Protein AF-0000000072985546 (afdb_homodimer)

Radius of gyration: 25.09 Å; Cα contacts (8 Å, |Δi|>4): 1124; chains: 2; bounding box: 55×70×62 Å

Solvent-accessible surface area (backbone atoms only — not comparable to full-atom values): 30084 Å² total; per-residue (Å²): 137,65,47,44,33,38,35,43,41,30,22,33,79,55,97,90,48,46,37,50,54,30,56,55,70,38,46,47,34,33,28,34,29,40,34,53,52,85,84,13,39,67,66,61,50,52,33,43,75,69,63,74,44,82,65,74,38,58,47,48,29,47,72,78,35,69,69,50,97,78,57,68,69,57,53,56,37,44,17,63,34,49,68,59,73,94,63,68,46,79,41,23,52,56,58,47,50,58,54,42,51,73,73,31,92,56,43,33,67,68,55,30,50,50,41,33,57,76,68,69,52,70,47,82,47,39,46,67,77,46,52,72,62,53,45,44,53,50,42,49,31,59,29,54,21,32,63,39,34,35,37,39,30,50,32,54,62,62,82,47,31,64,64,59,42,51,55,52,52,51,52,54,57,57,55,32,67,44,55,73,14,27,36,43,35,32,45,62,56,48,69,60,39,71,72,65,33,49,28,36,32,36,31,50,77,16,25,59,76,47,71,42,52,36,62,50,50,45,67,27,22,22,32,35,50,34,42,73,73,54,51,71,67,51,58,70,88,55,47,61,29,33,34,78,54,91,83,36,34,42,33,33,30,70,45,36,68,61,48,53,68,71,45,69,91,58,49,71,40,78,30,50,69,58,55,50,52,44,37,67,69,74,27,45,68,126,136,66,47,43,33,38,35,42,40,30,21,35,79,53,97,90,49,47,36,50,54,31,58,54,68,36,45,47,34,34,29,32,28,41,34,53,52,86,86,14,39,66,66,61,51,52,32,41,75,69,62,74,43,82,66,74,40,59,47,47,27,47,72,78,34,70,70,50,98,78,57,69,71,55,54,57,36,43,16,64,34,50,68,60,74,95,60,68,46,79,41,25,54,57,58,48,50,59,54,42,52,72,73,31,94,57,43,34,69,66,56,30,51,50,41,33,57,75,68,68,52,70,47,82,46,39,46,67,75,46,52,73,62,51,44,44,52,49,42,49,31,60,30,54,21,33,63,38,34,35,37,40,29,49,34,52,61,63,82,46,32,63,65,60,42,51,56,51,52,50,51,53,56,57,54,31,67,45,54,74,14,26,35,43,36,32,44,62,57,49,70,61,39,70,71,63,33,48,27,38,33,35,30,48,79,16,25,60,77,48,73,43,52,36,61,50,50,44,67,28,23,22,33,36,49,34,41,74,73,56,52,70,68,51,59,70,88,56,48,60,30,31,36,77,55,92,83,34,33,40,32,34,30,68,46,36,69,61,48,54,68,72,45,68,91,58,49,71,40,79,30,50,70,59,54,51,51,45,38,67,70,73,27,44,68,127

Organism: Clostridium tetani (strain Massachusetts / E88) (NCBI:txid212717)

InterPro domains:
  IPR003439 ABC transporter-like, ATP-binding domain [PF00005] (19-158)
  IPR003439 ABC transporter-like, ATP-binding domain [PS50893] (5-230)
  IPR003593 AAA+ ATPase domain [SM00382] (28-207)
  IPR017871 ABC transporter-like, conserved site [PS00211] (130-144)
  IPR027417 P-loop containing nucleoside triphosphate hydrolase [G3DSA:3.40.50.300] (1-266)
  IPR027417 P-loop containing nucleoside triphosphate hydrolase [SSF52540] (2-223)
  IPR051782 ABC Transporter Superfamily, Various Functions [PTHR42939] (1-243)

pLDDT: mean 95.32, std 5.5, range [59.44, 98.88]

Foldseek 3Di:
DAFQKWWFQWWADDPVAIQGGATDTHAFLFEEEEEEDVVLCPVVVVCVQVVVDDTPDTWMDGRNHTDDPPCPVLVLQEFEAELDAPDDQFDFQQRVLVVLVVVHVQAAVVQLVVLCVVVVHDRHDGNVPDDSLNRLSNSVSSRPRSPHQEYEYEQSCPPPDPVSLVVVLVVQQVQSVPSSHYYYYYHPPQVSCLVGGQWYWYGGRNYTPDIGGSCQLQPFKKKWKDFPVLVVVDDLVQFAWWDDDDGIIITIGGGQPVCCVVRPPIDIGTDGPVRVNCRVVHTGHD/DAFQKWWFQWWADDPVAIQGGATDTHAFLFEEEEEEDVVLCPVVVVCVQVVVDDTPDTWMDGRNHTDDPPCPVLVLQEFEAELDAPDDQQDFQQRVLVVLVVVHVQAAVVQLVVLCVVVVHDRHDGNVPDDSLNRLSNSVSSRPRSPHQEYEYEQSCPPPDPVSLVVVLVVQQVQSVPSSHYYYYYHPPQVSCLVGGQWYWYGGRNYTPDIGGSCQLQPFKKKWKDFPVLVVVDDLVQFAWWDDDDGIIITIGGGQPVCCVVRPPIDIGTDGPVRVNCRVVHTGHD

Sequence (572 aa):
MDYILEIKNLKKIYSDFTLNNVSFSVPYGSIMGLIGENGAGKSTTINAILNLISKDGGEIKLFGKVMSDNNKDIKEDIGIVYDYMNFYETLTLKQISKIMEKAYKRWNNELYLNYLKKFKLPIDKEIKAFSKGMKMKASIAIALSHHPKLLILDEATSGLDPIVRDEILDIFLDFVQDEKHSILISSHITSDLEKIADYITFIRNGEVIFSKDKDDLIYNYAIIKCNTEQFKEINKSDIIVYRKQDYQWQVLVNNKEKMMKKYRGFVIDNSSIEDIMLLYVKGERIMDYILEIKNLKKIYSDFTLNNVSFSVPYGSIMGLIGENGAGKSTTINAILNLISKDGGEIKLFGKVMSDNNKDIKEDIGIVYDYMNFYETLTLKQISKIMEKAYKRWNNELYLNYLKKFKLPIDKEIKAFSKGMKMKASIAIALSHHPKLLILDEATSGLDPIVRDEILDIFLDFVQDEKHSILISSHITSDLEKIADYITFIRNGEVIFSKDKDDLIYNYAIIKCNTEQFKEINKSDIIVYRKQDYQWQVLVNNKEKMMKKYRGFVIDNSSIEDIMLLYVKGERI

Secondary structure (DSSP, 8-state):
--EEEEEEEEEEE-SS-EEEEEEEEEETT-EEEEE--TTSSHHHHHHHHTTSS--SEEEEEETTEE--TT--GGGGGEEEE-SS--S-TT-BHHHHHHHHHHH-TT--HHHHHHHHHHTT--SSSBGGG--HHHHHHHHHHHHHTT--SEEEEESTTTT--HHHHHHHHHHHHHHTTSTT-EEEEE-S-HHHHHHH-SEEEEEETTEEEEEEEHHIIIII-EEEEE-HHHHHHS-GGGEEEEEEETTEEEEEES-HHHHHHHSTT-EEEE--HHHHHHHHHHSB--/--EEEEEEEEEEE-SS-EEEEEEEEEETT-EEEEE--TTSSHHHHHHHHTTSS--SEEEEEETTEE--TT--GGGGGEEEE-SS--S-TT-BHHHHHHHHHHH-TT--HHHHHHHHHHTT--SSSBGGG--HHHHHHHHHHHHHTT--SEEEEESTTTT--HHHHHHHHHHHHHHTTSTT-EEEEE-S-HHHHHHH-SEEEEEETTEEEEEEEHHIIIII-EEEEE-HHHHHHS-GGGEEEEEEETTEEEEEES-HHHHHHHSTT-EEEE--HHHHHHHHHHSB--

Structure (mmCIF, N/CA/C/O backbone):
data_AF-0000000072985546-model_v1
#
loop_
_entity.id
_entity.type
_entity.pdbx_description
1 polymer Transporter
#
loop_
_atom_site.group_PDB
_atom_site.id
_atom_site.type_symbol
_atom_site.label_atom_id
_atom_site.label_alt_id
_atom_site.label_comp_id
_atom_site.label_asym_id
_atom_site.label_entity_id
_atom_site.label_seq_id
_atom_site.pdbx_PDB_ins_code
_atom_site.Cartn_x
_atom_site.Cartn_y
_atom_site.Cartn_z
_atom_site.occupancy
_atom_site.B_iso_or_equiv
_atom_site.auth_seq_id
_atom_site.auth_comp_id
_atom_site.auth_asym_id
_atom_site.auth_atom_id
_atom_site.pdbx_PDB_model_num
ATOM 1 N N . MET A 1 1 ? -4.316 -23.953 -23.562 1 72.94 1 MET A N 1
ATOM 2 C CA . MET A 1 1 ? -3.451 -23.281 -22.594 1 72.94 1 MET A CA 1
ATOM 3 C C . MET A 1 1 ? -3.178 -24.203 -21.406 1 72.94 1 MET A C 1
ATOM 5 O O . MET A 1 1 ? -4.07 -24.922 -20.938 1 72.94 1 MET A O 1
ATOM 9 N N . ASP A 1 2 ? -1.861 -24.438 -21.047 1 91.88 2 ASP A N 1
ATOM 10 C CA . ASP A 1 2 ? -1.483 -25.266 -19.906 1 91.88 2 ASP A CA 1
ATOM 11 C C . ASP A 1 2 ? -1.441 -24.438 -18.625 1 91.88 2 ASP A C 1
ATOM 13 O O . ASP A 1 2 ? -1.001 -23.281 -18.641 1 91.88 2 ASP A O 1
ATOM 17 N N . TYR A 1 3 ? -2.082 -25.016 -17.641 1 97.69 3 TYR A N 1
ATOM 18 C CA . TYR A 1 3 ? -2.191 -24.297 -16.375 1 97.69 3 TYR A CA 1
ATOM 19 C C . TYR A 1 3 ? -1.352 -24.969 -15.297 1 97.69 3 TYR A C 1
ATOM 21 O O . TYR A 1 3 ? -1.326 -26.188 -15.195 1 97.69 3 TYR A O 1
ATOM 29 N N . ILE A 1 4 ? -0.651 -24.188 -14.547 1 98.06 4 ILE A N 1
ATOM 30 C CA . ILE A 1 4 ? 0.148 -24.703 -13.445 1 98.06 4 ILE A CA 1
ATOM 31 C C . ILE A 1 4 ? -0.745 -24.953 -12.227 1 98.06 4 ILE A C 1
ATOM 33 O O . ILE A 1 4 ? -0.443 -25.812 -11.391 1 98.06 4 ILE A O 1
ATOM 37 N N . LEU A 1 5 ? -1.839 -24.203 -12.125 1 98.06 5 LEU A N 1
ATOM 38 C CA . LEU A 1 5 ? -2.832 -24.281 -11.055 1 98.06 5 LEU A CA 1
ATOM 39 C C . LEU A 1 5 ? -4.242 -24.156 -11.617 1 98.06 5 LEU A C 1
ATOM 41 O O . LEU A 1 5 ? -4.516 -23.25 -12.406 1 98.06 5 LEU A O 1
ATOM 45 N N . GLU A 1 6 ? -5.09 -25.062 -11.266 1 98.12 6 GLU A N 1
ATOM 46 C CA . GLU A 1 6 ? -6.5 -25 -11.625 1 98.12 6 GLU A CA 1
ATOM 47 C C . GLU A 1 6 ? -7.395 -25.234 -10.414 1 98.12 6 GLU A C 1
ATOM 49 O O . GLU A 1 6 ? -7.258 -26.25 -9.719 1 98.12 6 GLU A O 1
ATOM 54 N N . ILE A 1 7 ? -8.211 -24.328 -10.172 1 98.12 7 ILE A N 1
ATOM 55 C CA . ILE A 1 7 ? -9.195 -24.438 -9.102 1 98.12 7 ILE A CA 1
ATOM 56 C C . ILE A 1 7 ? -10.602 -24.453 -9.688 1 98.12 7 ILE A C 1
ATOM 58 O O . ILE A 1 7 ? -10.984 -23.547 -10.43 1 98.12 7 ILE A O 1
ATOM 62 N N . LYS A 1 8 ? -11.352 -25.469 -9.383 1 97.75 8 LYS A N 1
ATOM 63 C CA . LYS A 1 8 ? -12.719 -25.609 -9.891 1 97.75 8 LYS A CA 1
ATOM 64 C C . LYS A 1 8 ? -13.719 -25.766 -8.758 1 97.75 8 LYS A C 1
ATOM 66 O O . LYS A 1 8 ? -13.688 -26.75 -8.016 1 97.75 8 LYS A O 1
ATOM 71 N N . ASN A 1 9 ? -14.562 -24.812 -8.602 1 98 9 ASN A N 1
ATOM 72 C CA . ASN A 1 9 ? -15.688 -24.828 -7.672 1 98 9 ASN A CA 1
ATOM 73 C C . ASN A 1 9 ? -15.242 -25.125 -6.242 1 98 9 ASN A C 1
ATOM 75 O O . ASN A 1 9 ? -15.836 -25.953 -5.555 1 98 9 ASN A O 1
ATOM 79 N N . LEU A 1 10 ? -14.188 -24.547 -5.855 1 98 10 LEU A N 1
ATOM 80 C CA . LEU A 1 10 ? -13.656 -24.734 -4.504 1 98 10 LEU A CA 1
ATOM 81 C C . LEU A 1 10 ? -14.656 -24.234 -3.463 1 98 10 LEU A C 1
ATOM 83 O O . LEU A 1 10 ? -15.188 -23.125 -3.584 1 98 10 LEU A O 1
ATOM 87 N N . LYS A 1 11 ? -14.922 -25.078 -2.557 1 97.94 11 LYS A N 1
ATOM 88 C CA . LYS A 1 11 ? -15.852 -24.766 -1.473 1 97.94 11 LYS A CA 1
ATOM 89 C C . LYS A 1 11 ? -15.219 -25.047 -0.111 1 97.94 11 LYS A C 1
ATOM 91 O O . LYS A 1 11 ? -14.555 -26.078 0.073 1 97.94 11 LYS A O 1
ATOM 96 N N . LYS A 1 12 ? -15.273 -24.188 0.792 1 97.69 12 LYS A N 1
ATOM 97 C CA . LYS A 1 12 ? -14.875 -24.328 2.191 1 97.69 12 LYS A CA 1
ATOM 98 C C . LYS A 1 12 ? -15.883 -23.641 3.115 1 97.69 12 LYS A C 1
ATOM 100 O O . LYS A 1 12 ? -16.188 -22.453 2.934 1 97.69 12 LYS A O 1
ATOM 105 N N . ILE A 1 13 ? -16.375 -24.344 4.082 1 97.31 13 ILE A N 1
ATOM 106 C CA . ILE A 1 13 ? -17.406 -23.828 4.98 1 97.31 13 ILE A CA 1
ATOM 107 C C . ILE A 1 13 ? -16.828 -23.688 6.391 1 97.31 13 ILE A C 1
ATOM 109 O O . ILE A 1 13 ? -16.375 -24.656 6.98 1 97.31 13 ILE A O 1
ATOM 113 N N . TYR A 1 14 ? -16.781 -22.562 6.898 1 95.88 14 TYR A N 1
ATOM 114 C CA . TYR A 1 14 ? -16.547 -22.266 8.305 1 95.88 14 TYR A CA 1
ATOM 115 C C . TYR A 1 14 ? -17.812 -21.781 8.984 1 95.88 14 TYR A C 1
ATOM 117 O O . TYR A 1 14 ? -18.844 -21.578 8.32 1 95.88 14 TYR A O 1
ATOM 125 N N . SER A 1 15 ? -17.859 -21.609 10.258 1 94.31 15 SER A N 1
ATOM 126 C CA . SER A 1 15 ? -19.031 -21.172 11 1 94.31 15 SER A CA 1
ATOM 127 C C . SER A 1 15 ? -19.484 -19.797 10.539 1 94.31 15 SER A C 1
ATOM 129 O O . SER A 1 15 ? -20.672 -19.547 10.352 1 94.31 15 SER A O 1
ATOM 131 N N . ASP A 1 16 ? -18.547 -18.859 10.172 1 93.12 16 ASP A N 1
ATOM 132 C CA . ASP A 1 16 ? -18.906 -17.469 9.891 1 93.12 16 ASP A CA 1
ATOM 133 C C . ASP A 1 16 ? -18.453 -17.062 8.492 1 93.12 16 ASP A C 1
ATOM 135 O O . ASP A 1 16 ? -18.531 -15.883 8.133 1 93.12 16 ASP A O 1
ATOM 139 N N . PHE A 1 17 ? -17.969 -18.031 7.75 1 95.06 17 PHE A N 1
ATOM 140 C CA . PHE A 1 17 ? -17.438 -17.688 6.434 1 95.06 17 PHE A CA 1
ATOM 141 C C . PHE A 1 17 ? -17.484 -18.906 5.508 1 95.06 17 PHE A C 1
ATOM 143 O O . PHE A 1 17 ? -17.25 -20.031 5.945 1 95.06 17 PHE A O 1
ATOM 150 N N . THR A 1 18 ? -17.75 -18.672 4.172 1 97.25 18 THR A N 1
ATOM 151 C CA . THR A 1 18 ? -17.797 -19.75 3.195 1 97.25 18 THR A CA 1
ATOM 152 C C . THR A 1 18 ? -17.125 -19.328 1.889 1 97.25 18 THR A C 1
ATOM 154 O O . THR A 1 18 ? -17.406 -18.25 1.368 1 97.25 18 THR A O 1
ATOM 157 N N . LEU A 1 19 ? -16.156 -20.062 1.506 1 97.62 19 LEU A N 1
ATOM 158 C CA . LEU A 1 19 ? -15.773 -20.016 0.098 1 97.62 19 LEU A CA 1
ATOM 159 C C . LEU A 1 19 ? -16.812 -20.734 -0.767 1 97.62 19 LEU A C 1
ATOM 161 O O . LEU A 1 19 ? -17.109 -21.906 -0.549 1 97.62 19 LEU A O 1
ATOM 165 N N . ASN A 1 20 ? -17.281 -20 -1.724 1 97.06 20 ASN A N 1
ATOM 166 C CA . ASN A 1 20 ? -18.375 -20.547 -2.506 1 97.06 20 ASN A CA 1
ATOM 167 C C . ASN A 1 20 ? -18.047 -20.578 -3.996 1 97.06 20 ASN A C 1
ATOM 169 O O . ASN A 1 20 ? -18.125 -19.547 -4.676 1 97.06 20 ASN A O 1
ATOM 173 N N . ASN A 1 21 ? -17.766 -21.781 -4.496 1 96.56 21 ASN A N 1
ATOM 174 C CA . ASN A 1 21 ? -17.562 -22.062 -5.914 1 96.56 21 ASN A CA 1
ATOM 175 C C . ASN A 1 21 ? -16.438 -21.188 -6.496 1 96.56 21 ASN A C 1
ATOM 177 O O . ASN A 1 21 ? -16.641 -20.531 -7.512 1 96.56 21 ASN A O 1
ATOM 181 N N . VAL A 1 22 ? -15.375 -21.109 -5.805 1 98.44 22 VAL A N 1
ATOM 182 C CA . VAL A 1 22 ? -14.219 -20.359 -6.277 1 98.44 22 VAL A CA 1
ATOM 183 C C . VAL A 1 22 ? -13.547 -21.109 -7.422 1 98.44 22 VAL A C 1
ATOM 185 O O . VAL A 1 22 ? -13.164 -22.266 -7.27 1 98.44 22 VAL A O 1
ATOM 188 N N . SER A 1 23 ? -13.492 -20.484 -8.562 1 98.69 23 SER A N 1
ATOM 189 C CA . SER A 1 23 ? -12.875 -21.094 -9.734 1 98.69 23 SER A CA 1
ATOM 190 C C . SER A 1 23 ? -11.961 -20.109 -10.453 1 98.69 23 SER A C 1
ATOM 192 O O . SER A 1 23 ? -12.367 -18.984 -10.742 1 98.69 23 SER A O 1
ATOM 194 N N . PHE A 1 24 ? -10.734 -20.438 -10.641 1 98.56 24 PHE A N 1
ATOM 195 C CA . PHE A 1 24 ? -9.805 -19.734 -11.508 1 98.56 24 PHE A CA 1
ATOM 196 C C . PHE A 1 24 ? -8.578 -20.594 -11.797 1 98.56 24 PHE A C 1
ATOM 198 O O . PHE A 1 24 ? -8.375 -21.625 -11.172 1 98.56 24 PHE A O 1
ATOM 205 N N . SER A 1 25 ? -7.801 -20.188 -12.781 1 98.62 25 SER A N 1
ATOM 206 C CA . SER A 1 25 ? -6.605 -20.938 -13.172 1 98.62 25 SER A CA 1
ATOM 207 C C . SER A 1 25 ? -5.426 -19.984 -13.391 1 98.62 25 SER A C 1
ATOM 209 O O . SER A 1 25 ? -5.613 -18.828 -13.758 1 98.62 25 SER A O 1
ATOM 211 N N . VAL A 1 26 ? -4.258 -20.484 -13.148 1 98.69 26 VAL A N 1
ATOM 212 C CA . VAL A 1 26 ? -3.018 -19.766 -13.383 1 98.69 26 VAL A CA 1
ATOM 213 C C . VAL A 1 26 ? -2.242 -20.422 -14.523 1 98.69 26 VAL A C 1
ATOM 215 O O . VAL A 1 26 ? -1.767 -21.547 -14.391 1 98.69 26 VAL A O 1
ATOM 218 N N . PRO A 1 27 ? -2.086 -19.734 -15.664 1 98.38 27 PRO A N 1
ATOM 219 C CA . PRO A 1 27 ? -1.299 -20.297 -16.766 1 98.38 27 PRO A CA 1
ATOM 220 C C . PRO A 1 27 ? 0.188 -20.406 -16.422 1 98.38 27 PRO A C 1
ATOM 222 O O . PRO A 1 27 ? 0.706 -19.609 -15.641 1 98.38 27 PRO A O 1
ATOM 225 N N . TYR A 1 28 ? 0.846 -21.422 -17.047 1 98.19 28 TYR A N 1
ATOM 226 C CA . TYR A 1 28 ? 2.301 -21.469 -16.953 1 98.19 28 TYR A CA 1
ATOM 227 C C . TYR A 1 28 ? 2.932 -20.203 -17.484 1 98.19 28 TYR A C 1
ATOM 229 O O . TYR A 1 28 ? 2.453 -19.625 -18.484 1 98.19 28 TYR A O 1
ATOM 237 N N . GLY A 1 29 ? 3.916 -19.75 -16.797 1 97.94 29 GLY A N 1
ATOM 238 C CA . GLY A 1 29 ? 4.672 -18.609 -17.266 1 97.94 29 GLY A CA 1
ATOM 239 C C . GLY A 1 29 ? 4.004 -17.281 -16.953 1 97.94 29 GLY A C 1
ATOM 240 O O . GLY A 1 29 ? 4.305 -16.266 -17.594 1 97.94 29 GLY A O 1
ATOM 241 N N . SER A 1 30 ? 3.041 -17.297 -15.969 1 98.56 30 SER A N 1
ATOM 242 C CA . SER A 1 30 ? 2.293 -16.062 -15.742 1 98.56 30 SER A CA 1
ATOM 243 C C . SER A 1 30 ? 2.258 -15.703 -14.258 1 98.56 30 SER A C 1
ATOM 245 O O . SER A 1 30 ? 2.613 -16.516 -13.406 1 98.56 30 SER A O 1
ATOM 247 N N . ILE A 1 31 ? 1.945 -14.516 -14 1 98.81 31 ILE A N 1
ATOM 248 C CA . ILE A 1 31 ? 1.707 -14.016 -12.656 1 98.81 31 ILE A CA 1
ATOM 249 C C . ILE A 1 31 ? 0.227 -13.68 -12.484 1 98.81 31 ILE A C 1
ATOM 251 O O . ILE A 1 31 ? -0.328 -12.883 -13.242 1 98.81 31 ILE A O 1
ATOM 255 N N . MET A 1 32 ? -0.404 -14.32 -11.531 1 98.81 32 MET A N 1
ATOM 256 C CA . MET A 1 32 ? -1.794 -14.039 -11.18 1 98.81 32 MET A CA 1
ATOM 257 C C . MET A 1 32 ? -1.88 -13.266 -9.867 1 98.81 32 MET A C 1
ATOM 259 O O . MET A 1 32 ? -1.326 -13.695 -8.852 1 98.81 32 MET A O 1
ATOM 263 N N . GLY A 1 33 ? -2.52 -12.086 -9.945 1 98.75 33 GLY A N 1
ATOM 264 C CA . GLY A 1 33 ? -2.848 -11.359 -8.734 1 98.75 33 GLY A CA 1
ATOM 265 C C . GLY A 1 33 ? -4.199 -11.734 -8.156 1 98.75 33 GLY A C 1
ATOM 266 O O . GLY A 1 33 ? -5.191 -11.805 -8.883 1 98.75 33 GLY A O 1
ATOM 267 N N . LEU A 1 34 ? -4.223 -12.086 -6.918 1 98.81 34 LEU A N 1
ATOM 268 C CA . LEU A 1 34 ? -5.445 -12.344 -6.164 1 98.81 34 LEU A CA 1
ATOM 269 C C . LEU A 1 34 ? -5.785 -11.172 -5.25 1 98.81 34 LEU A C 1
ATOM 271 O O . LEU A 1 34 ? -5.078 -10.93 -4.27 1 98.81 34 LEU A O 1
ATOM 275 N N . ILE A 1 35 ? -6.848 -10.469 -5.582 1 98.38 35 ILE A N 1
ATOM 276 C CA . ILE A 1 35 ? -7.191 -9.273 -4.812 1 98.38 35 ILE A CA 1
ATOM 277 C C . ILE A 1 35 ? -8.555 -9.469 -4.145 1 98.38 35 ILE A C 1
ATOM 279 O O . ILE A 1 35 ? -9.328 -10.344 -4.543 1 98.38 35 ILE A O 1
ATOM 283 N N . GLY A 1 36 ? -8.812 -8.695 -3.135 1 97.12 36 GLY A N 1
ATOM 284 C CA . GLY A 1 36 ? -10.031 -8.734 -2.338 1 97.12 36 GLY A CA 1
ATOM 285 C C . GLY A 1 36 ? -9.883 -8.047 -0.992 1 97.12 36 GLY A C 1
ATOM 286 O O . GLY A 1 36 ? -8.766 -7.809 -0.53 1 97.12 36 GLY A O 1
ATOM 287 N N . GLU A 1 37 ? -10.977 -7.812 -0.401 1 95.38 37 GLU A N 1
ATOM 288 C CA . GLU A 1 37 ? -10.961 -7.219 0.933 1 95.38 37 GLU A CA 1
ATOM 289 C C . GLU A 1 37 ? -10.375 -8.18 1.961 1 95.38 37 GLU A C 1
ATOM 291 O O . GLU A 1 37 ? -10.227 -9.375 1.688 1 95.38 37 GLU A O 1
ATOM 296 N N . ASN A 1 38 ? -10.047 -7.555 3.094 1 92.56 38 ASN A N 1
ATOM 297 C CA . ASN A 1 38 ? -9.664 -8.43 4.191 1 92.56 38 ASN A CA 1
ATOM 298 C C . ASN A 1 38 ? -10.805 -9.359 4.598 1 92.56 38 ASN A C 1
ATOM 300 O O . ASN A 1 38 ? -11.945 -8.922 4.758 1 92.56 38 ASN A O 1
ATOM 304 N N . GLY A 1 39 ? -10.57 -10.609 4.625 1 93.31 39 GLY A N 1
ATOM 305 C CA . GLY A 1 39 ? -11.586 -11.586 4.984 1 93.31 39 GLY A CA 1
ATOM 306 C C . GLY A 1 39 ? -12.367 -12.094 3.791 1 93.31 39 GLY A C 1
ATOM 307 O O . GLY A 1 39 ? -13.328 -12.852 3.951 1 93.31 39 GLY A O 1
ATOM 308 N N . ALA A 1 40 ? -11.891 -11.758 2.602 1 96.44 40 ALA A N 1
ATOM 309 C CA . ALA A 1 40 ? -12.648 -12.102 1.404 1 96.44 40 ALA A CA 1
ATOM 310 C C . ALA A 1 40 ? -12.453 -13.57 1.032 1 96.44 40 ALA A C 1
ATOM 312 O O . ALA A 1 40 ? -13.203 -14.117 0.219 1 96.44 40 ALA A O 1
ATOM 313 N N . GLY A 1 41 ? -11.406 -14.188 1.577 1 97.38 41 GLY A N 1
ATOM 314 C CA . GLY A 1 41 ? -11.164 -15.594 1.283 1 97.38 41 GLY A CA 1
ATOM 315 C C . GLY A 1 41 ? -9.82 -15.836 0.621 1 97.38 41 GLY A C 1
ATOM 316 O O . GLY A 1 41 ? -9.531 -16.953 0.188 1 97.38 41 GLY A O 1
ATOM 317 N N . LYS A 1 42 ? -8.984 -14.812 0.472 1 97.88 42 LYS A N 1
ATOM 318 C CA . LYS A 1 42 ? -7.691 -14.945 -0.194 1 97.88 42 LYS A CA 1
ATOM 319 C C . LYS A 1 42 ? -6.824 -15.992 0.495 1 97.88 42 LYS A C 1
ATOM 321 O O . LYS A 1 42 ? -6.391 -16.953 -0.136 1 97.88 42 LYS A O 1
ATOM 326 N N . SER A 1 43 ? -6.652 -15.859 1.824 1 96.75 43 SER A N 1
ATOM 327 C CA . SER A 1 43 ? -5.801 -16.781 2.58 1 96.75 43 SER A CA 1
ATOM 328 C C . SER A 1 43 ? -6.414 -18.172 2.641 1 96.75 43 SER A C 1
ATOM 330 O O . SER A 1 43 ? -5.695 -19.172 2.572 1 96.75 43 SER A O 1
ATOM 332 N N . THR A 1 44 ? -7.75 -18.25 2.809 1 97.38 44 THR A N 1
ATOM 333 C CA . THR A 1 44 ? -8.422 -19.547 2.807 1 97.38 44 THR A CA 1
ATOM 334 C C . THR A 1 44 ? -8.18 -20.281 1.488 1 97.38 44 THR A C 1
ATOM 336 O O . THR A 1 44 ? -7.895 -21.469 1.48 1 97.38 44 THR A O 1
ATOM 339 N N . THR A 1 45 ? -8.242 -19.547 0.392 1 98.19 45 THR A N 1
ATOM 340 C CA . THR A 1 45 ? -7.992 -20.109 -0.925 1 98.19 45 THR A CA 1
ATOM 341 C C . THR A 1 45 ? -6.551 -20.609 -1.031 1 98.19 45 THR A C 1
ATOM 343 O O . THR A 1 45 ? -6.312 -21.75 -1.452 1 98.19 45 THR A O 1
ATOM 346 N N . ILE A 1 46 ? -5.621 -19.797 -0.601 1 97.69 46 ILE A N 1
ATOM 347 C CA . ILE A 1 46 ? -4.203 -20.141 -0.67 1 97.69 46 ILE A CA 1
ATOM 348 C C . ILE A 1 46 ? -3.92 -21.344 0.207 1 97.69 46 ILE A C 1
ATOM 350 O O . ILE A 1 46 ? -3.225 -22.281 -0.213 1 97.69 46 ILE A O 1
ATOM 354 N N . ASN A 1 47 ? -4.508 -21.391 1.382 1 96.19 47 ASN A N 1
ATOM 355 C CA . ASN A 1 47 ? -4.312 -22.516 2.285 1 96.19 47 ASN A CA 1
ATOM 356 C C . ASN A 1 47 ? -4.891 -23.797 1.708 1 96.19 47 ASN A C 1
ATOM 358 O O . ASN A 1 47 ? -4.336 -24.875 1.908 1 96.19 47 ASN A O 1
ATOM 362 N N . ALA A 1 48 ? -5.996 -23.672 1.039 1 95.62 48 ALA A N 1
ATOM 363 C CA . ALA A 1 48 ? -6.578 -24.828 0.377 1 95.62 48 ALA A CA 1
ATOM 364 C C . ALA A 1 48 ? -5.66 -25.359 -0.726 1 95.62 48 ALA A C 1
ATOM 366 O O . ALA A 1 48 ? -5.461 -26.562 -0.854 1 95.62 48 ALA A O 1
ATOM 367 N N . ILE A 1 49 ? -5.082 -24.422 -1.478 1 95.31 49 ILE A N 1
ATOM 368 C CA . ILE A 1 49 ? -4.156 -24.781 -2.545 1 95.31 49 ILE A CA 1
ATOM 369 C C . ILE A 1 49 ? -2.965 -25.547 -1.959 1 95.31 49 ILE A C 1
ATOM 371 O O . ILE A 1 49 ? -2.5 -26.531 -2.539 1 95.31 49 ILE A O 1
ATOM 375 N N . LEU A 1 50 ? -2.531 -25.141 -0.793 1 93.5 50 LEU A N 1
ATOM 376 C CA . LEU A 1 50 ? -1.344 -25.688 -0.154 1 93.5 50 LEU A CA 1
ATOM 377 C C . LEU A 1 50 ? -1.697 -26.938 0.659 1 93.5 50 LEU A C 1
ATOM 379 O O . LEU A 1 50 ? -0.827 -27.531 1.295 1 93.5 50 LEU A O 1
ATOM 383 N N . ASN A 1 51 ? -2.965 -27.266 0.705 1 91.94 51 ASN A N 1
ATOM 384 C CA . ASN A 1 51 ? -3.48 -28.422 1.433 1 91.94 51 ASN A CA 1
ATOM 385 C C . ASN A 1 51 ? -3.252 -28.297 2.936 1 91.94 51 ASN A C 1
ATOM 387 O O . ASN A 1 51 ? -2.973 -29.281 3.619 1 91.94 51 ASN A O 1
ATOM 391 N N . LEU A 1 52 ? -3.262 -27.078 3.359 1 91.56 52 LEU A N 1
ATOM 392 C CA . LEU A 1 52 ? -3.135 -26.812 4.789 1 91.56 52 LEU A CA 1
ATOM 393 C C . LEU A 1 52 ? -4.496 -26.859 5.473 1 91.56 52 LEU A C 1
ATOM 395 O O . LEU A 1 52 ? -4.578 -26.922 6.703 1 91.56 52 LEU A O 1
ATOM 399 N N . ILE A 1 53 ? -5.539 -26.781 4.68 1 92.94 53 ILE A N 1
ATOM 400 C CA . ILE A 1 53 ? -6.906 -26.953 5.16 1 92.94 53 ILE A CA 1
ATOM 401 C C . ILE A 1 53 ? -7.652 -27.922 4.242 1 92.94 53 ILE A C 1
ATOM 403 O O . ILE A 1 53 ? -7.34 -28.016 3.053 1 92.94 53 ILE A O 1
ATOM 407 N N . SER A 1 54 ? -8.633 -28.547 4.758 1 92.69 54 SER A N 1
ATOM 408 C CA . SER A 1 54 ? -9.461 -29.453 3.955 1 92.69 54 SER A CA 1
ATOM 409 C C . SER A 1 54 ? -10.594 -28.688 3.27 1 92.69 54 SER A C 1
ATOM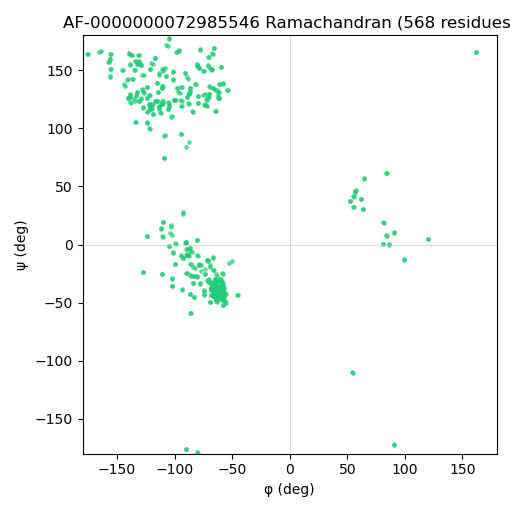 411 O O . SER A 1 54 ? -11.289 -27.891 3.904 1 92.69 54 SER A O 1
ATOM 413 N N . LYS A 1 55 ? -10.711 -28.891 2.029 1 94 55 LYS A N 1
ATOM 414 C CA . LYS A 1 55 ? -11.828 -28.281 1.305 1 94 55 LYS A CA 1
ATOM 415 C C . LYS A 1 55 ? -13.109 -29.094 1.486 1 94 55 LYS A C 1
ATOM 417 O O . LYS A 1 55 ? -13.062 -30.281 1.787 1 94 55 LYS A O 1
ATOM 422 N N . ASP A 1 56 ? -14.227 -28.516 1.364 1 96.81 56 ASP A N 1
ATOM 423 C CA . ASP A 1 56 ? -15.516 -29.172 1.51 1 96.81 56 ASP A CA 1
ATOM 424 C C . ASP A 1 56 ? -16.141 -29.484 0.146 1 96.81 56 ASP A C 1
ATOM 426 O O . ASP A 1 56 ? -17.172 -30.125 0.063 1 96.81 56 ASP A O 1
ATOM 430 N N . GLY A 1 57 ? -15.5 -29 -0.889 1 96 57 GLY A N 1
ATOM 431 C CA . GLY A 1 57 ? -15.945 -29.266 -2.246 1 96 57 GLY A CA 1
ATOM 432 C C . GLY A 1 57 ? -15.023 -28.703 -3.305 1 96 57 GLY A C 1
ATOM 433 O O . GLY A 1 57 ? -14.102 -27.953 -2.992 1 96 57 GLY A O 1
ATOM 434 N N . GLY A 1 58 ? -15.172 -29.156 -4.504 1 96.31 58 GLY A N 1
ATOM 435 C CA . GLY A 1 58 ? -14.398 -28.672 -5.637 1 96.31 58 GLY A CA 1
ATOM 436 C C . GLY A 1 58 ? -13.117 -29.469 -5.863 1 96.31 58 GLY A C 1
ATOM 437 O O . GLY A 1 58 ? -12.945 -30.547 -5.305 1 96.31 58 GLY A O 1
ATOM 438 N N . GLU A 1 59 ? -12.328 -28.938 -6.793 1 95.81 59 GLU A N 1
ATOM 439 C CA . GLU A 1 59 ? -11.094 -29.625 -7.18 1 95.81 59 GLU A CA 1
ATOM 440 C C . GLU A 1 59 ? -9.961 -28.625 -7.398 1 95.81 59 GLU A C 1
ATOM 442 O O . GLU A 1 59 ? -10.172 -27.531 -7.914 1 95.81 59 GLU A O 1
ATOM 447 N N . ILE A 1 60 ? -8.812 -29.062 -6.977 1 95.75 60 ILE A N 1
ATOM 448 C CA . ILE A 1 60 ? -7.598 -28.297 -7.211 1 95.75 60 ILE A CA 1
ATOM 449 C C . ILE A 1 60 ? -6.574 -29.156 -7.945 1 95.75 60 ILE A C 1
ATOM 451 O O . ILE A 1 60 ? -6.285 -30.281 -7.523 1 95.75 60 ILE A O 1
ATOM 455 N N . LYS A 1 61 ? -6.102 -28.672 -9.023 1 95.62 61 LYS A N 1
ATOM 456 C CA . LYS A 1 61 ? -5.043 -29.344 -9.781 1 95.62 61 LYS A CA 1
ATOM 457 C C . LYS A 1 61 ? -3.764 -28.516 -9.781 1 95.62 61 LYS A C 1
ATOM 459 O O . LYS A 1 61 ? -3.799 -27.312 -10.039 1 95.62 61 LYS A O 1
ATOM 464 N N . LEU A 1 62 ? -2.674 -29.156 -9.477 1 95.69 62 LEU A N 1
ATOM 465 C CA . LEU A 1 62 ? -1.342 -28.578 -9.539 1 95.69 62 LEU A CA 1
ATOM 466 C C . LEU A 1 62 ? -0.442 -29.359 -10.484 1 95.69 62 LEU A C 1
ATOM 468 O O . LEU A 1 62 ? -0.384 -30.578 -10.422 1 95.69 62 LEU A O 1
ATOM 472 N N . PHE A 1 63 ? 0.124 -28.625 -11.328 1 94.25 63 PHE A N 1
ATOM 473 C CA . PHE A 1 63 ? 1.023 -29.25 -12.281 1 94.25 63 PHE A CA 1
ATOM 474 C C . PHE A 1 63 ? 0.311 -30.375 -13.039 1 94.25 63 PHE A C 1
ATOM 476 O O . PHE A 1 63 ? 0.884 -31.438 -13.266 1 94.25 63 PHE A O 1
ATOM 483 N N . GLY A 1 64 ? -0.957 -30.203 -13.25 1 91.12 64 GLY A N 1
ATOM 484 C CA . GLY A 1 64 ? -1.75 -31.125 -14.039 1 91.12 64 GLY A CA 1
ATOM 485 C C . GLY A 1 64 ? -2.295 -32.281 -13.234 1 91.12 64 GLY A C 1
ATOM 486 O O . GLY A 1 64 ? -3.025 -33.125 -13.758 1 91.12 64 GLY A O 1
ATOM 487 N N . LYS A 1 65 ? -1.979 -32.281 -12.008 1 90.56 65 LYS A N 1
ATOM 488 C CA . LYS A 1 65 ? -2.406 -33.406 -11.164 1 90.56 65 LYS A CA 1
ATOM 489 C C . LYS A 1 65 ? -3.383 -32.938 -10.094 1 90.56 65 LYS A C 1
ATOM 491 O O . LYS A 1 65 ? -3.188 -31.891 -9.477 1 90.56 65 LYS A O 1
AT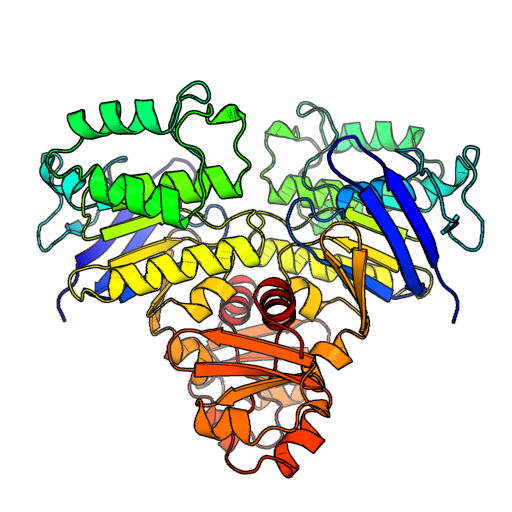OM 496 N N . VAL A 1 66 ? -4.34 -33.75 -9.922 1 90.75 66 VAL A N 1
ATOM 497 C CA . VAL A 1 66 ? -5.305 -33.438 -8.875 1 90.75 66 VAL A CA 1
ATOM 498 C C . VAL A 1 66 ? -4.652 -33.625 -7.504 1 90.75 66 VAL A C 1
ATOM 500 O O . VAL A 1 66 ? -3.971 -34.594 -7.246 1 90.75 66 VAL A O 1
ATOM 503 N N . MET A 1 67 ? -4.773 -32.625 -6.801 1 83.31 67 MET A N 1
ATOM 504 C CA . MET A 1 67 ? -4.18 -32.656 -5.469 1 83.31 67 MET A CA 1
ATOM 505 C C . MET A 1 67 ? -4.859 -33.688 -4.582 1 83.31 67 MET A C 1
ATOM 507 O O . MET A 1 67 ? -6.086 -33.781 -4.555 1 83.31 67 MET A O 1
ATOM 511 N N . SER A 1 68 ? -4.059 -34.625 -4.273 1 73.38 68 SER A N 1
ATOM 512 C CA . SER A 1 68 ? -4.52 -35.594 -3.273 1 73.38 68 SER A CA 1
ATOM 513 C C . SER A 1 68 ? -3.771 -35.406 -1.956 1 73.38 68 SER A C 1
ATOM 515 O O . SER A 1 68 ? -2.73 -34.75 -1.909 1 73.38 68 SER A O 1
ATOM 517 N N . ASP A 1 69 ? -4.332 -35.719 -0.911 1 62.91 69 ASP A N 1
ATOM 518 C CA . ASP A 1 69 ? -3.764 -35.531 0.423 1 62.91 69 ASP A CA 1
ATOM 519 C C . ASP A 1 69 ? -2.373 -36.156 0.513 1 62.91 69 ASP A C 1
ATOM 521 O O . ASP A 1 69 ? -1.568 -35.781 1.365 1 62.91 69 ASP A O 1
ATOM 525 N N . ASN A 1 70 ? -2.061 -37 -0.441 1 59.75 70 ASN A N 1
ATOM 526 C CA . ASN A 1 70 ? -0.838 -37.781 -0.286 1 59.75 70 ASN A CA 1
ATOM 527 C C . ASN A 1 70 ? 0.297 -37.219 -1.137 1 59.75 70 ASN A C 1
ATOM 529 O O . ASN A 1 70 ? 1.381 -37.781 -1.197 1 59.75 70 ASN A O 1
ATOM 533 N N . ASN A 1 71 ? 0.007 -36.125 -1.671 1 64.12 71 ASN A N 1
ATOM 534 C CA . ASN A 1 71 ? 1.029 -35.656 -2.604 1 64.12 71 ASN A CA 1
ATOM 535 C C . ASN A 1 71 ? 2.107 -34.844 -1.896 1 64.12 71 ASN A C 1
ATOM 537 O O . ASN A 1 71 ? 1.932 -33.625 -1.661 1 64.12 71 ASN A O 1
ATOM 541 N N . LYS A 1 72 ? 3.164 -35.438 -1.365 1 61.25 72 LYS A N 1
ATOM 542 C CA . LYS A 1 72 ? 4.262 -34.812 -0.642 1 61.25 72 LYS A CA 1
ATOM 543 C C . LYS A 1 72 ? 5.242 -34.125 -1.604 1 61.25 72 LYS A C 1
ATOM 545 O O . LYS A 1 72 ? 5.871 -33.125 -1.263 1 61.25 72 LYS A O 1
ATOM 550 N N . ASP A 1 73 ? 5.18 -34.625 -2.832 1 73.81 73 ASP A N 1
ATOM 551 C CA . ASP A 1 73 ? 6.223 -34.188 -3.752 1 73.81 73 ASP A CA 1
ATOM 552 C C . ASP A 1 73 ? 5.91 -32.812 -4.312 1 73.81 73 ASP A C 1
ATOM 554 O O . ASP A 1 73 ? 6.809 -32.094 -4.789 1 73.81 73 ASP A O 1
ATOM 558 N N . ILE A 1 74 ? 4.688 -32.375 -4.031 1 82.94 74 ILE A N 1
ATOM 559 C CA . ILE A 1 74 ? 4.277 -31.109 -4.656 1 82.94 74 ILE A CA 1
ATOM 560 C C . ILE A 1 74 ? 4.914 -29.938 -3.918 1 82.94 74 ILE A C 1
ATOM 562 O O . ILE A 1 74 ? 5.141 -28.875 -4.504 1 82.94 74 ILE A O 1
ATOM 566 N N . LYS A 1 75 ? 5.332 -30.25 -2.77 1 83.31 75 LYS A N 1
ATOM 567 C CA . LYS A 1 75 ? 5.906 -29.188 -1.944 1 83.31 75 LYS A CA 1
ATOM 568 C C . LYS A 1 75 ? 7.258 -28.734 -2.494 1 83.31 75 LYS A C 1
ATOM 570 O O . LYS A 1 75 ? 7.621 -27.562 -2.371 1 83.31 75 LYS A O 1
ATOM 575 N N . GLU A 1 76 ? 7.957 -29.656 -3.115 1 92.31 76 GLU A N 1
ATOM 576 C CA . GLU A 1 76 ? 9.258 -29.328 -3.691 1 92.31 76 GLU A CA 1
ATOM 577 C C . GLU A 1 76 ? 9.125 -28.312 -4.816 1 92.31 76 GLU A C 1
ATOM 579 O O . GLU A 1 76 ? 10.039 -27.531 -5.062 1 92.31 76 GLU A O 1
ATOM 584 N N . ASP A 1 77 ? 7.953 -28.312 -5.398 1 95.56 77 ASP A N 1
ATOM 585 C CA . ASP A 1 77 ? 7.77 -27.5 -6.594 1 95.56 77 ASP A CA 1
ATOM 586 C C . ASP A 1 77 ? 7.074 -26.188 -6.254 1 95.56 77 ASP A C 1
ATOM 588 O O . ASP A 1 77 ? 6.828 -25.359 -7.137 1 95.56 77 ASP A O 1
ATOM 592 N N . ILE A 1 78 ? 6.77 -25.984 -4.953 1 97.31 78 ILE A N 1
ATOM 593 C CA . ILE A 1 78 ? 6.035 -24.781 -4.551 1 97.31 78 ILE A CA 1
ATOM 594 C C . ILE A 1 78 ? 6.844 -24 -3.521 1 97.31 78 ILE A C 1
ATOM 596 O O . ILE A 1 78 ? 7.301 -24.578 -2.523 1 97.31 78 ILE A O 1
ATOM 600 N N . GLY A 1 79 ? 7.172 -22.75 -3.854 1 97.56 79 GLY A N 1
ATOM 601 C CA . GLY A 1 79 ? 7.684 -21.828 -2.861 1 97.56 79 GLY A CA 1
ATOM 602 C C . GLY A 1 79 ? 6.605 -20.953 -2.242 1 97.56 79 GLY A C 1
ATOM 603 O O . GLY A 1 79 ? 5.715 -20.469 -2.943 1 97.56 79 GLY A O 1
ATOM 604 N N . ILE A 1 80 ? 6.648 -20.812 -0.949 1 97 80 ILE A N 1
ATOM 605 C CA . ILE A 1 80 ? 5.609 -20.062 -0.258 1 97 80 ILE A CA 1
ATOM 606 C C . ILE A 1 80 ? 6.25 -18.938 0.55 1 97 80 ILE A C 1
ATOM 608 O O . ILE A 1 80 ? 7.289 -19.125 1.188 1 97 80 ILE A O 1
ATOM 612 N N . VAL A 1 81 ? 5.648 -17.766 0.453 1 97.62 81 VAL A N 1
ATOM 613 C CA . VAL A 1 81 ? 6.094 -16.609 1.236 1 97.62 81 VAL A CA 1
ATOM 614 C C . VAL A 1 81 ? 4.887 -15.922 1.867 1 97.62 81 VAL A C 1
ATOM 616 O O . VAL A 1 81 ? 3.918 -15.594 1.176 1 97.62 81 VAL A O 1
ATOM 619 N N . TYR A 1 82 ? 4.949 -15.703 3.174 1 96.19 82 TYR A N 1
ATOM 620 C CA . TYR A 1 82 ? 3.924 -14.977 3.914 1 96.19 82 TYR A CA 1
ATOM 621 C C . TYR A 1 82 ? 4.398 -13.57 4.27 1 96.19 82 TYR A C 1
ATOM 623 O O . TYR A 1 82 ? 5.516 -13.188 3.922 1 96.19 82 TYR A O 1
ATOM 631 N N . ASP A 1 83 ? 3.502 -12.836 4.887 1 93.19 83 ASP A N 1
ATOM 632 C CA . ASP A 1 83 ? 3.891 -11.492 5.281 1 93.19 83 ASP A CA 1
ATOM 633 C C . ASP A 1 83 ? 4.699 -11.508 6.578 1 93.19 83 ASP A C 1
ATOM 635 O O . ASP A 1 83 ? 5.055 -10.453 7.109 1 93.19 83 ASP A O 1
ATOM 639 N N . TYR A 1 84 ? 4.98 -12.688 7.07 1 90.81 84 TYR A N 1
ATOM 640 C CA . TYR A 1 84 ? 5.824 -12.859 8.25 1 90.81 84 TYR A CA 1
ATOM 641 C C . TYR A 1 84 ? 6.855 -13.961 8.023 1 90.81 84 TYR A C 1
ATOM 643 O O . TYR A 1 84 ? 6.719 -14.766 7.098 1 90.81 84 TYR A O 1
ATOM 651 N N . MET A 1 85 ? 7.855 -13.875 8.766 1 90.75 85 MET A N 1
ATOM 652 C CA . MET A 1 85 ? 8.875 -14.914 8.688 1 90.75 85 MET A CA 1
ATOM 653 C C . MET A 1 85 ? 8.531 -16.078 9.617 1 90.75 85 MET A C 1
ATOM 655 O O . MET A 1 85 ? 8.227 -15.875 10.789 1 90.75 85 MET A O 1
ATOM 659 N N . ASN A 1 86 ? 8.586 -17.266 9.039 1 89.69 86 ASN A N 1
ATOM 660 C CA . ASN A 1 86 ? 8.172 -18.453 9.789 1 89.69 86 ASN A CA 1
ATOM 661 C C . ASN A 1 86 ? 9.359 -19.109 10.484 1 89.69 86 ASN A C 1
ATOM 663 O O . ASN A 1 86 ? 9.352 -20.312 10.719 1 89.69 86 ASN A O 1
ATOM 667 N N . PHE A 1 87 ? 10.383 -18.469 10.844 1 94.62 87 PHE A N 1
ATOM 668 C CA . PHE A 1 87 ? 11.547 -19.016 11.523 1 94.62 87 PHE A CA 1
ATOM 669 C C . PHE A 1 87 ? 11.773 -18.344 12.867 1 94.62 87 PHE A C 1
ATOM 671 O O . PHE A 1 87 ? 11.367 -17.188 13.055 1 94.62 87 PHE A O 1
ATOM 678 N N . TYR A 1 88 ? 12.445 -19.078 13.727 1 94.75 88 TYR A N 1
ATOM 679 C CA . TYR A 1 88 ? 12.797 -18.516 15.023 1 94.75 88 TYR A CA 1
ATOM 680 C C . TYR A 1 88 ? 13.703 -17.297 14.852 1 94.75 88 TYR A C 1
ATOM 682 O O . TYR A 1 88 ? 14.656 -17.328 14.07 1 94.75 88 TYR A O 1
ATOM 690 N N . GLU A 1 89 ? 13.461 -16.328 15.578 1 96 89 GLU A N 1
ATOM 691 C CA . GLU A 1 89 ? 14.133 -15.039 15.414 1 96 89 GLU A CA 1
ATOM 692 C C . GLU A 1 89 ? 15.594 -15.125 15.852 1 96 89 GLU A C 1
ATOM 694 O O . GLU A 1 89 ? 16.391 -14.242 15.523 1 96 89 GLU A O 1
ATOM 699 N N . THR A 1 90 ? 16 -16.141 16.531 1 97.44 90 THR A N 1
ATOM 700 C CA . THR A 1 90 ? 17.375 -16.281 17.016 1 97.44 90 THR A CA 1
ATOM 701 C C . THR A 1 90 ? 18.25 -16.984 15.984 1 97.44 90 THR A C 1
ATOM 703 O O . THR A 1 90 ? 19.469 -17.062 16.141 1 97.44 90 THR A O 1
ATOM 706 N N . LEU A 1 91 ? 17.688 -17.469 14.992 1 98.12 91 LEU A N 1
ATOM 707 C CA . LEU A 1 91 ? 18.453 -18.156 13.953 1 98.12 91 LEU A CA 1
ATOM 708 C C . LEU A 1 91 ? 19.125 -17.141 13.031 1 98.12 91 LEU A C 1
ATOM 710 O O . LEU A 1 91 ? 18.656 -16.016 12.883 1 98.12 91 LEU A O 1
ATOM 714 N N . THR A 1 92 ? 20.203 -17.562 12.484 1 98.38 92 THR A N 1
ATOM 715 C CA . THR A 1 92 ? 20.859 -16.828 11.414 1 98.38 92 THR A CA 1
ATOM 716 C C . THR A 1 92 ? 20.5 -17.391 10.047 1 98.38 92 THR A C 1
ATOM 718 O O . THR A 1 92 ? 19.969 -18.5 9.961 1 98.38 92 THR A O 1
ATOM 721 N N . LEU A 1 93 ? 20.781 -16.656 9.008 1 98.44 93 LEU A N 1
ATOM 722 C CA . LEU A 1 93 ? 20.5 -17.141 7.66 1 98.44 93 LEU A CA 1
ATOM 723 C C . LEU A 1 93 ? 21.359 -18.359 7.332 1 98.44 93 LEU A C 1
ATOM 725 O O . LEU A 1 93 ? 20.922 -19.266 6.602 1 98.44 93 LEU A O 1
ATOM 729 N N . LYS A 1 94 ? 22.547 -18.406 7.891 1 98.12 94 LYS A N 1
ATOM 730 C CA . LYS A 1 94 ? 23.422 -19.562 7.73 1 98.12 94 LYS A CA 1
ATOM 731 C C . LYS A 1 94 ? 22.781 -20.828 8.328 1 98.12 94 LYS A C 1
ATOM 733 O O . LYS A 1 94 ? 22.797 -21.891 7.707 1 98.12 94 LYS A O 1
ATOM 738 N N . GLN A 1 95 ? 22.25 -20.688 9.508 1 98.31 95 GLN A N 1
ATOM 739 C CA . GLN A 1 95 ? 21.609 -21.812 10.18 1 98.31 95 GLN A CA 1
ATOM 740 C C . GLN A 1 95 ? 20.359 -22.25 9.43 1 98.31 95 GLN A C 1
ATOM 742 O O . GLN A 1 95 ? 20.062 -23.453 9.359 1 98.31 95 GLN A O 1
ATOM 747 N N . ILE A 1 96 ? 19.656 -21.312 8.859 1 98 96 ILE A N 1
ATOM 748 C CA . ILE A 1 96 ? 18.453 -21.625 8.109 1 98 96 ILE A CA 1
ATOM 749 C C . ILE A 1 96 ? 18.797 -22.453 6.883 1 98 96 ILE A C 1
ATOM 751 O O . ILE A 1 96 ? 18.062 -23.391 6.535 1 98 96 ILE A O 1
ATOM 755 N N . SER A 1 97 ? 19.891 -22.141 6.262 1 97.75 97 SER A N 1
ATOM 756 C CA . SER A 1 97 ? 20.344 -22.922 5.109 1 97.75 97 SER A CA 1
ATOM 757 C C . SER A 1 97 ? 20.484 -24.391 5.465 1 97.75 97 SER A C 1
ATOM 759 O O . SER A 1 97 ? 20.062 -25.266 4.703 1 97.75 97 SER A O 1
ATOM 761 N N . LYS A 1 98 ? 21.016 -24.672 6.586 1 97.69 98 LYS A N 1
ATOM 762 C CA . LYS A 1 98 ? 21.219 -26.047 7.031 1 97.69 98 LYS A CA 1
ATOM 763 C C . LYS A 1 98 ? 19.891 -26.766 7.246 1 97.69 98 LYS A C 1
ATOM 765 O O . LYS A 1 98 ? 19.75 -27.938 6.922 1 97.69 98 LYS A O 1
ATOM 770 N N . ILE A 1 99 ? 19.031 -26.016 7.84 1 97.75 99 ILE A N 1
ATOM 771 C CA . ILE A 1 99 ? 17.688 -26.562 8.078 1 97.75 99 ILE A CA 1
ATOM 772 C C . ILE A 1 99 ? 17.016 -26.875 6.742 1 97.75 99 ILE A C 1
ATOM 774 O O . ILE A 1 99 ? 16.438 -27.938 6.566 1 97.75 99 ILE A O 1
ATOM 778 N N . MET A 1 100 ? 17.141 -25.984 5.793 1 97.38 100 MET A N 1
ATOM 779 C CA . MET A 1 100 ? 16.469 -26.109 4.508 1 97.38 100 MET A CA 1
ATOM 780 C C . MET A 1 100 ? 17.078 -27.219 3.668 1 97.38 100 MET A C 1
ATOM 782 O O . MET A 1 100 ? 16.391 -27.891 2.908 1 97.38 100 MET A O 1
ATOM 786 N N . GLU A 1 101 ? 18.359 -27.438 3.816 1 97.19 101 GLU A N 1
ATOM 787 C CA . GLU A 1 101 ? 19.047 -28.531 3.131 1 97.19 101 GLU A CA 1
ATOM 788 C C . GLU A 1 101 ? 18.422 -29.891 3.475 1 97.19 101 GLU A C 1
ATOM 790 O O . GLU A 1 101 ? 18.406 -30.797 2.643 1 97.19 101 GLU A O 1
ATOM 795 N N . LYS A 1 102 ? 17.953 -29.922 4.656 1 96.5 102 LYS A N 1
ATOM 796 C CA . LYS A 1 102 ? 17.328 -31.172 5.105 1 96.5 102 LYS A CA 1
ATOM 797 C C . LYS A 1 102 ? 15.859 -31.234 4.711 1 96.5 102 LYS A C 1
ATOM 799 O O . LYS A 1 102 ? 15.305 -32.312 4.535 1 96.5 102 LYS A O 1
ATOM 804 N N . ALA A 1 103 ? 15.305 -30.094 4.578 1 94.25 103 ALA A N 1
ATOM 805 C CA . ALA A 1 103 ? 13.867 -30.016 4.34 1 94.25 103 ALA A CA 1
ATOM 806 C C . ALA A 1 103 ? 13.539 -30.203 2.861 1 94.25 103 ALA A C 1
ATOM 808 O O . ALA A 1 103 ? 12.461 -30.672 2.51 1 94.25 103 ALA A O 1
ATOM 809 N N . TYR A 1 104 ? 14.484 -29.859 1.985 1 96.12 104 TYR A N 1
ATOM 810 C CA . TYR A 1 104 ? 14.234 -29.906 0.549 1 96.12 104 TYR A CA 1
ATOM 811 C C . TYR A 1 104 ? 15.32 -30.703 -0.165 1 96.12 104 TYR A C 1
ATOM 813 O O . TYR A 1 104 ? 16.516 -30.484 0.051 1 96.12 104 TYR A O 1
ATOM 821 N N . LYS A 1 105 ? 14.914 -31.562 -1.021 1 95.56 105 LYS A N 1
ATOM 822 C CA . LYS A 1 105 ? 15.844 -32.375 -1.811 1 95.56 105 LYS A CA 1
ATOM 823 C C . LYS A 1 105 ? 16.594 -31.516 -2.822 1 95.56 105 LYS A C 1
ATOM 825 O O . LYS A 1 105 ? 17.766 -31.75 -3.104 1 95.56 105 LYS A O 1
ATOM 830 N N . ARG A 1 106 ? 15.945 -30.484 -3.334 1 96.44 106 ARG A N 1
ATOM 831 C CA . ARG A 1 106 ? 16.531 -29.688 -4.406 1 96.44 106 ARG A CA 1
ATOM 832 C C . ARG A 1 106 ? 17.078 -28.359 -3.871 1 96.44 106 ARG A C 1
ATOM 834 O O . ARG A 1 106 ? 17.281 -27.422 -4.633 1 96.44 106 ARG A O 1
ATOM 841 N N . TRP A 1 107 ? 17.234 -28.344 -2.582 1 97.69 107 TRP A N 1
ATOM 842 C CA . TRP A 1 107 ? 17.844 -27.141 -2.01 1 97.69 107 TRP A CA 1
ATOM 843 C C . TRP A 1 107 ? 19.172 -26.844 -2.678 1 97.69 107 TRP A C 1
ATOM 845 O O . TRP A 1 107 ? 20 -27.734 -2.855 1 97.69 107 TRP A O 1
ATOM 855 N N . ASN A 1 108 ? 19.391 -25.609 -3.068 1 98.56 108 ASN A N 1
ATOM 856 C CA . ASN A 1 108 ? 20.609 -25.125 -3.727 1 98.56 108 ASN A CA 1
ATOM 857 C C . ASN A 1 108 ? 21.266 -24.016 -2.936 1 98.56 108 ASN A C 1
ATOM 859 O O . ASN A 1 108 ? 20.906 -22.844 -3.078 1 98.56 108 ASN A O 1
ATOM 863 N N . ASN A 1 109 ? 22.297 -24.391 -2.176 1 97.94 109 ASN A N 1
ATOM 864 C CA . ASN A 1 109 ? 22.969 -23.438 -1.301 1 97.94 109 ASN A CA 1
ATOM 865 C C . ASN A 1 109 ? 23.641 -22.312 -2.096 1 97.94 109 ASN A C 1
ATOM 867 O O . ASN A 1 109 ? 23.672 -21.172 -1.643 1 97.94 109 ASN A O 1
ATOM 871 N N . GLU A 1 110 ? 24.172 -22.625 -3.195 1 98.31 110 GLU A N 1
ATOM 872 C CA . GLU A 1 110 ? 24.797 -21.609 -4.035 1 98.31 110 GLU A CA 1
ATOM 873 C C . GLU A 1 110 ? 23.781 -20.562 -4.484 1 98.31 110 GLU A C 1
ATOM 875 O O . GLU A 1 110 ? 24.047 -19.359 -4.434 1 98.31 110 GLU A O 1
ATOM 880 N N . LEU A 1 111 ? 22.672 -21.078 -4.918 1 98.44 111 LEU A N 1
ATOM 881 C CA . LEU A 1 111 ? 21.609 -20.172 -5.324 1 98.44 111 LEU A CA 1
ATOM 882 C C . LEU A 1 111 ? 21.156 -19.297 -4.152 1 98.44 111 LEU A C 1
ATOM 884 O O . LEU A 1 111 ? 20.984 -18.094 -4.305 1 98.44 111 LEU A O 1
ATOM 888 N N . TYR A 1 112 ? 21 -19.953 -3.061 1 98.56 112 TYR A N 1
ATOM 889 C CA . TYR A 1 112 ? 20.625 -19.266 -1.836 1 98.56 112 TYR A CA 1
ATOM 890 C C . TYR A 1 112 ? 21.609 -18.156 -1.512 1 98.56 112 TYR A C 1
ATOM 892 O O . TYR A 1 112 ? 21.203 -17 -1.299 1 98.56 112 TYR A O 1
ATOM 900 N N . LEU A 1 113 ? 22.828 -18.406 -1.511 1 98.25 113 LEU A N 1
ATOM 901 C CA . LEU A 1 113 ? 23.875 -17.422 -1.196 1 98.25 113 LEU A CA 1
ATOM 902 C C . LEU A 1 113 ? 23.891 -16.297 -2.223 1 98.25 113 LEU A C 1
ATOM 904 O O . LEU A 1 113 ? 24.156 -15.148 -1.878 1 98.25 113 LEU A O 1
ATOM 908 N N . ASN A 1 114 ? 23.641 -16.609 -3.422 1 98.31 114 ASN A N 1
ATOM 909 C CA . ASN A 1 114 ? 23.578 -15.594 -4.465 1 98.31 114 ASN A CA 1
ATOM 910 C C . ASN A 1 114 ? 22.453 -14.602 -4.207 1 98.31 114 ASN A C 1
ATOM 912 O O . ASN A 1 114 ? 22.625 -13.391 -4.395 1 98.31 114 ASN A O 1
ATOM 916 N N . TYR A 1 115 ? 21.281 -15.125 -3.785 1 98.31 115 TYR A N 1
ATOM 917 C CA . TYR A 1 115 ? 20.172 -14.234 -3.443 1 98.31 115 TYR A CA 1
ATOM 918 C C . TYR A 1 115 ? 20.531 -13.359 -2.244 1 98.31 115 TYR A C 1
ATOM 920 O O . TYR A 1 115 ? 20.219 -12.164 -2.229 1 98.31 115 TYR A O 1
ATOM 928 N N . LEU A 1 116 ? 21.156 -13.984 -1.246 1 98.5 116 LEU A N 1
ATOM 929 C CA . LEU A 1 116 ? 21.516 -13.219 -0.06 1 98.5 116 LEU A CA 1
ATOM 930 C C . LEU A 1 116 ? 22.484 -12.094 -0.418 1 98.5 116 LEU A C 1
ATOM 932 O O . LEU A 1 116 ? 22.375 -10.984 0.111 1 98.5 116 LEU A O 1
ATOM 936 N N . LYS A 1 117 ? 23.406 -12.406 -1.285 1 98 117 LYS A N 1
ATOM 937 C CA . LYS A 1 117 ? 24.344 -11.398 -1.763 1 98 117 LYS A CA 1
ATOM 938 C C . LYS A 1 117 ? 23.625 -10.297 -2.535 1 98 117 LYS A C 1
ATOM 940 O O . LYS A 1 117 ? 23.859 -9.109 -2.299 1 98 117 LYS A O 1
ATOM 945 N N . LYS A 1 118 ? 22.75 -10.688 -3.439 1 96.69 118 LYS A N 1
ATOM 946 C CA . LYS A 1 118 ? 21.984 -9.734 -4.238 1 96.69 118 LYS A CA 1
ATOM 947 C C . LYS A 1 118 ? 21.172 -8.797 -3.344 1 96.69 118 LYS A C 1
ATOM 949 O O . LYS A 1 118 ? 21.078 -7.602 -3.619 1 96.69 118 LYS A O 1
ATOM 954 N N . PHE A 1 119 ? 20.656 -9.367 -2.229 1 97.31 119 PHE A N 1
ATOM 955 C CA . PHE A 1 119 ? 19.797 -8.609 -1.328 1 97.31 119 PHE A CA 1
ATOM 956 C C . PHE A 1 119 ? 20.625 -7.914 -0.248 1 97.31 119 PHE A C 1
ATOM 958 O O . PHE A 1 119 ? 20.062 -7.203 0.596 1 97.31 119 PHE A O 1
ATOM 965 N N . LYS A 1 120 ? 21.953 -8.148 -0.232 1 97.06 120 LYS A N 1
ATOM 966 C CA . LYS A 1 120 ? 22.875 -7.566 0.748 1 97.06 120 LYS A CA 1
ATOM 967 C C . LYS A 1 120 ? 22.453 -7.918 2.17 1 97.06 120 LYS A C 1
ATOM 969 O O . LYS A 1 120 ? 22.375 -7.043 3.037 1 97.06 120 LYS A O 1
ATOM 974 N N . LEU A 1 121 ? 22.109 -9.172 2.359 1 98.31 121 LEU A N 1
ATOM 975 C CA . LEU A 1 121 ? 21.703 -9.648 3.676 1 98.31 121 LEU A CA 1
ATOM 976 C C . LEU A 1 121 ? 22.875 -10.281 4.422 1 98.31 121 LEU A C 1
ATOM 978 O O . LEU A 1 121 ? 23.609 -11.094 3.855 1 98.31 121 LEU A O 1
ATOM 982 N N . PRO A 1 122 ? 23.078 -9.891 5.633 1 98 122 PRO A N 1
ATOM 983 C CA . PRO A 1 122 ? 24.125 -10.547 6.414 1 98 122 PRO A CA 1
ATOM 984 C C . PRO A 1 122 ? 23.781 -11.984 6.781 1 98 122 PRO A C 1
ATOM 986 O O . PRO A 1 122 ? 22.703 -12.25 7.324 1 98 122 PRO A O 1
ATOM 989 N N . ILE A 1 123 ? 24.672 -12.867 6.645 1 97.31 123 ILE A N 1
ATOM 990 C CA . ILE A 1 123 ? 24.391 -14.297 6.742 1 97.31 123 ILE A CA 1
ATOM 991 C C . ILE A 1 123 ? 24.531 -14.75 8.195 1 97.31 123 ILE A C 1
ATOM 993 O O . ILE A 1 123 ? 23.922 -15.734 8.602 1 97.31 123 ILE A O 1
ATOM 997 N N . ASP A 1 124 ? 25.328 -14.008 8.992 1 97.5 124 ASP A N 1
ATOM 998 C CA . ASP A 1 124 ? 25.703 -14.484 10.328 1 97.5 124 ASP A CA 1
ATOM 999 C C . ASP A 1 124 ? 24.922 -13.734 11.406 1 97.5 124 ASP A C 1
ATOM 1001 O O . ASP A 1 124 ? 25.078 -14.016 12.594 1 97.5 124 ASP A O 1
ATOM 1005 N N . LYS A 1 125 ? 24.078 -12.797 11.031 1 97.5 125 LYS A N 1
ATOM 1006 C CA . LYS A 1 125 ? 23.281 -12.039 11.984 1 97.5 125 LYS A CA 1
ATOM 1007 C C . LYS A 1 125 ? 21.953 -12.734 12.266 1 97.5 125 LYS A C 1
ATOM 1009 O O . LYS A 1 125 ? 21.344 -13.312 11.367 1 97.5 125 LYS A O 1
ATOM 1014 N N . GLU A 1 126 ? 21.516 -12.641 13.469 1 98.25 126 GLU A N 1
ATOM 1015 C CA . GLU A 1 126 ? 20.234 -13.234 13.836 1 98.25 126 GLU A CA 1
ATOM 1016 C C . GLU A 1 126 ? 19.078 -12.484 13.188 1 98.25 126 GLU A C 1
ATOM 1018 O O . GLU A 1 126 ? 19.125 -11.266 13.039 1 98.25 126 GLU A O 1
ATOM 1023 N N . ILE A 1 127 ? 17.984 -13.141 12.93 1 97.38 127 ILE A N 1
ATOM 1024 C CA . ILE A 1 127 ? 16.812 -12.633 12.219 1 97.38 127 ILE A CA 1
ATOM 1025 C C . ILE A 1 127 ? 16.172 -11.516 13.031 1 97.38 127 ILE A C 1
ATOM 1027 O O . ILE A 1 127 ? 15.633 -10.555 12.461 1 97.38 127 ILE A O 1
ATOM 1031 N N . LYS A 1 128 ? 16.266 -11.594 14.289 1 97.12 128 LYS A N 1
ATOM 1032 C CA . LYS A 1 128 ? 15.648 -10.594 15.156 1 97.12 128 LYS A CA 1
ATOM 1033 C C . LYS A 1 128 ? 16.188 -9.203 14.852 1 97.12 128 LYS A C 1
ATOM 1035 O O . LYS A 1 128 ? 15.523 -8.203 15.109 1 97.12 128 LYS A O 1
ATOM 1040 N N . ALA A 1 129 ? 17.375 -9.125 14.305 1 96.44 129 ALA A N 1
ATOM 1041 C CA . ALA A 1 129 ? 18.016 -7.848 14.008 1 96.44 129 ALA A CA 1
ATOM 1042 C C . ALA A 1 129 ? 17.594 -7.324 12.641 1 96.44 129 ALA A C 1
ATOM 1044 O O . ALA A 1 129 ? 17.922 -6.199 12.266 1 96.44 129 ALA A O 1
ATOM 1045 N N . PHE A 1 130 ? 16.844 -8.086 11.891 1 97 130 PHE A N 1
ATOM 1046 C CA . PHE A 1 130 ? 16.453 -7.727 10.531 1 97 130 PHE A CA 1
ATOM 1047 C C . PHE A 1 130 ? 15.25 -6.785 10.547 1 97 130 PHE A C 1
ATOM 1049 O O . PHE A 1 130 ? 14.336 -6.949 11.352 1 97 130 PHE A O 1
ATOM 1056 N N . SER A 1 131 ? 15.312 -5.781 9.68 1 94.38 131 SER A N 1
ATOM 1057 C CA . SER A 1 131 ? 14.117 -4.996 9.398 1 94.38 131 SER A CA 1
ATOM 1058 C C . SER A 1 131 ? 13.055 -5.844 8.703 1 94.38 131 SER A C 1
ATOM 1060 O O . SER A 1 131 ? 13.328 -6.973 8.281 1 94.38 131 SER A O 1
ATOM 1062 N N . LYS A 1 132 ? 11.867 -5.34 8.594 1 93.62 132 LYS A N 1
ATOM 1063 C CA . LYS A 1 132 ? 10.789 -6.035 7.898 1 93.62 132 LYS A CA 1
ATOM 1064 C C . LYS A 1 132 ? 11.164 -6.336 6.453 1 93.62 132 LYS A C 1
ATOM 1066 O O . LYS A 1 132 ? 10.906 -7.434 5.953 1 93.62 132 LYS A O 1
ATOM 1071 N N . GLY A 1 133 ? 11.766 -5.344 5.781 1 95.81 133 GLY A N 1
ATOM 1072 C CA . GLY A 1 133 ? 12.203 -5.539 4.41 1 95.81 133 GLY A CA 1
ATOM 1073 C C . GLY A 1 133 ? 13.258 -6.625 4.27 1 95.81 133 GLY A C 1
ATOM 1074 O O . GLY A 1 133 ? 13.203 -7.43 3.336 1 95.81 133 GLY A O 1
ATOM 1075 N N . MET A 1 134 ? 14.164 -6.672 5.191 1 96.56 134 MET A N 1
ATOM 1076 C CA . MET A 1 134 ? 15.211 -7.691 5.184 1 96.56 134 MET A CA 1
ATOM 1077 C C . MET A 1 134 ? 14.617 -9.078 5.387 1 96.56 134 MET A C 1
ATOM 1079 O O . MET A 1 134 ? 15.008 -10.031 4.703 1 96.56 134 MET A O 1
ATOM 1083 N N . LYS A 1 135 ? 13.727 -9.156 6.332 1 97.25 135 LYS A N 1
ATOM 1084 C CA . LYS A 1 135 ? 13.078 -10.438 6.598 1 97.25 135 LYS A CA 1
ATOM 1085 C C . LYS A 1 135 ? 12.336 -10.945 5.363 1 97.25 135 LYS A C 1
ATOM 1087 O O . LYS A 1 135 ? 12.398 -12.133 5.043 1 97.25 135 LYS A O 1
ATOM 1092 N N . MET A 1 136 ? 11.648 -10.07 4.699 1 97.38 136 MET A N 1
ATOM 1093 C CA . MET A 1 136 ? 10.906 -10.461 3.502 1 97.38 136 MET A CA 1
ATOM 1094 C C . MET A 1 136 ? 11.859 -10.922 2.4 1 97.38 136 MET A C 1
ATOM 1096 O O . MET A 1 136 ? 11.633 -11.961 1.773 1 97.38 136 MET A O 1
ATOM 1100 N N . LYS A 1 137 ? 12.922 -10.156 2.197 1 97.62 137 LYS A N 1
ATOM 1101 C CA . LYS A 1 137 ? 13.93 -10.547 1.212 1 97.62 137 LYS A CA 1
ATOM 1102 C C . LYS A 1 137 ? 14.508 -11.93 1.528 1 97.62 137 LYS A C 1
ATOM 1104 O O . LYS A 1 137 ? 14.68 -12.75 0.63 1 97.62 137 LYS A O 1
ATOM 1109 N N . ALA A 1 138 ? 14.758 -12.148 2.799 1 98.06 138 ALA A N 1
ATOM 1110 C CA . ALA A 1 138 ? 15.258 -13.453 3.229 1 98.06 138 ALA A CA 1
ATOM 1111 C C . ALA A 1 138 ? 14.242 -14.555 2.928 1 98.06 138 ALA A C 1
ATOM 1113 O O . ALA A 1 138 ? 14.602 -15.617 2.424 1 98.06 138 ALA A O 1
ATOM 1114 N N . SER A 1 139 ? 12.984 -14.297 3.238 1 98.12 139 SER A N 1
ATOM 1115 C CA . SER A 1 139 ? 11.922 -15.266 2.984 1 98.12 139 SER A CA 1
ATOM 1116 C C . SER A 1 139 ? 11.844 -15.617 1.502 1 98.12 139 SER A C 1
ATOM 1118 O O . SER A 1 139 ? 11.656 -16.781 1.146 1 98.12 139 SER A O 1
ATOM 1120 N N . ILE A 1 140 ? 11.977 -14.641 0.693 1 98.25 140 ILE A N 1
ATOM 1121 C CA . ILE A 1 140 ? 11.922 -14.844 -0.75 1 98.25 140 ILE A CA 1
ATOM 1122 C C . ILE A 1 140 ? 13.125 -15.664 -1.205 1 98.25 140 ILE A C 1
ATOM 1124 O O . ILE A 1 140 ? 12.984 -16.594 -1.995 1 98.25 140 ILE A O 1
ATOM 1128 N N . ALA A 1 141 ? 14.305 -15.305 -0.659 1 98.38 141 ALA A N 1
ATOM 1129 C CA . ALA A 1 141 ? 15.508 -16.078 -0.978 1 98.38 141 ALA A CA 1
ATOM 1130 C C . ALA A 1 141 ? 15.328 -17.547 -0.626 1 98.38 141 ALA A C 1
ATOM 1132 O O . ALA A 1 141 ? 15.68 -18.422 -1.418 1 98.38 141 ALA A O 1
ATOM 1133 N N . ILE A 1 142 ? 14.789 -17.812 0.496 1 98.25 142 ILE A N 1
ATOM 1134 C CA . ILE A 1 142 ? 14.562 -19.172 0.96 1 98.25 142 ILE A CA 1
ATOM 1135 C C . ILE A 1 142 ? 13.594 -19.875 0.023 1 98.25 142 ILE A C 1
ATOM 1137 O O . ILE A 1 142 ? 13.852 -21 -0.419 1 98.25 142 ILE A O 1
ATOM 1141 N N . ALA A 1 143 ? 12.539 -19.188 -0.315 1 98.06 143 ALA A N 1
ATOM 1142 C CA . ALA A 1 143 ? 11.484 -19.781 -1.13 1 98.06 143 ALA A CA 1
ATOM 1143 C C . ALA A 1 143 ? 11.992 -20.125 -2.527 1 98.06 143 ALA A C 1
ATOM 1145 O O . ALA A 1 143 ? 11.539 -21.094 -3.141 1 98.06 143 ALA A O 1
ATOM 1146 N N . LEU A 1 144 ? 12.938 -19.391 -3.002 1 98.38 144 LEU A N 1
ATOM 1147 C CA . LEU A 1 144 ? 13.383 -19.531 -4.387 1 98.38 144 LEU A CA 1
ATOM 1148 C C . LEU A 1 144 ? 14.547 -20.5 -4.492 1 98.38 144 LEU A C 1
ATOM 1150 O O . LEU A 1 144 ? 14.867 -20.984 -5.586 1 98.38 144 LEU A O 1
ATOM 1154 N N . SER A 1 145 ? 15.109 -20.859 -3.398 1 98.5 145 SER A N 1
ATOM 1155 C CA . SER A 1 145 ? 16.406 -21.516 -3.439 1 98.5 145 SER A CA 1
ATOM 1156 C C . SER A 1 145 ? 16.266 -23.031 -3.529 1 98.5 145 SER A C 1
ATOM 1158 O O . SER A 1 145 ? 17.25 -23.766 -3.506 1 98.5 145 SER A O 1
ATOM 1160 N N . HIS A 1 146 ? 15.094 -23.562 -3.6 1 97.81 146 HIS A N 1
ATOM 1161 C CA . HIS A 1 146 ? 14.906 -24.984 -3.85 1 97.81 146 HIS A CA 1
ATOM 1162 C C . HIS A 1 146 ? 14.281 -25.219 -5.223 1 97.81 146 HIS A C 1
ATOM 1164 O O . HIS A 1 146 ? 13.727 -26.297 -5.477 1 97.81 146 HIS A O 1
ATOM 1170 N N . HIS A 1 147 ? 14.289 -24.172 -6.027 1 97.5 147 HIS A N 1
ATOM 1171 C CA . HIS A 1 147 ? 13.906 -24.234 -7.434 1 97.5 147 HIS A CA 1
ATOM 1172 C C . HIS A 1 147 ? 12.43 -24.609 -7.59 1 97.5 147 HIS A C 1
ATOM 1174 O O . HIS A 1 147 ? 12.094 -25.531 -8.32 1 97.5 147 HIS A O 1
ATOM 1180 N N . PRO A 1 148 ? 11.602 -23.828 -7 1 98.19 148 PRO A N 1
ATOM 1181 C CA . PRO A 1 148 ? 10.172 -24.078 -7.207 1 98.19 148 PRO A CA 1
ATOM 1182 C C . PRO A 1 148 ? 9.711 -23.719 -8.617 1 98.19 148 PRO A C 1
ATOM 1184 O O . PRO A 1 148 ? 10.398 -22.984 -9.328 1 98.19 148 PRO A O 1
ATOM 1187 N N . LYS A 1 149 ? 8.586 -24.25 -8.992 1 98.06 149 LYS A N 1
ATOM 1188 C CA . LYS A 1 149 ? 7.953 -23.891 -10.258 1 98.06 149 LYS A CA 1
ATOM 1189 C C . LYS A 1 149 ? 6.797 -22.922 -10.039 1 98.06 149 LYS A C 1
ATOM 1191 O O . LYS A 1 149 ? 6.484 -22.109 -10.914 1 98.06 149 LYS A O 1
ATOM 1196 N N . LEU A 1 150 ? 6.188 -23.031 -8.891 1 98.56 150 LEU A N 1
ATOM 1197 C CA . LEU A 1 150 ? 5.094 -22.156 -8.508 1 98.56 150 LEU A CA 1
ATOM 1198 C C . LEU A 1 150 ? 5.43 -21.406 -7.219 1 98.56 150 LEU A C 1
ATOM 1200 O O . LEU A 1 150 ? 5.77 -22.031 -6.207 1 98.56 150 LEU A O 1
ATOM 1204 N N . LEU A 1 151 ? 5.438 -20.141 -7.289 1 98.69 151 LEU A N 1
ATOM 1205 C CA . LEU A 1 151 ? 5.602 -19.297 -6.109 1 98.69 151 LEU A CA 1
ATOM 1206 C C . LEU A 1 151 ? 4.254 -18.75 -5.641 1 98.69 151 LEU A C 1
ATOM 1208 O O . LEU A 1 151 ? 3.494 -18.188 -6.438 1 98.69 151 LEU A O 1
ATOM 1212 N N . ILE A 1 152 ? 3.883 -18.969 -4.426 1 98.62 152 ILE A N 1
ATOM 1213 C CA . ILE A 1 152 ? 2.652 -18.453 -3.828 1 98.62 152 ILE A CA 1
ATOM 1214 C C . ILE A 1 152 ? 2.99 -17.453 -2.729 1 98.62 152 ILE A C 1
ATOM 1216 O O . ILE A 1 152 ? 3.68 -17.797 -1.763 1 98.62 152 ILE A O 1
ATOM 1220 N N . LEU A 1 153 ? 2.539 -16.25 -2.914 1 98.44 153 LEU A N 1
ATOM 1221 C CA . LEU A 1 153 ? 2.812 -15.172 -1.975 1 98.44 153 LEU A CA 1
ATOM 1222 C C . LEU A 1 153 ? 1.521 -14.664 -1.343 1 98.44 153 LEU A C 1
ATOM 1224 O O . LEU A 1 153 ? 0.588 -14.273 -2.051 1 98.44 153 LEU A O 1
ATOM 1228 N N . ASP A 1 154 ? 1.47 -14.695 -0.117 1 97.56 154 ASP A N 1
ATOM 1229 C CA . ASP A 1 154 ? 0.31 -14.188 0.609 1 97.56 154 ASP A CA 1
ATOM 1230 C C . ASP A 1 154 ? 0.641 -12.883 1.331 1 97.56 154 ASP A C 1
ATOM 1232 O O . ASP A 1 154 ? 1.159 -12.906 2.449 1 97.56 154 ASP A O 1
ATOM 1236 N N . GLU A 1 155 ? 0.356 -11.711 0.661 1 95.75 155 GLU A N 1
ATOM 1237 C CA . GLU A 1 155 ? 0.557 -10.359 1.174 1 95.75 155 GLU A CA 1
ATOM 1238 C C . GLU A 1 155 ? 2.029 -10.094 1.471 1 95.75 155 GLU A C 1
ATOM 1240 O O . GLU A 1 155 ? 2.361 -9.445 2.465 1 95.75 155 GLU A O 1
ATOM 1245 N N . ALA A 1 156 ? 2.902 -10.578 0.626 1 92.88 156 ALA A N 1
ATOM 1246 C CA . ALA A 1 156 ? 4.344 -10.586 0.855 1 92.88 156 ALA A CA 1
ATOM 1247 C C . ALA A 1 156 ? 4.926 -9.18 0.752 1 92.88 156 ALA A C 1
ATOM 1249 O O . ALA A 1 156 ? 6.043 -8.922 1.212 1 92.88 156 ALA A O 1
ATOM 1250 N N . THR A 1 157 ? 4.16 -8.234 0.217 1 90.12 157 THR A N 1
ATOM 1251 C CA . THR A 1 157 ? 4.742 -6.902 0.042 1 90.12 157 THR A CA 1
ATOM 1252 C C . THR A 1 157 ? 4.09 -5.902 0.99 1 90.12 157 THR A C 1
ATOM 1254 O O . THR A 1 157 ? 4.383 -4.703 0.931 1 90.12 157 THR A O 1
ATOM 1257 N N . SER A 1 158 ? 3.297 -6.41 1.825 1 89.12 158 SER A N 1
ATOM 1258 C CA . SER A 1 158 ? 2.576 -5.539 2.748 1 89.12 158 SER A CA 1
ATOM 1259 C C . SER A 1 158 ? 3.529 -4.867 3.732 1 89.12 158 SER A C 1
ATOM 1261 O O . SER A 1 158 ? 4.426 -5.512 4.273 1 89.12 158 SER A O 1
ATOM 1263 N N . GLY A 1 159 ? 3.354 -3.568 3.928 1 89.44 159 GLY A N 1
ATOM 1264 C CA . GLY A 1 159 ? 4.121 -2.842 4.926 1 89.44 159 GLY A CA 1
ATOM 1265 C C . GLY A 1 159 ? 5.508 -2.453 4.441 1 89.44 159 GLY A C 1
ATOM 1266 O O . GLY A 1 159 ? 6.281 -1.849 5.188 1 89.44 159 GLY A O 1
ATOM 1267 N N . LEU A 1 160 ? 5.879 -2.783 3.225 1 94.62 160 LEU A N 1
ATOM 1268 C CA . LEU A 1 160 ? 7.18 -2.453 2.656 1 94.62 160 LEU A CA 1
ATOM 1269 C C . LEU A 1 160 ? 7.133 -1.118 1.922 1 94.62 160 LEU A C 1
ATOM 1271 O O . LEU A 1 160 ? 6.094 -0.747 1.369 1 94.62 160 LEU A O 1
ATOM 1275 N N . ASP A 1 161 ? 8.25 -0.404 1.94 1 95.25 161 ASP A N 1
ATOM 1276 C CA . ASP A 1 161 ? 8.297 0.848 1.192 1 95.25 161 ASP A CA 1
ATOM 1277 C C . ASP A 1 161 ? 8.492 0.588 -0.3 1 95.25 161 ASP A C 1
ATOM 1279 O O . ASP A 1 161 ? 8.836 -0.527 -0.702 1 95.25 161 ASP A O 1
ATOM 1283 N N . PRO A 1 162 ? 8.328 1.57 -1.124 1 95.12 162 PRO A N 1
ATOM 1284 C CA . PRO A 1 162 ? 8.344 1.4 -2.578 1 95.12 162 PRO A CA 1
ATOM 1285 C C . PRO A 1 162 ? 9.68 0.891 -3.102 1 95.12 162 PRO A C 1
ATOM 1287 O O . PRO A 1 162 ? 9.727 0.171 -4.102 1 95.12 162 PRO A O 1
ATOM 1290 N N . ILE A 1 163 ? 10.75 1.248 -2.434 1 94.75 163 ILE A N 1
ATOM 1291 C CA . ILE A 1 163 ? 12.07 0.862 -2.906 1 94.75 163 ILE A CA 1
ATOM 1292 C C . ILE A 1 163 ? 12.258 -0.646 -2.748 1 94.75 163 ILE A C 1
ATOM 1294 O O . ILE A 1 163 ? 12.633 -1.333 -3.701 1 94.75 163 ILE A O 1
ATOM 1298 N N . VAL A 1 164 ? 11.953 -1.14 -1.586 1 95.69 164 VAL A N 1
ATOM 1299 C CA . VAL A 1 164 ? 12.07 -2.566 -1.306 1 95.69 164 VAL A CA 1
ATOM 1300 C C . VAL A 1 164 ? 11.094 -3.35 -2.174 1 95.69 164 VAL A C 1
ATOM 1302 O O . VAL A 1 164 ? 11.445 -4.387 -2.742 1 95.69 164 VAL A O 1
ATOM 1305 N N . ARG A 1 165 ? 9.914 -2.873 -2.316 1 95.94 165 ARG A N 1
ATOM 1306 C CA . ARG A 1 165 ? 8.906 -3.537 -3.141 1 95.94 165 ARG A CA 1
ATOM 1307 C C . ARG A 1 165 ? 9.375 -3.654 -4.586 1 95.94 165 ARG A C 1
ATOM 1309 O O . ARG A 1 165 ? 9.227 -4.707 -5.211 1 95.94 165 ARG A O 1
ATOM 1316 N N . ASP A 1 166 ? 9.883 -2.574 -5.059 1 94.88 166 ASP A N 1
ATOM 1317 C CA . ASP A 1 166 ? 10.359 -2.561 -6.438 1 94.88 166 ASP A CA 1
ATOM 1318 C C . ASP A 1 166 ? 11.422 -3.635 -6.656 1 94.88 166 ASP A C 1
ATOM 1320 O O . ASP A 1 166 ? 11.414 -4.324 -7.68 1 94.88 166 ASP A O 1
ATOM 1324 N N . GLU A 1 167 ? 12.289 -3.773 -5.738 1 94.75 167 GLU A N 1
ATOM 1325 C CA . GLU A 1 167 ? 13.328 -4.793 -5.805 1 94.75 167 GLU A CA 1
ATOM 1326 C C . GLU A 1 167 ? 12.734 -6.195 -5.836 1 94.75 167 GLU A C 1
ATOM 1328 O O . GLU A 1 167 ? 13.156 -7.043 -6.625 1 94.75 167 GLU A O 1
ATOM 1333 N N . ILE A 1 168 ? 11.805 -6.383 -5.031 1 96.62 168 ILE A N 1
ATOM 1334 C CA . ILE A 1 168 ? 11.172 -7.691 -4.91 1 96.62 168 ILE A CA 1
ATOM 1335 C C . ILE A 1 168 ? 10.383 -8.008 -6.18 1 96.62 168 ILE A C 1
ATOM 1337 O O . ILE A 1 168 ? 10.438 -9.125 -6.691 1 96.62 168 ILE A O 1
ATOM 1341 N N . LEU A 1 169 ? 9.648 -7.035 -6.707 1 97.06 169 LEU A N 1
ATOM 1342 C CA . LEU A 1 169 ? 8.867 -7.227 -7.926 1 97.06 169 LEU A CA 1
ATOM 1343 C C . LEU A 1 169 ? 9.773 -7.613 -9.094 1 97.06 169 LEU A C 1
ATOM 1345 O O . LEU A 1 169 ? 9.398 -8.438 -9.93 1 97.06 169 LEU A O 1
ATOM 1349 N N . ASP A 1 170 ? 10.961 -7.043 -9.102 1 95.19 170 ASP A N 1
ATOM 1350 C CA . ASP A 1 170 ? 11.93 -7.387 -10.141 1 95.19 170 ASP A CA 1
ATOM 1351 C C . ASP A 1 170 ? 12.305 -8.867 -10.078 1 95.19 170 ASP A C 1
ATOM 1353 O O . ASP A 1 170 ? 12.477 -9.516 -11.109 1 95.19 170 ASP A O 1
ATOM 1357 N N . ILE A 1 171 ? 12.422 -9.328 -8.883 1 96.94 171 ILE A N 1
ATOM 1358 C CA . ILE A 1 171 ? 12.766 -10.734 -8.688 1 96.94 171 ILE A CA 1
ATOM 1359 C C . ILE A 1 171 ? 11.648 -11.625 -9.219 1 96.94 171 ILE A C 1
ATOM 1361 O O . ILE A 1 171 ? 11.906 -12.664 -9.828 1 96.94 171 ILE A O 1
ATOM 1365 N N . PHE A 1 172 ? 10.43 -11.219 -9.016 1 98.19 172 PHE A N 1
ATOM 1366 C CA . PHE A 1 172 ? 9.289 -11.984 -9.5 1 98.19 172 PHE A CA 1
ATOM 1367 C C . PHE A 1 172 ? 9.258 -12.023 -11.023 1 98.19 172 PHE A C 1
ATOM 1369 O O . PHE A 1 172 ? 8.992 -13.07 -11.617 1 98.19 172 PHE A O 1
ATOM 1376 N N . LEU A 1 173 ? 9.531 -10.898 -11.625 1 97.31 173 LEU A N 1
ATOM 1377 C CA . LEU A 1 173 ? 9.57 -10.828 -13.078 1 97.31 173 LEU A CA 1
ATOM 1378 C C . LEU A 1 173 ? 10.664 -11.727 -13.641 1 97.31 173 LEU A C 1
ATOM 1380 O O . LEU A 1 173 ? 10.461 -12.422 -14.641 1 97.31 173 LEU A O 1
ATOM 1384 N N . ASP A 1 174 ? 11.781 -11.719 -12.953 1 96.62 174 ASP A N 1
ATOM 1385 C CA . ASP A 1 174 ? 12.875 -12.594 -13.359 1 96.62 174 ASP A CA 1
ATOM 1386 C C . ASP A 1 174 ? 12.484 -14.062 -13.242 1 96.62 174 ASP A C 1
ATOM 1388 O O . ASP A 1 174 ? 12.797 -14.875 -14.117 1 96.62 174 ASP A O 1
ATOM 1392 N N . PHE A 1 175 ? 11.836 -14.43 -12.234 1 98.19 175 PHE A N 1
ATOM 1393 C CA . PHE A 1 175 ? 11.43 -15.797 -11.953 1 98.19 175 PHE A CA 1
ATOM 1394 C C . PHE A 1 175 ? 10.562 -16.344 -13.086 1 98.19 175 PHE A C 1
ATOM 1396 O O . PHE A 1 175 ? 10.727 -17.484 -13.5 1 98.19 175 PHE A O 1
ATOM 1403 N N . VAL A 1 176 ? 9.672 -15.516 -13.656 1 98.25 176 VAL A N 1
ATOM 1404 C CA . VAL A 1 176 ? 8.688 -16 -14.617 1 98.25 176 VAL A CA 1
ATOM 1405 C C . VAL A 1 176 ? 9.258 -15.914 -16.031 1 98.25 176 VAL A C 1
ATOM 1407 O O . VAL A 1 176 ? 8.547 -16.188 -17 1 98.25 176 VAL A O 1
ATOM 1410 N N . GLN A 1 177 ? 10.477 -15.461 -16.109 1 96.62 177 GLN A N 1
ATOM 1411 C CA . GLN A 1 177 ? 11.109 -15.523 -17.406 1 96.62 177 GLN A CA 1
ATOM 1412 C C . GLN A 1 177 ? 11.148 -16.953 -17.938 1 96.62 177 GLN A C 1
ATOM 1414 O O . GLN A 1 177 ? 11.102 -17.188 -19.141 1 96.62 177 GLN A O 1
ATOM 1419 N N . ASP A 1 178 ? 11.328 -17.875 -16.969 1 97.44 178 ASP A N 1
ATOM 1420 C CA . ASP A 1 178 ? 11.125 -19.281 -17.328 1 97.44 178 ASP A CA 1
ATOM 1421 C C . ASP A 1 178 ? 9.641 -19.594 -17.484 1 97.44 178 ASP A C 1
ATOM 1423 O O . ASP A 1 178 ? 8.875 -19.5 -16.531 1 97.44 178 ASP A O 1
ATOM 1427 N N . GLU A 1 179 ? 9.25 -20.016 -18.609 1 96.75 179 GLU A N 1
ATOM 1428 C CA . GLU A 1 179 ? 7.844 -20.219 -18.953 1 96.75 179 GLU A CA 1
ATOM 1429 C C . GLU A 1 179 ? 7.234 -21.359 -18.125 1 96.75 179 GLU A C 1
ATOM 1431 O O . GLU A 1 179 ? 6.012 -21.516 -18.094 1 96.75 179 GLU A O 1
ATOM 1436 N N . LYS A 1 180 ? 8.086 -22.062 -17.469 1 97.38 180 LYS A N 1
ATOM 1437 C CA . LYS A 1 180 ? 7.594 -23.156 -16.625 1 97.38 180 LYS A CA 1
ATOM 1438 C C . LYS A 1 180 ? 7.258 -22.656 -15.227 1 97.38 180 LYS A C 1
ATOM 1440 O O . LYS A 1 180 ? 6.691 -23.391 -14.422 1 97.38 180 LYS A O 1
ATOM 1445 N N . HIS A 1 181 ? 7.613 -21.453 -14.938 1 98.38 181 HIS A N 1
ATOM 1446 C CA . HIS A 1 181 ? 7.406 -20.875 -13.609 1 98.38 181 HIS A CA 1
ATOM 1447 C C . HIS A 1 181 ? 6.195 -19.953 -13.594 1 98.38 181 HIS A C 1
ATOM 1449 O O . HIS A 1 181 ? 5.941 -19.234 -14.57 1 98.38 181 HIS A O 1
ATOM 1455 N N . SER A 1 182 ? 5.43 -19.969 -12.508 1 98.81 182 SER A N 1
ATOM 1456 C CA . SER A 1 182 ? 4.312 -19.047 -12.328 1 98.81 182 SER A CA 1
ATOM 1457 C C . SER A 1 182 ? 4.23 -18.547 -10.891 1 98.81 182 SER A C 1
ATOM 1459 O O . SER A 1 182 ? 4.895 -19.078 -10 1 98.81 182 SER A O 1
ATOM 1461 N N . ILE A 1 183 ? 3.484 -17.484 -10.703 1 98.88 183 ILE A N 1
ATOM 1462 C CA . ILE A 1 183 ? 3.332 -16.891 -9.383 1 98.88 183 ILE A CA 1
ATOM 1463 C C . ILE A 1 183 ? 1.854 -16.625 -9.102 1 98.88 183 ILE A C 1
ATOM 1465 O O . ILE A 1 183 ? 1.128 -16.141 -9.977 1 98.88 183 ILE A O 1
ATOM 1469 N N . LEU A 1 184 ? 1.361 -17.016 -7.992 1 98.88 184 LEU A N 1
ATOM 1470 C CA . LEU A 1 184 ? 0.117 -16.531 -7.414 1 98.88 184 LEU A CA 1
ATOM 1471 C C . LEU A 1 184 ? 0.396 -15.586 -6.242 1 98.88 184 LEU A C 1
ATOM 1473 O O . LEU A 1 184 ? 0.979 -16 -5.234 1 98.88 184 LEU A O 1
ATOM 1477 N N . ILE A 1 185 ? -0.006 -14.336 -6.391 1 98.69 185 ILE A N 1
ATOM 1478 C CA . ILE A 1 185 ? 0.335 -13.359 -5.363 1 98.69 185 ILE A CA 1
ATOM 1479 C C . ILE A 1 185 ? -0.927 -12.633 -4.898 1 98.69 185 ILE A C 1
ATOM 1481 O O . ILE A 1 185 ? -1.644 -12.039 -5.711 1 98.69 185 ILE A O 1
ATOM 1485 N N . SER A 1 186 ? -1.258 -12.773 -3.666 1 98.25 186 SER A N 1
ATOM 1486 C CA . SER A 1 186 ? -2.295 -11.938 -3.068 1 98.25 186 SER A CA 1
ATOM 1487 C C . SER A 1 186 ? -1.72 -10.625 -2.547 1 98.25 186 SER A C 1
ATOM 1489 O O . SER A 1 186 ? -0.63 -10.609 -1.97 1 98.25 186 SER A O 1
ATOM 1491 N N . SER A 1 187 ? -2.332 -9.516 -2.793 1 96.12 187 SER A N 1
ATOM 1492 C CA . SER A 1 187 ? -1.845 -8.227 -2.326 1 96.12 187 SER A CA 1
ATOM 1493 C C . SER A 1 187 ? -2.982 -7.215 -2.211 1 96.12 187 SER A C 1
ATOM 1495 O O . SER A 1 187 ? -3.961 -7.285 -2.955 1 96.12 187 SER A O 1
ATOM 1497 N N . HIS A 1 188 ? -2.762 -6.297 -1.278 1 93.56 188 HIS A N 1
ATOM 1498 C CA . HIS A 1 188 ? -3.658 -5.152 -1.176 1 93.56 188 HIS A CA 1
ATOM 1499 C C . HIS A 1 188 ? -3.121 -3.961 -1.96 1 93.56 188 HIS A C 1
ATOM 1501 O O . HIS A 1 188 ? -3.809 -2.947 -2.109 1 93.56 188 HIS A O 1
ATOM 1507 N N . ILE A 1 189 ? -1.978 -4.035 -2.391 1 93.75 189 ILE A N 1
ATOM 1508 C CA . ILE A 1 189 ? -1.359 -2.965 -3.17 1 93.75 189 ILE A CA 1
ATOM 1509 C C . ILE A 1 189 ? -1.541 -3.242 -4.66 1 93.75 189 ILE A C 1
ATOM 1511 O O . ILE A 1 189 ? -0.676 -3.852 -5.297 1 93.75 189 ILE A O 1
ATOM 1515 N N . THR A 1 190 ? -2.533 -2.691 -5.223 1 95.69 190 THR A N 1
ATOM 1516 C CA . THR A 1 190 ? -2.941 -3.031 -6.582 1 95.69 190 THR A CA 1
ATOM 1517 C C . THR A 1 190 ? -1.971 -2.441 -7.602 1 95.69 190 THR A C 1
ATOM 1519 O O . THR A 1 190 ? -1.812 -2.979 -8.695 1 95.69 190 THR A O 1
ATOM 1522 N N . SER A 1 191 ? -1.27 -1.349 -7.227 1 94.06 191 SER A N 1
ATOM 1523 C CA . SER A 1 191 ? -0.312 -0.748 -8.148 1 94.06 191 SER A CA 1
ATOM 1524 C C . SER A 1 191 ? 0.838 -1.703 -8.453 1 94.06 191 SER A C 1
ATOM 1526 O O . SER A 1 191 ? 1.379 -1.702 -9.562 1 94.06 191 SER A O 1
ATOM 1528 N N . ASP A 1 192 ? 1.196 -2.486 -7.484 1 96.25 192 ASP A N 1
ATOM 1529 C CA . ASP A 1 192 ? 2.23 -3.492 -7.703 1 96.25 192 ASP A CA 1
ATOM 1530 C C . ASP A 1 192 ? 1.771 -4.543 -8.711 1 96.25 192 ASP A C 1
ATOM 1532 O O . ASP A 1 192 ? 2.541 -4.957 -9.578 1 96.25 192 ASP A O 1
ATOM 1536 N N . LEU A 1 193 ? 0.531 -4.914 -8.562 1 97.62 193 LEU A N 1
ATOM 1537 C CA . LEU A 1 193 ? -0.031 -5.918 -9.461 1 97.62 193 LEU A CA 1
ATOM 1538 C C . LEU A 1 193 ? -0.162 -5.367 -10.875 1 97.62 193 LEU A C 1
ATOM 1540 O O . LEU A 1 193 ? 0.043 -6.094 -11.852 1 97.62 193 LEU A O 1
ATOM 1544 N N . GLU A 1 194 ? -0.506 -4.133 -10.977 1 96.5 194 GLU A N 1
ATOM 1545 C CA . GLU A 1 194 ? -0.586 -3.502 -12.289 1 96.5 194 GLU A CA 1
ATOM 1546 C C . GLU A 1 194 ? 0.763 -3.537 -13 1 96.5 194 GLU A C 1
ATOM 1548 O O . GLU A 1 194 ? 0.819 -3.604 -14.234 1 96.5 194 GLU A O 1
ATOM 1553 N N . LYS A 1 195 ? 1.789 -3.521 -12.219 1 94.31 195 LYS A N 1
ATOM 1554 C CA . LYS A 1 195 ? 3.137 -3.506 -12.781 1 94.31 195 LYS A CA 1
ATOM 1555 C C . LYS A 1 195 ? 3.543 -4.891 -13.266 1 94.31 195 LYS A C 1
ATOM 1557 O O . LYS A 1 195 ? 4.188 -5.023 -14.312 1 94.31 195 LYS A O 1
ATOM 1562 N N . ILE A 1 196 ? 3.057 -5.938 -12.562 1 97.5 196 ILE A N 1
ATOM 1563 C CA . ILE A 1 196 ? 3.773 -7.176 -12.844 1 97.5 196 ILE A CA 1
ATOM 1564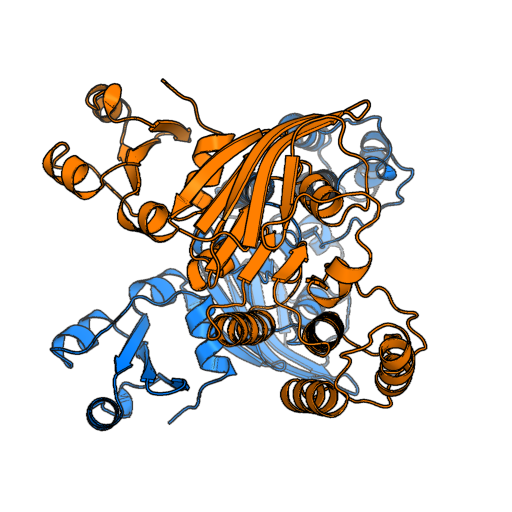 C C . ILE A 1 196 ? 2.779 -8.266 -13.227 1 97.5 196 ILE A C 1
ATOM 1566 O O . ILE A 1 196 ? 3.154 -9.273 -13.844 1 97.5 196 ILE A O 1
ATOM 1570 N N . ALA A 1 197 ? 1.521 -8.188 -12.836 1 98.56 197 ALA A N 1
ATOM 1571 C CA . ALA A 1 197 ? 0.584 -9.297 -13.023 1 98.56 197 ALA A CA 1
ATOM 1572 C C . ALA A 1 197 ? 0.147 -9.398 -14.484 1 98.56 197 ALA A C 1
ATOM 1574 O O . ALA A 1 197 ? 0.067 -8.391 -15.188 1 98.56 197 ALA A O 1
ATOM 1575 N N . ASP A 1 198 ? -0.131 -10.625 -14.891 1 98.5 198 ASP A N 1
ATOM 1576 C CA . ASP A 1 198 ? -0.747 -10.875 -16.188 1 98.5 198 ASP A CA 1
ATOM 1577 C C . ASP A 1 198 ? -2.268 -10.961 -16.078 1 98.5 198 ASP A C 1
ATOM 1579 O O . ASP A 1 198 ? -2.992 -10.508 -16.953 1 98.5 198 ASP A O 1
ATOM 1583 N N . TYR A 1 199 ? -2.652 -11.562 -15.016 1 98.75 199 TYR A N 1
ATOM 1584 C CA . TYR A 1 199 ? -4.07 -11.773 -14.734 1 98.75 199 TYR A CA 1
ATOM 1585 C C . TYR A 1 199 ? -4.426 -11.297 -13.336 1 98.75 199 TYR A C 1
ATOM 1587 O O . TYR A 1 199 ? -3.574 -11.266 -12.445 1 98.75 199 TYR A O 1
ATOM 1595 N N . ILE A 1 200 ? -5.684 -10.953 -13.18 1 98.7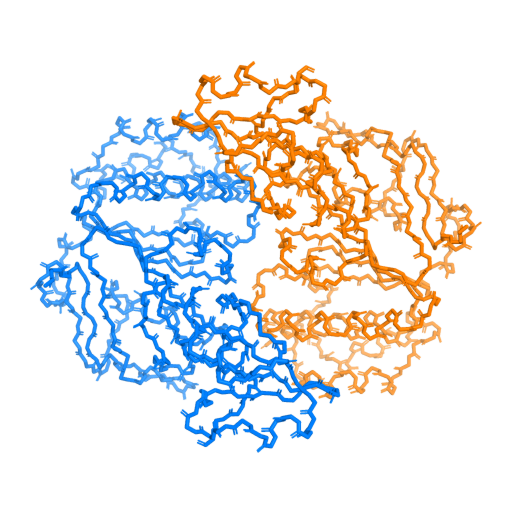5 200 ILE A N 1
ATOM 1596 C CA . ILE A 1 200 ? -6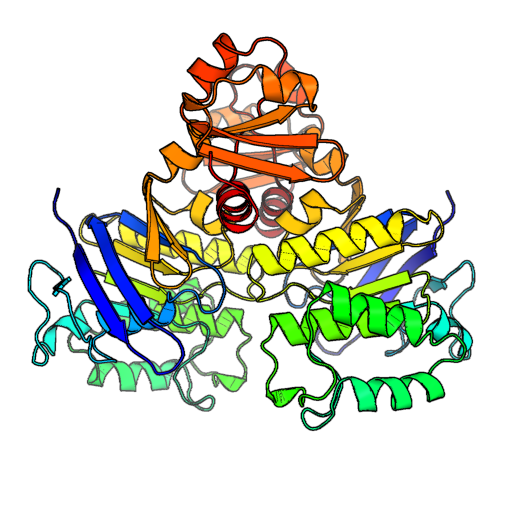.207 -10.516 -11.891 1 98.75 200 ILE A CA 1
ATOM 1597 C C . ILE A 1 200 ? -7.473 -11.297 -11.555 1 98.75 200 ILE A C 1
ATOM 1599 O O . ILE A 1 200 ? -8.398 -11.367 -12.367 1 98.75 200 ILE A O 1
ATOM 1603 N N . THR A 1 201 ? -7.48 -11.906 -10.445 1 98.81 201 THR A N 1
ATOM 1604 C CA . THR A 1 201 ? -8.68 -12.523 -9.883 1 98.81 201 THR A CA 1
ATOM 1605 C C . THR A 1 201 ? -9.172 -11.758 -8.664 1 98.81 201 THR A C 1
ATOM 1607 O O . THR A 1 201 ? -8.406 -11.523 -7.723 1 98.81 201 THR A O 1
ATOM 1610 N N . PHE A 1 202 ? -10.383 -11.359 -8.758 1 98.69 202 PHE A N 1
ATOM 1611 C CA . PHE A 1 202 ? -11 -10.602 -7.672 1 98.69 202 PHE A CA 1
ATOM 1612 C C . PHE A 1 202 ? -11.977 -11.477 -6.895 1 98.69 202 PHE A C 1
ATOM 1614 O O . PHE A 1 202 ? -12.977 -11.945 -7.449 1 98.69 202 PHE A O 1
ATOM 1621 N N . ILE A 1 203 ? -11.68 -11.648 -5.598 1 98.38 203 ILE A N 1
ATOM 1622 C CA . ILE A 1 203 ? -12.539 -12.445 -4.727 1 98.38 203 ILE A CA 1
ATOM 1623 C C . ILE A 1 203 ? -13.242 -11.539 -3.723 1 98.38 203 ILE A C 1
ATOM 1625 O O . ILE A 1 203 ? -12.625 -10.641 -3.143 1 98.38 203 ILE A O 1
ATOM 1629 N N . ARG A 1 204 ? -14.484 -11.727 -3.545 1 96.81 204 ARG A N 1
ATOM 1630 C CA . ARG A 1 204 ? -15.312 -10.984 -2.598 1 96.81 204 ARG A CA 1
ATOM 1631 C C . ARG A 1 204 ? -16.312 -11.898 -1.904 1 96.81 204 ARG A C 1
ATOM 1633 O O . ARG A 1 204 ? -17.078 -12.609 -2.566 1 96.81 204 ARG A O 1
ATOM 1640 N N . ASN A 1 205 ? -16.266 -11.844 -0.59 1 96.12 205 ASN A N 1
ATOM 1641 C CA . ASN A 1 205 ? -17.203 -12.609 0.224 1 96.12 205 ASN A CA 1
ATOM 1642 C C . ASN A 1 205 ? -17.219 -14.086 -0.17 1 96.12 205 ASN A C 1
ATOM 1644 O O . ASN A 1 205 ? -18.281 -14.688 -0.327 1 96.12 205 ASN A O 1
ATOM 1648 N N . GLY A 1 206 ? -16.047 -14.555 -0.484 1 97.81 206 GLY A N 1
ATOM 1649 C CA . GLY A 1 206 ? -15.875 -15.977 -0.731 1 97.81 206 GLY A CA 1
ATOM 1650 C C . GLY A 1 206 ? -16.219 -16.375 -2.152 1 97.81 206 GLY A C 1
ATOM 1651 O O . GLY A 1 206 ? -16.281 -17.562 -2.467 1 97.81 206 GLY A O 1
ATOM 1652 N N . GLU A 1 207 ? -16.469 -15.398 -3.012 1 98.12 207 GLU A N 1
ATOM 1653 C CA . GLU A 1 207 ? -16.797 -15.672 -4.402 1 98.12 207 GLU A CA 1
ATOM 1654 C C . GLU A 1 207 ? -15.898 -14.898 -5.359 1 98.12 207 GLU A C 1
ATOM 1656 O O . GLU A 1 207 ? -15.5 -13.766 -5.066 1 98.12 207 GLU A O 1
ATOM 1661 N N . VAL A 1 208 ? -15.617 -15.531 -6.484 1 98.44 208 VAL A N 1
ATOM 1662 C CA . VAL A 1 208 ? -14.836 -14.844 -7.508 1 98.44 208 VAL A CA 1
ATOM 1663 C C . VAL A 1 208 ? -15.742 -13.891 -8.289 1 98.44 208 VAL A C 1
ATOM 1665 O O . VAL A 1 208 ? -16.734 -14.32 -8.875 1 98.44 208 VAL A O 1
ATOM 1668 N N . ILE A 1 209 ? -15.398 -12.648 -8.289 1 97.56 209 ILE A N 1
ATOM 1669 C CA . ILE A 1 209 ? -16.156 -11.641 -9.023 1 97.56 209 ILE A CA 1
ATOM 1670 C C . ILE A 1 209 ? -15.719 -11.633 -10.484 1 97.56 209 ILE A C 1
ATOM 1672 O O . ILE A 1 209 ? -16.562 -11.562 -11.391 1 97.56 209 ILE A O 1
ATOM 1676 N N . PHE A 1 210 ? -14.477 -11.664 -10.742 1 97.19 210 PHE A N 1
ATOM 1677 C CA . PHE A 1 210 ? -13.945 -11.828 -12.086 1 97.19 210 PHE A CA 1
ATOM 1678 C C . PHE A 1 210 ? -12.523 -12.375 -12.047 1 97.19 210 PHE A C 1
ATOM 1680 O O . PHE A 1 210 ? -11.867 -12.32 -11.008 1 97.19 210 PHE A O 1
ATOM 1687 N N . SER A 1 211 ? -12.094 -12.953 -13.039 1 98.31 211 SER A N 1
ATOM 1688 C CA . SER A 1 211 ? -10.727 -13.344 -13.367 1 98.31 211 SER A CA 1
ATOM 1689 C C . SER A 1 211 ? -10.375 -12.977 -14.805 1 98.31 211 SER A C 1
ATOM 1691 O O . SER A 1 211 ? -10.836 -13.625 -15.742 1 98.31 211 SER A O 1
ATOM 1693 N N . LYS A 1 212 ? -9.57 -11.914 -14.922 1 97.94 212 LYS A N 1
ATOM 1694 C CA . LYS A 1 212 ? -9.398 -11.344 -16.266 1 97.94 212 LYS A CA 1
ATOM 1695 C C . LYS A 1 212 ? -7.938 -10.992 -16.516 1 97.94 212 LYS A C 1
ATOM 1697 O O . LYS A 1 212 ? -7.133 -10.93 -15.594 1 97.94 212 LYS A O 1
ATOM 1702 N N . ASP A 1 213 ? -7.668 -10.828 -17.781 1 98.12 213 ASP A N 1
ATOM 1703 C CA . ASP A 1 213 ? -6.383 -10.273 -18.188 1 98.12 213 ASP A CA 1
ATOM 1704 C C . ASP A 1 213 ? -6.199 -8.859 -17.641 1 98.12 213 ASP A C 1
ATOM 1706 O O . ASP A 1 213 ? -7.102 -8.023 -17.75 1 98.12 213 ASP A O 1
ATOM 1710 N N . LYS A 1 214 ? -5.043 -8.625 -17.031 1 98.19 214 LYS A N 1
ATOM 1711 C CA . LYS A 1 214 ? -4.77 -7.328 -16.422 1 98.19 214 LYS A CA 1
ATOM 1712 C C . LYS A 1 214 ? -4.852 -6.211 -17.469 1 98.19 214 LYS A C 1
ATOM 1714 O O . LYS A 1 214 ? -5.395 -5.137 -17.188 1 98.19 214 LYS A O 1
ATOM 1719 N N . ASP A 1 215 ? -4.391 -6.43 -18.641 1 96.56 215 ASP A N 1
ATOM 1720 C CA . ASP A 1 215 ? -4.379 -5.402 -19.672 1 96.56 215 ASP A CA 1
ATOM 1721 C C . ASP A 1 215 ? -5.797 -5.039 -20.109 1 96.56 215 ASP A C 1
ATOM 1723 O O . ASP A 1 215 ? -6.074 -3.887 -20.438 1 96.56 215 ASP A O 1
ATOM 1727 N N . ASP A 1 216 ? -6.629 -6.039 -20.109 1 96.88 216 ASP A N 1
ATOM 1728 C CA . ASP A 1 216 ? -8.031 -5.758 -20.406 1 96.88 216 ASP A CA 1
ATOM 1729 C C . ASP A 1 216 ? -8.617 -4.773 -19.391 1 96.88 216 ASP A C 1
ATOM 1731 O O . ASP A 1 216 ? -9.273 -3.807 -19.766 1 96.88 216 ASP A O 1
ATOM 1735 N N . LEU A 1 217 ? -8.328 -4.988 -18.141 1 97 217 LEU A N 1
ATOM 1736 C CA . LEU A 1 217 ? -8.836 -4.152 -17.062 1 97 217 LEU A CA 1
ATOM 1737 C C . LEU A 1 217 ? -8.273 -2.736 -17.156 1 97 217 LEU A C 1
ATOM 1739 O O . LEU A 1 217 ? -8.984 -1.763 -16.906 1 97 217 LEU A O 1
ATOM 1743 N N . ILE A 1 218 ? -7.016 -2.629 -17.531 1 94.81 218 ILE A N 1
ATOM 1744 C CA . ILE A 1 218 ? -6.316 -1.35 -17.484 1 94.81 218 ILE A CA 1
ATOM 1745 C C . ILE A 1 218 ? -6.621 -0.542 -18.75 1 94.81 218 ILE A C 1
ATOM 1747 O O . ILE A 1 218 ? -6.762 0.682 -18.688 1 94.81 218 ILE A O 1
ATOM 1751 N N . TYR A 1 219 ? -6.812 -1.205 -19.906 1 94.19 219 TYR A N 1
ATOM 1752 C CA . TYR A 1 219 ? -6.848 -0.457 -21.172 1 94.19 219 TYR A CA 1
ATOM 1753 C C . TYR A 1 219 ? -8.25 -0.458 -21.766 1 94.19 219 TYR A C 1
ATOM 1755 O O . TYR A 1 219 ? -8.602 0.431 -22.547 1 94.19 219 TYR A O 1
ATOM 1763 N N . ASN A 1 220 ? -9.031 -1.457 -21.438 1 96.31 220 ASN A N 1
ATOM 1764 C CA . ASN A 1 220 ? -10.344 -1.559 -22.062 1 96.31 220 ASN A CA 1
ATOM 1765 C C . ASN A 1 220 ? -11.453 -1.085 -21.141 1 96.31 220 ASN A C 1
ATOM 1767 O O . ASN A 1 220 ? -12.453 -0.532 -21.578 1 96.31 220 ASN A O 1
ATOM 1771 N N . TYR A 1 221 ? -11.289 -1.356 -19.875 1 97.06 221 TYR A N 1
ATOM 1772 C CA . TYR A 1 221 ? -12.242 -0.803 -18.922 1 97.06 221 TYR A CA 1
ATOM 1773 C C . TYR A 1 221 ? -12.055 0.702 -18.766 1 97.06 221 TYR A C 1
ATOM 1775 O O . TYR A 1 221 ? -10.961 1.223 -19 1 97.06 221 TYR A O 1
ATOM 1783 N N . ALA A 1 222 ? -13.109 1.384 -18.391 1 97.56 222 ALA A N 1
ATOM 1784 C CA . ALA A 1 222 ? -13.062 2.83 -18.188 1 97.56 222 ALA A CA 1
ATOM 1785 C C . ALA A 1 222 ? -14.156 3.283 -17.219 1 97.56 222 ALA A C 1
ATOM 1787 O O . ALA A 1 222 ? -15.078 2.525 -16.922 1 97.56 222 ALA A O 1
ATOM 1788 N N . ILE A 1 223 ? -13.977 4.438 -16.75 1 97.44 223 ILE A N 1
ATOM 1789 C CA . ILE A 1 223 ? -14.953 5.023 -15.836 1 97.44 223 ILE A CA 1
ATOM 1790 C C . ILE A 1 223 ? -15.523 6.305 -16.438 1 97.44 223 ILE A C 1
ATOM 1792 O O . ILE A 1 223 ? -14.773 7.242 -16.734 1 97.44 223 ILE A O 1
ATOM 1796 N N . ILE A 1 224 ? -16.781 6.363 -16.641 1 97.5 224 ILE A N 1
ATOM 1797 C CA . ILE A 1 224 ? -17.469 7.582 -17.047 1 97.5 224 ILE A CA 1
ATOM 1798 C C . ILE A 1 224 ? -17.875 8.391 -15.805 1 97.5 224 ILE A C 1
ATOM 1800 O O . ILE A 1 224 ? -18.531 7.875 -14.906 1 97.5 224 ILE A O 1
ATOM 1804 N N . LYS A 1 225 ? -17.406 9.516 -15.773 1 96.19 225 LYS A N 1
ATOM 1805 C CA . LYS A 1 225 ? -17.844 10.461 -14.75 1 96.19 225 LYS A CA 1
ATOM 1806 C C . LYS A 1 225 ? -18.891 11.438 -15.305 1 96.19 225 LYS A C 1
ATOM 1808 O O . LYS A 1 225 ? -18.625 12.133 -16.281 1 96.19 225 LYS A O 1
ATOM 1813 N N . CYS A 1 226 ? -20.047 11.5 -14.664 1 96.44 226 CYS A N 1
ATOM 1814 C CA . CYS A 1 226 ? -21.109 12.305 -15.273 1 96.44 226 CYS A CA 1
ATOM 1815 C C . CYS A 1 226 ? -22.109 12.766 -14.219 1 96.44 226 CYS A C 1
ATOM 1817 O O . CYS A 1 226 ? -22.094 12.273 -13.086 1 96.44 226 CYS A O 1
ATOM 1819 N N . ASN A 1 227 ? -22.812 13.773 -14.57 1 95.5 227 ASN A N 1
ATOM 1820 C CA . ASN A 1 227 ? -23.891 14.234 -13.711 1 95.5 227 ASN A CA 1
ATOM 1821 C C . ASN A 1 227 ? -25.141 13.383 -13.891 1 95.5 227 ASN A C 1
ATOM 1823 O O . ASN A 1 227 ? -25.141 12.406 -14.648 1 95.5 227 ASN A O 1
ATOM 1827 N N . THR A 1 228 ? -26.172 13.734 -13.18 1 95.5 228 THR A N 1
ATOM 1828 C CA . THR A 1 228 ? -27.391 12.938 -13.148 1 95.5 228 THR A CA 1
ATOM 1829 C C . THR A 1 228 ? -28.047 12.891 -14.523 1 95.5 228 THR A C 1
ATOM 1831 O O . THR A 1 228 ? -28.531 11.844 -14.953 1 95.5 228 THR A O 1
ATOM 1834 N N . GLU A 1 229 ? -28.094 13.977 -15.203 1 95.12 229 GLU A N 1
ATOM 1835 C CA . GLU A 1 229 ? -28.703 14.039 -16.531 1 95.12 229 GLU A CA 1
ATOM 1836 C C . GLU A 1 229 ? -27.938 13.164 -17.516 1 95.12 229 GLU A C 1
ATOM 1838 O O . GLU A 1 229 ? -28.547 12.414 -18.281 1 95.12 229 GLU A O 1
ATOM 1843 N N . GLN A 1 230 ? -26.641 13.25 -17.469 1 96.25 230 GLN A N 1
ATOM 1844 C CA . GLN A 1 230 ? -25.797 12.445 -18.328 1 96.25 230 GLN A CA 1
ATOM 1845 C C . GLN A 1 230 ? -25.938 10.961 -18.016 1 96.25 230 GLN A C 1
ATOM 1847 O O . GLN A 1 230 ? -25.906 10.117 -18.906 1 96.25 230 GLN A O 1
ATOM 1852 N N . PHE A 1 231 ? -26.047 10.688 -16.797 1 96.56 231 PHE A N 1
ATOM 1853 C CA . PHE A 1 231 ? -26.188 9.297 -16.359 1 96.56 231 PHE A CA 1
ATOM 1854 C C . PHE A 1 231 ? -27.406 8.656 -17 1 96.56 231 PHE A C 1
ATOM 1856 O O . PHE A 1 231 ? -27.359 7.496 -17.422 1 96.56 231 PHE A O 1
ATOM 1863 N N . LYS A 1 232 ? -28.469 9.398 -17.125 1 95.69 232 LYS A N 1
ATOM 1864 C CA . LYS A 1 232 ? -29.719 8.898 -17.703 1 95.69 232 LYS A CA 1
ATOM 1865 C C . LYS A 1 232 ? -29.547 8.586 -19.188 1 95.69 232 LYS A C 1
ATOM 1867 O O . LYS A 1 232 ? -30.297 7.789 -19.75 1 95.69 232 LYS A O 1
ATOM 1872 N N . GLU A 1 233 ? -28.562 9.203 -19.734 1 96.56 233 GLU A N 1
ATOM 1873 C CA . GLU A 1 233 ? -28.328 9.031 -21.156 1 96.56 233 GLU A CA 1
ATOM 1874 C C . GLU A 1 233 ? -27.516 7.762 -21.438 1 96.56 233 GLU A C 1
ATOM 1876 O O . GLU A 1 233 ? -27.453 7.305 -22.578 1 96.56 233 GLU A O 1
ATOM 1881 N N . ILE A 1 234 ? -26.844 7.254 -20.484 1 97.12 234 ILE A N 1
ATOM 1882 C CA . ILE A 1 234 ? -26.016 6.078 -20.672 1 97.12 234 ILE A CA 1
ATOM 1883 C C . ILE A 1 234 ? -26.891 4.832 -20.797 1 97.12 234 ILE A C 1
ATOM 1885 O O . ILE A 1 234 ? -27.75 4.59 -19.938 1 97.12 234 ILE A O 1
ATOM 1889 N N . ASN A 1 235 ? -26.672 4.047 -21.812 1 96.81 235 ASN A N 1
ATOM 1890 C CA . ASN A 1 235 ? -27.422 2.805 -22 1 96.81 235 ASN A CA 1
ATOM 1891 C C . ASN A 1 235 ? -27.125 1.806 -20.891 1 96.81 235 ASN A C 1
ATOM 1893 O O . ASN A 1 235 ? -25.969 1.521 -20.594 1 96.81 235 ASN A O 1
ATOM 1897 N N . LYS A 1 236 ? -28.109 1.233 -20.359 1 96.06 236 LYS A N 1
ATOM 1898 C CA . LYS A 1 236 ? -27.984 0.296 -19.25 1 96.06 236 LYS A CA 1
ATOM 1899 C C . LYS A 1 236 ? -27.109 -0.898 -19.625 1 96.06 236 LYS A C 1
ATOM 1901 O O . LYS A 1 236 ? -26.406 -1.452 -18.781 1 96.06 236 LYS A O 1
ATOM 1906 N N . SER A 1 237 ? -27.188 -1.233 -20.859 1 95.69 237 SER A N 1
ATOM 1907 C CA . SER A 1 237 ? -26.438 -2.396 -21.312 1 95.69 237 SER A CA 1
ATOM 1908 C C . SER A 1 237 ? -24.938 -2.127 -21.297 1 95.69 237 SER A C 1
ATOM 1910 O O . SER A 1 237 ? -24.141 -3.061 -21.328 1 95.69 237 SER A O 1
ATOM 1912 N N . ASP A 1 238 ? -24.516 -0.844 -21.25 1 96.88 238 ASP A N 1
ATOM 1913 C CA . ASP A 1 238 ? -23.109 -0.484 -21.281 1 96.88 238 ASP A CA 1
ATOM 1914 C C . ASP A 1 238 ? -22.531 -0.419 -19.875 1 96.88 238 ASP A C 1
ATOM 1916 O O . ASP A 1 238 ? -21.312 -0.357 -19.703 1 96.88 238 ASP A O 1
ATOM 1920 N N . ILE A 1 239 ? -23.422 -0.5 -18.906 1 97.44 239 ILE A N 1
ATOM 1921 C CA . ILE A 1 239 ? -23.031 -0.281 -17.516 1 97.44 239 ILE A CA 1
ATOM 1922 C C . ILE A 1 239 ? -22.688 -1.617 -16.859 1 97.44 239 ILE A C 1
ATOM 1924 O O . ILE A 1 239 ? -23.5 -2.535 -16.844 1 97.44 239 ILE A O 1
ATOM 1928 N N . ILE A 1 240 ? -21.516 -1.69 -16.359 1 96.81 240 ILE A N 1
ATOM 1929 C CA . ILE A 1 240 ? -21.156 -2.859 -15.562 1 96.81 240 ILE A CA 1
ATOM 1930 C C . ILE A 1 240 ? -21.578 -2.65 -14.117 1 96.81 240 ILE A C 1
ATOM 1932 O O . ILE A 1 240 ? -22.312 -3.469 -13.555 1 96.81 240 ILE A O 1
ATOM 1936 N N . VAL A 1 241 ? -21.047 -1.595 -13.531 1 97.19 241 VAL A N 1
ATOM 1937 C CA . VAL A 1 241 ? -21.375 -1.157 -12.18 1 97.19 241 VAL A CA 1
ATOM 1938 C C . VAL A 1 241 ? -21.344 0.368 -12.109 1 97.19 241 VAL A C 1
ATOM 1940 O O . VAL A 1 241 ? -20.641 1.017 -12.883 1 97.19 241 VAL A O 1
ATOM 1943 N N . TYR A 1 242 ? -22.125 0.972 -11.273 1 96.88 242 TYR A N 1
ATOM 1944 C CA . TYR A 1 242 ? -22.109 2.42 -11.102 1 96.88 242 TYR A CA 1
ATOM 1945 C C . TYR A 1 242 ? -22.219 2.795 -9.625 1 96.88 242 TYR A C 1
ATOM 1947 O O . TYR A 1 242 ? -22.641 1.978 -8.805 1 96.88 242 TYR A O 1
ATOM 1955 N N . ARG A 1 243 ? -21.719 3.938 -9.352 1 95.31 243 ARG A N 1
ATOM 1956 C CA . ARG A 1 243 ? -21.781 4.469 -7.992 1 95.31 243 ARG A CA 1
ATOM 1957 C C . ARG A 1 243 ? -22 5.977 -8 1 95.31 243 ARG A C 1
ATOM 1959 O O . ARG A 1 243 ? -21.453 6.688 -8.844 1 95.31 243 ARG A O 1
ATOM 1966 N N . LYS A 1 244 ? -22.859 6.395 -7.152 1 91.38 244 LYS A N 1
ATOM 1967 C CA . LYS A 1 244 ? -23.031 7.832 -6.957 1 91.38 244 LYS A CA 1
ATOM 1968 C C . LYS A 1 244 ? -22.172 8.336 -5.805 1 91.38 244 LYS A C 1
ATOM 1970 O O . LYS A 1 244 ? -22.219 7.793 -4.699 1 91.38 244 LYS A O 1
ATOM 1975 N N . GLN A 1 245 ? -21.297 9.203 -6.039 1 82.56 245 GLN A N 1
ATOM 1976 C CA . GLN A 1 245 ? -20.5 9.859 -5.012 1 82.56 245 GLN A CA 1
ATOM 1977 C C . GLN A 1 245 ? -20.75 11.367 -5.008 1 82.56 245 GLN A C 1
ATOM 1979 O O . GLN A 1 245 ? -20.328 12.078 -5.918 1 82.56 245 GLN A O 1
ATOM 1984 N N . ASP A 1 246 ? -21.344 11.844 -3.986 1 80.31 246 ASP A N 1
ATOM 1985 C CA . ASP A 1 246 ? -21.719 13.25 -3.885 1 80.31 246 ASP A CA 1
ATOM 1986 C C . ASP A 1 246 ? -22.562 13.68 -5.082 1 80.31 246 ASP A C 1
ATOM 1988 O O . ASP A 1 246 ? -23.656 13.148 -5.297 1 80.31 246 ASP A O 1
ATOM 1992 N N . TYR A 1 247 ? -21.938 14.531 -5.945 1 84.5 247 TYR A N 1
ATOM 1993 C CA . TYR A 1 247 ? -22.75 15.086 -7.031 1 84.5 247 TYR A CA 1
ATOM 1994 C C . TYR A 1 247 ? -22.328 14.508 -8.375 1 84.5 247 TYR A C 1
ATOM 1996 O O . TYR A 1 247 ? -22.703 15.016 -9.43 1 84.5 247 TYR A O 1
ATOM 2004 N N . GLN A 1 248 ? -21.672 13.406 -8.289 1 92.75 248 GLN A N 1
ATOM 2005 C CA . GLN A 1 248 ? -21.156 12.828 -9.523 1 92.75 248 GLN A CA 1
ATOM 2006 C C . GLN A 1 248 ? -21.406 11.32 -9.57 1 92.75 248 GLN A C 1
ATOM 2008 O O . GLN A 1 248 ? -21.391 10.656 -8.531 1 92.75 248 GLN A O 1
ATOM 2013 N N . TRP A 1 249 ? -21.734 10.883 -10.812 1 95.5 249 TRP A N 1
ATOM 2014 C CA . TRP A 1 249 ? -21.844 9.445 -11.047 1 95.5 249 TRP A CA 1
ATOM 2015 C C . TRP A 1 249 ? -20.562 8.891 -11.664 1 95.5 249 TRP A C 1
ATOM 2017 O O . TRP A 1 249 ? -19.969 9.508 -12.547 1 95.5 249 TRP A O 1
ATOM 2027 N N . GLN A 1 250 ? -20.156 7.805 -11.141 1 97.06 250 GLN A N 1
ATOM 2028 C CA . GLN A 1 250 ? -19.078 7.027 -11.75 1 97.06 250 GLN A CA 1
ATOM 2029 C C . GLN A 1 250 ? -19.594 5.719 -12.32 1 97.06 250 GLN A C 1
ATOM 2031 O O . GLN A 1 250 ? -20.188 4.91 -11.602 1 97.06 250 GLN A O 1
ATOM 2036 N N . VAL A 1 251 ? -19.406 5.543 -13.578 1 97.69 251 VAL A N 1
ATOM 2037 C CA . VAL A 1 251 ? -19.953 4.383 -14.273 1 97.69 251 VAL A CA 1
ATOM 2038 C C . VAL A 1 251 ? -18.828 3.564 -14.891 1 97.69 251 VAL A C 1
ATOM 2040 O O . VAL A 1 251 ? -18.094 4.055 -15.75 1 97.69 251 VAL A O 1
ATOM 2043 N N . LEU A 1 252 ? -18.719 2.377 -14.422 1 97.94 252 LEU A N 1
ATOM 2044 C CA . LEU A 1 252 ? -17.734 1.467 -15 1 97.94 252 LEU A CA 1
ATOM 2045 C C . LEU A 1 252 ? -18.266 0.859 -16.297 1 97.94 252 LEU A C 1
ATOM 2047 O O . LEU A 1 252 ? -19.375 0.326 -16.344 1 97.94 252 LEU A O 1
ATOM 2051 N N . VAL A 1 253 ? -17.5 0.963 -17.281 1 97.56 253 VAL A N 1
ATOM 2052 C CA . VAL A 1 253 ? -17.844 0.391 -18.578 1 97.56 253 VAL A CA 1
ATOM 2053 C C . VAL A 1 253 ? -16.672 -0.431 -19.109 1 97.56 253 VAL A C 1
ATOM 2055 O O . VAL A 1 253 ? -15.547 -0.322 -18.594 1 97.56 253 VAL A O 1
ATOM 2058 N N . ASN A 1 254 ? -17.109 -1.287 -19.953 1 94.06 254 ASN A N 1
ATOM 2059 C CA . ASN A 1 254 ? -16.047 -1.993 -20.672 1 94.06 254 ASN A CA 1
ATOM 2060 C C . ASN A 1 254 ? -16.047 -1.639 -22.156 1 94.06 254 ASN A C 1
ATOM 2062 O O . ASN A 1 254 ? -17.016 -1.066 -22.672 1 94.06 254 ASN A O 1
ATOM 2066 N N . ASN A 1 255 ? -14.867 -1.571 -22.859 1 93.81 255 ASN A N 1
ATOM 2067 C CA . ASN A 1 255 ? -14.625 -1.157 -24.234 1 93.81 255 ASN A CA 1
ATOM 2068 C C . ASN A 1 255 ? -14.477 0.357 -24.344 1 93.81 255 ASN A C 1
ATOM 2070 O O . ASN A 1 255 ? -15.281 1.02 -25 1 93.81 255 ASN A O 1
ATOM 2074 N N . LYS A 1 256 ? -13.562 0.871 -23.734 1 96.38 256 LYS A N 1
ATOM 2075 C CA . LYS A 1 256 ? -13.297 2.301 -23.625 1 96.38 256 LYS A CA 1
ATOM 2076 C C . LYS A 1 256 ? -13.422 2.998 -24.969 1 96.38 256 LYS A C 1
ATOM 2078 O O . LYS A 1 256 ? -14.078 4.035 -25.078 1 96.38 256 LYS A O 1
ATOM 2083 N N . GLU A 1 257 ? -12.922 2.459 -26.016 1 95.62 257 GLU A N 1
ATOM 2084 C CA . GLU A 1 257 ? -12.93 3.066 -27.344 1 95.62 257 GLU A CA 1
ATOM 2085 C C . GLU A 1 257 ? -14.359 3.24 -27.859 1 95.62 257 GLU A C 1
ATOM 2087 O O . GLU A 1 257 ? -14.719 4.309 -28.359 1 95.62 257 GLU A O 1
ATOM 2092 N N . LYS A 1 258 ? -15.086 2.211 -27.75 1 96.38 258 LYS A N 1
ATOM 2093 C CA . LYS A 1 258 ? -16.469 2.256 -28.188 1 96.38 258 LYS A CA 1
ATOM 2094 C C . LYS A 1 258 ? -17.266 3.289 -27.406 1 96.38 258 LYS A C 1
ATOM 2096 O O . LYS A 1 258 ? -18.094 4.016 -27.969 1 96.38 258 LYS A O 1
ATOM 2101 N N . MET A 1 259 ? -17.031 3.348 -26.109 1 96.69 259 MET A N 1
ATOM 2102 C CA . MET A 1 259 ? -17.781 4.27 -25.25 1 96.69 259 MET A CA 1
ATOM 2103 C C . MET A 1 259 ? -17.422 5.719 -25.562 1 96.69 259 MET A C 1
ATOM 2105 O O . MET A 1 259 ? -18.281 6.602 -25.516 1 96.69 259 MET A O 1
ATOM 2109 N N . MET A 1 260 ? -16.125 5.945 -25.859 1 96.19 260 MET A N 1
ATOM 2110 C CA . MET A 1 260 ? -15.68 7.293 -26.203 1 96.19 260 MET A CA 1
ATOM 2111 C C . MET A 1 260 ? -16.391 7.801 -27.453 1 96.19 260 MET A C 1
ATOM 2113 O O . MET A 1 260 ? -16.688 8.992 -27.562 1 96.19 260 MET A O 1
ATOM 2117 N N . LYS A 1 261 ? -16.625 6.953 -28.391 1 96.12 261 LYS A N 1
ATOM 2118 C CA . LYS A 1 261 ? -17.312 7.305 -29.625 1 96.12 261 LYS A CA 1
ATOM 2119 C C . LYS A 1 261 ? -18.812 7.48 -29.391 1 96.12 261 LYS A C 1
ATOM 2121 O O . LYS A 1 261 ? -19.438 8.383 -29.953 1 96.12 261 LYS A O 1
ATOM 2126 N N . LYS A 1 262 ? -19.328 6.625 -28.562 1 96.25 262 LYS A N 1
ATOM 2127 C CA . LYS A 1 262 ? -20.766 6.59 -28.312 1 96.25 262 LYS A CA 1
ATOM 2128 C C . LYS A 1 262 ? -21.203 7.762 -27.438 1 96.25 262 LYS A C 1
ATOM 2130 O O . LYS A 1 262 ? -22.266 8.336 -27.656 1 96.25 262 LYS A O 1
ATOM 2135 N N . TYR A 1 263 ? -20.453 8.039 -26.438 1 96.56 263 TYR A N 1
ATOM 2136 C CA . TYR A 1 263 ? -20.781 9.094 -25.5 1 96.56 263 TYR A CA 1
ATOM 2137 C C . TYR A 1 263 ? -19.844 10.281 -25.656 1 96.56 263 TYR A C 1
ATOM 2139 O O . TYR A 1 263 ? -19.109 10.633 -24.719 1 96.56 263 TYR A O 1
ATOM 2147 N N . ARG A 1 264 ? -20.062 11.031 -26.719 1 92.12 264 ARG A N 1
ATOM 2148 C CA . ARG A 1 264 ? -19.234 12.195 -27.031 1 92.12 264 ARG A CA 1
ATOM 2149 C C . ARG A 1 264 ? -19.484 13.328 -26.031 1 92.12 264 ARG A C 1
ATOM 2151 O O . ARG A 1 264 ? -20.641 13.625 -25.703 1 92.12 264 ARG A O 1
ATOM 2158 N N . GLY A 1 265 ? -18.422 13.836 -25.5 1 92.69 265 GLY A N 1
ATOM 2159 C CA . GLY A 1 265 ? -18.562 14.945 -24.578 1 92.69 265 GLY A CA 1
ATOM 2160 C C . GLY A 1 265 ? -18.5 14.523 -23.125 1 92.69 265 GLY A C 1
ATOM 2161 O O . GLY A 1 265 ? -18.406 15.359 -22.219 1 92.69 265 GLY A O 1
ATOM 2162 N N . PHE A 1 266 ? -18.609 13.203 -22.906 1 95.94 266 PHE A N 1
ATOM 2163 C CA . PHE A 1 266 ? -18.5 12.703 -21.547 1 95.94 266 PHE A CA 1
ATOM 2164 C C . PHE A 1 266 ? -17.047 12.625 -21.125 1 95.94 266 PHE A C 1
ATOM 2166 O O . PHE A 1 266 ? -16.141 12.516 -21.953 1 95.94 266 PHE A O 1
ATOM 2173 N N . VAL A 1 267 ? -16.875 12.727 -19.859 1 95.19 267 VAL A N 1
ATOM 2174 C CA . VAL A 1 267 ? -15.547 12.492 -19.312 1 95.19 267 VAL A CA 1
ATOM 2175 C C . VAL A 1 267 ? -15.344 10.992 -19.078 1 95.19 267 VAL A C 1
ATOM 2177 O O . VAL A 1 267 ? -16.062 10.383 -18.281 1 95.19 267 VAL A O 1
ATOM 2180 N N . ILE A 1 268 ? -14.453 10.484 -19.797 1 95.62 268 ILE A N 1
ATOM 2181 C CA . ILE A 1 268 ? -14.148 9.062 -19.688 1 95.62 268 ILE A CA 1
ATOM 2182 C C . ILE A 1 268 ? -12.68 8.875 -19.312 1 95.62 268 ILE A C 1
ATOM 2184 O O . ILE A 1 268 ? -11.781 9.234 -20.078 1 95.62 268 ILE A O 1
ATOM 2188 N N . ASP A 1 269 ? -12.438 8.305 -18.172 1 93.25 269 ASP A N 1
ATOM 2189 C CA . ASP A 1 269 ? -11.086 8.133 -17.641 1 93.25 269 ASP A CA 1
ATOM 2190 C C . ASP A 1 269 ? -10.672 6.664 -17.656 1 93.25 269 ASP A C 1
ATOM 2192 O O . ASP A 1 269 ? -11.531 5.773 -17.594 1 93.25 269 ASP A O 1
ATOM 2196 N N . ASN A 1 270 ? -9.344 6.496 -17.781 1 92.06 270 ASN A N 1
ATOM 2197 C CA . ASN A 1 270 ? -8.836 5.152 -17.531 1 92.06 270 ASN A CA 1
ATOM 2198 C C . ASN A 1 270 ? -9.148 4.68 -16.125 1 92.06 270 ASN A C 1
ATOM 2200 O O . ASN A 1 270 ? -9.352 5.496 -15.219 1 92.06 270 ASN A O 1
ATOM 2204 N N . SER A 1 271 ? -9.234 3.398 -16.047 1 92.44 271 SER A N 1
ATOM 2205 C CA . SER A 1 271 ? -9.484 2.814 -14.742 1 92.44 271 SER A CA 1
ATOM 2206 C C . SER A 1 271 ? -8.242 2.123 -14.195 1 92.44 271 SER A C 1
ATOM 2208 O O . SER A 1 271 ? -7.438 1.579 -14.953 1 92.44 271 SER A O 1
ATOM 2210 N N . SER A 1 272 ? -8.047 2.188 -12.891 1 94.94 272 SER A N 1
ATOM 2211 C CA . SER A 1 272 ? -7.074 1.343 -12.211 1 94.94 272 SER A CA 1
ATOM 2212 C C . SER A 1 272 ? -7.738 0.104 -11.617 1 94.94 272 SER A C 1
ATOM 2214 O O . SER A 1 272 ? -8.969 0.03 -11.531 1 94.94 272 SER A O 1
ATOM 2216 N N . ILE A 1 273 ? -6.969 -0.833 -11.219 1 96.94 273 ILE A N 1
ATOM 2217 C CA . ILE A 1 273 ? -7.5 -2.029 -10.57 1 96.94 273 ILE A CA 1
ATOM 2218 C C . ILE A 1 273 ? -8.219 -1.642 -9.281 1 96.94 273 ILE A C 1
ATOM 2220 O O . ILE A 1 273 ? -9.289 -2.178 -8.977 1 96.94 273 ILE A O 1
ATOM 2224 N N . GLU A 1 274 ? -7.668 -0.71 -8.625 1 96.25 274 GLU A N 1
ATOM 2225 C CA . GLU A 1 274 ? -8.273 -0.239 -7.383 1 96.25 274 GLU A CA 1
ATOM 2226 C C . GLU A 1 274 ? -9.633 0.399 -7.641 1 96.25 274 GLU A C 1
ATOM 2228 O O . GLU A 1 274 ? -10.594 0.153 -6.902 1 96.25 274 GLU A O 1
ATOM 2233 N N . ASP A 1 275 ? -9.734 1.206 -8.672 1 95.19 275 ASP A N 1
ATOM 2234 C CA . ASP A 1 275 ? -11.008 1.827 -9.047 1 95.19 275 ASP A CA 1
ATOM 2235 C C . ASP A 1 275 ? -12.078 0.771 -9.312 1 95.19 275 ASP A C 1
ATOM 2237 O O . ASP A 1 275 ? -13.211 0.896 -8.844 1 95.19 275 ASP A O 1
ATOM 2241 N N . ILE A 1 276 ? -11.641 -0.166 -10.07 1 96.69 276 ILE A N 1
ATOM 2242 C CA . ILE A 1 276 ? -12.562 -1.23 -10.453 1 96.69 276 ILE A CA 1
ATOM 2243 C C . ILE A 1 276 ? -13.047 -1.968 -9.203 1 96.69 276 ILE A C 1
ATOM 2245 O O . ILE A 1 276 ? -14.25 -2.188 -9.031 1 96.69 276 ILE A O 1
ATOM 2249 N N . MET A 1 277 ? -12.133 -2.303 -8.328 1 96.81 277 MET A N 1
ATOM 2250 C CA . MET A 1 277 ? -12.477 -2.984 -7.086 1 96.81 277 MET A CA 1
ATOM 2251 C C . MET A 1 277 ?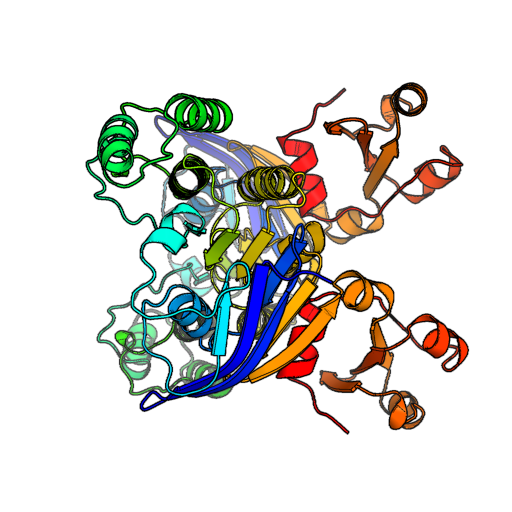 -13.453 -2.158 -6.262 1 96.81 277 MET A C 1
ATOM 2253 O O . MET A 1 277 ? -14.453 -2.682 -5.77 1 96.81 277 MET A O 1
ATOM 2257 N N . LEU A 1 278 ? -13.148 -0.899 -6.125 1 95.94 278 LEU A N 1
ATOM 2258 C CA . LEU A 1 278 ? -13.984 -0.006 -5.328 1 95.94 278 LEU A CA 1
ATOM 2259 C C . LEU A 1 278 ? -15.391 0.079 -5.902 1 95.94 278 LEU A C 1
ATOM 2261 O O . LEU A 1 278 ? -16.375 0.049 -5.156 1 95.94 278 LEU A O 1
ATOM 2265 N N . LEU A 1 279 ? -15.492 0.179 -7.207 1 96.31 279 LEU A N 1
ATOM 2266 C CA . LEU A 1 279 ? -16.797 0.284 -7.855 1 96.31 279 LEU A CA 1
ATOM 2267 C C . LEU A 1 279 ? -17.594 -1 -7.672 1 96.31 279 LEU A C 1
ATOM 2269 O O . LEU A 1 279 ? -18.797 -0.952 -7.398 1 96.31 279 LEU A O 1
ATOM 2273 N N . TYR A 1 280 ? -16.922 -2.127 -7.773 1 95.81 280 TYR A N 1
ATOM 2274 C CA . TYR A 1 280 ? -17.609 -3.398 -7.586 1 95.81 280 TYR A CA 1
ATOM 2275 C C . TYR A 1 280 ? -18.109 -3.541 -6.156 1 95.81 280 TYR A C 1
ATOM 2277 O O . TYR A 1 280 ? -19.156 -4.148 -5.922 1 95.81 280 TYR A O 1
ATOM 2285 N N . VAL A 1 281 ? -17.391 -3.002 -5.238 1 95.25 281 VAL A N 1
ATOM 2286 C CA . VAL A 1 281 ? -17.703 -3.217 -3.83 1 95.25 281 VAL A CA 1
ATOM 2287 C C . VAL A 1 281 ? -18.734 -2.184 -3.365 1 95.25 281 VAL A C 1
ATOM 2289 O O . VAL A 1 281 ? -19.688 -2.521 -2.662 1 95.25 281 VAL A O 1
ATOM 2292 N N . LYS A 1 282 ? -18.562 -0.944 -3.77 1 93.5 282 LYS A N 1
ATOM 2293 C CA . LYS A 1 282 ? -19.375 0.144 -3.23 1 93.5 282 LYS A CA 1
ATOM 2294 C C . LYS A 1 282 ? -20.516 0.508 -4.18 1 93.5 282 LYS A C 1
ATOM 2296 O O . LYS A 1 282 ? -21.422 1.248 -3.811 1 93.5 282 LYS A O 1
ATOM 2301 N N . GLY A 1 283 ? -20.328 0.034 -5.383 1 94.62 283 GLY A N 1
ATOM 2302 C CA . GLY A 1 283 ? -21.312 0.436 -6.383 1 94.62 283 GLY A CA 1
ATOM 2303 C C . GLY A 1 283 ? -22.484 -0.512 -6.484 1 94.62 283 GLY A C 1
ATOM 2304 O O . GLY A 1 283 ? -22.656 -1.396 -5.641 1 94.62 283 GLY A O 1
ATOM 2305 N N . GLU A 1 284 ? -23.328 -0.178 -7.461 1 93.5 284 GLU A N 1
ATOM 2306 C CA . GLU A 1 284 ? -24.531 -0.958 -7.742 1 93.5 284 GLU A CA 1
ATOM 2307 C C . GLU A 1 284 ? -24.531 -1.479 -9.172 1 93.5 284 GLU A C 1
ATOM 2309 O O . GLU A 1 284 ? -23.875 -0.906 -10.047 1 93.5 284 GLU A O 1
ATOM 2314 N N . ARG A 1 285 ? -25.203 -2.613 -9.305 1 88.06 285 ARG A N 1
ATOM 2315 C CA . ARG A 1 285 ? -25.391 -3.162 -10.648 1 88.06 285 ARG A CA 1
ATOM 2316 C C . ARG A 1 285 ? -26.797 -2.873 -11.164 1 88.06 285 ARG A C 1
ATOM 2318 O O . ARG A 1 285 ? -27.719 -2.674 -10.375 1 88.06 285 ARG A O 1
ATOM 2325 N N . ILE A 1 286 ? -26.812 -2.748 -12.5 1 77.88 286 ILE A N 1
ATOM 2326 C CA . ILE A 1 286 ? -28.141 -2.543 -13.062 1 77.88 286 ILE A CA 1
ATOM 2327 C C . ILE A 1 286 ? -28.922 -3.85 -13.016 1 77.88 286 ILE A C 1
ATOM 2329 O O . ILE A 1 286 ? -28.375 -4.922 -13.297 1 77.88 286 ILE A O 1
ATOM 2333 N N . MET B 1 1 ? 1.234 33.344 2.414 1 72.88 1 MET B N 1
ATOM 2334 C CA . MET B 1 1 ? 0.576 32.094 2.73 1 72.88 1 MET B CA 1
ATOM 2335 C C . MET B 1 1 ? 0.744 31.734 4.207 1 72.88 1 MET B C 1
ATOM 2337 O O . MET B 1 1 ? 1.81 31.953 4.781 1 72.88 1 MET B O 1
ATOM 2341 N N . ASP B 1 2 ? -0.391 31.453 4.945 1 91.88 2 ASP B N 1
ATOM 2342 C CA . ASP B 1 2 ? -0.348 31.078 6.355 1 91.88 2 ASP B CA 1
ATOM 2343 C C . ASP B 1 2 ? -0.154 29.578 6.52 1 91.88 2 ASP B C 1
ATOM 2345 O O . ASP B 1 2 ? -0.73 28.781 5.766 1 91.88 2 ASP B O 1
ATOM 2349 N N . TYR B 1 3 ? 0.799 29.281 7.363 1 97.69 3 TYR B N 1
ATOM 2350 C CA . TYR B 1 3 ? 1.145 27.875 7.559 1 97.69 3 TYR B CA 1
ATOM 2351 C C . TYR B 1 3 ? 0.713 27.406 8.938 1 97.69 3 TYR B C 1
ATOM 2353 O O . TYR B 1 3 ? 0.87 28.109 9.93 1 97.69 3 TYR B O 1
ATOM 2361 N N . ILE B 1 4 ? 0.147 26.25 8.992 1 98.06 4 ILE B N 1
ATOM 2362 C CA . ILE B 1 4 ? -0.259 25.656 10.266 1 98.06 4 ILE B CA 1
ATOM 2363 C C . ILE B 1 4 ? 0.947 25.016 10.938 1 98.06 4 ILE B C 1
ATOM 2365 O O . ILE B 1 4 ? 0.988 24.891 12.164 1 98.06 4 ILE B O 1
ATOM 2369 N N . LEU B 1 5 ? 1.923 24.578 10.148 1 98.06 5 LEU B N 1
ATOM 2370 C CA . LEU B 1 5 ? 3.164 23.953 10.586 1 98.06 5 LEU B CA 1
ATOM 2371 C C . LEU B 1 5 ? 4.348 24.469 9.766 1 98.06 5 LEU B C 1
ATOM 2373 O O . LEU B 1 5 ? 4.281 24.516 8.539 1 98.06 5 LEU B O 1
ATOM 2377 N N . GLU B 1 6 ? 5.367 24.891 10.438 1 98.12 6 GLU B N 1
ATOM 2378 C CA . GLU B 1 6 ? 6.613 25.297 9.797 1 98.12 6 GLU B CA 1
ATOM 2379 C C . GLU B 1 6 ? 7.816 24.641 10.469 1 98.12 6 GLU B C 1
ATOM 2381 O O . GLU B 1 6 ? 7.996 24.766 11.688 1 98.12 6 GLU B O 1
ATOM 2386 N N . ILE B 1 7 ? 8.547 23.969 9.719 1 98.19 7 ILE B N 1
ATOM 2387 C CA . ILE B 1 7 ? 9.781 23.359 10.188 1 98.19 7 ILE B CA 1
ATOM 2388 C C . ILE B 1 7 ? 10.977 23.984 9.469 1 98.19 7 ILE B C 1
ATOM 2390 O O . ILE B 1 7 ? 11.031 24 8.242 1 98.19 7 ILE B O 1
ATOM 2394 N N . LYS B 1 8 ? 11.898 24.516 10.219 1 97.75 8 LYS B N 1
ATOM 2395 C CA . LYS B 1 8 ? 13.086 25.156 9.648 1 97.75 8 LYS B CA 1
ATOM 2396 C C . LYS B 1 8 ? 14.367 24.516 10.188 1 97.75 8 LYS B C 1
ATOM 2398 O O . LYS B 1 8 ? 14.648 24.594 11.383 1 97.75 8 LYS B O 1
ATOM 2403 N N . ASN B 1 9 ? 15.102 23.891 9.352 1 98 9 ASN B N 1
ATOM 2404 C CA . ASN B 1 9 ? 16.422 23.359 9.625 1 98 9 ASN B CA 1
ATOM 2405 C C . ASN B 1 9 ? 16.406 22.406 10.82 1 98 9 ASN B C 1
ATOM 2407 O O . ASN B 1 9 ? 17.266 22.5 11.703 1 98 9 ASN B O 1
ATOM 2411 N N . LEU B 1 10 ? 15.43 21.609 10.898 1 98.06 10 LEU B N 1
ATOM 2412 C CA . LEU B 1 10 ? 15.305 20.641 11.984 1 98.06 10 LEU B CA 1
ATOM 2413 C C . LEU B 1 10 ? 16.469 19.656 11.977 1 98.06 10 LEU B C 1
ATOM 2415 O O . LEU B 1 10 ? 16.812 19.109 10.93 1 98.06 10 LEU B O 1
ATOM 2419 N N . LYS B 1 11 ? 17.094 19.562 13.094 1 97.94 11 LYS B N 1
ATOM 2420 C CA . LYS B 1 11 ? 18.234 18.656 13.266 1 97.94 11 LYS B CA 1
ATOM 2421 C C . LYS B 1 11 ? 18.016 17.734 14.461 1 97.94 11 LYS B C 1
ATOM 2423 O O . LYS B 1 11 ? 17.562 18.172 15.516 1 97.94 11 LYS B O 1
ATOM 2428 N N . LYS B 1 12 ? 18.188 16.5 14.336 1 97.75 12 LYS B N 1
ATOM 2429 C CA . LYS B 1 12 ? 18.203 15.484 15.383 1 97.75 12 LYS B CA 1
ATOM 2430 C C . LYS B 1 12 ? 19.312 14.469 15.156 1 97.75 12 LYS B C 1
ATOM 2432 O O . LYS B 1 12 ? 19.422 13.883 14.078 1 97.75 12 LYS B O 1
ATOM 2437 N N . ILE B 1 13 ? 20.141 14.25 16.156 1 97.31 13 ILE B N 1
ATOM 2438 C CA . ILE B 1 13 ? 21.297 13.367 16.031 1 97.31 13 ILE B CA 1
ATOM 2439 C C . ILE B 1 13 ? 21.109 12.141 16.922 1 97.31 13 ILE B C 1
ATOM 2441 O O . ILE B 1 13 ? 20.938 12.273 18.141 1 97.31 13 ILE B O 1
ATOM 2445 N N . TYR B 1 14 ? 21.031 11.031 16.406 1 95.88 14 TYR B N 1
ATOM 2446 C CA . TYR B 1 14 ? 21.141 9.742 17.078 1 95.88 14 TYR B CA 1
ATOM 2447 C C . TYR B 1 14 ? 22.484 9.086 16.781 1 95.88 14 TYR B C 1
ATOM 2449 O O . TYR B 1 14 ? 23.266 9.578 15.961 1 95.88 14 TYR B O 1
ATOM 2457 N N . SER B 1 15 ? 22.844 8.039 17.422 1 94.25 15 SER B N 1
ATOM 2458 C CA . SER B 1 15 ? 24.109 7.34 17.203 1 94.25 15 SER B CA 1
ATOM 2459 C C . SER B 1 15 ? 24.25 6.852 15.773 1 94.25 15 SER B C 1
ATOM 2461 O O . SER B 1 15 ? 25.312 6.984 15.164 1 94.25 15 SER B O 1
ATOM 2463 N N . ASP B 1 16 ? 23.125 6.41 15.109 1 93.06 16 ASP B N 1
ATOM 2464 C CA . ASP B 1 16 ? 23.234 5.77 13.797 1 93.06 16 ASP B CA 1
ATOM 2465 C C . ASP B 1 16 ? 22.375 6.5 12.766 1 93.06 16 ASP B C 1
ATOM 2467 O O . ASP B 1 16 ? 22.219 6.023 11.641 1 93.06 16 ASP B O 1
ATOM 2471 N N . PHE B 1 17 ? 21.828 7.625 13.172 1 95 17 PHE B N 1
ATOM 2472 C CA . PHE B 1 17 ? 20.938 8.336 12.266 1 95 17 PHE B CA 1
ATOM 2473 C C . PHE B 1 17 ? 20.875 9.82 12.609 1 95 17 PHE B C 1
ATOM 2475 O O . PHE B 1 17 ? 20.922 10.188 13.789 1 95 17 PHE B O 1
ATOM 2482 N N . THR B 1 18 ? 20.766 10.711 11.562 1 97.19 18 THR B N 1
ATOM 2483 C CA . THR B 1 18 ? 20.688 12.148 11.773 1 97.19 18 THR B CA 1
ATOM 2484 C C . THR B 1 18 ? 19.641 12.781 10.852 1 97.19 18 THR B C 1
ATOM 2486 O O . THR B 1 18 ? 19.641 12.508 9.648 1 97.19 18 THR B O 1
ATOM 2489 N N . LEU B 1 19 ? 18.703 13.414 11.43 1 97.56 19 LEU B N 1
ATOM 2490 C CA . LEU B 1 19 ? 17.953 14.406 10.656 1 97.56 19 LEU B CA 1
ATOM 2491 C C . LEU B 1 19 ? 18.812 15.641 10.391 1 97.56 19 LEU B C 1
ATOM 2493 O O . LEU B 1 19 ? 19.297 16.281 11.336 1 97.56 19 LEU B O 1
ATOM 2497 N N . ASN B 1 20 ? 18.922 15.953 9.141 1 97.06 20 ASN B N 1
ATOM 2498 C CA . ASN B 1 20 ? 19.828 17.031 8.789 1 97.06 20 ASN B CA 1
ATOM 2499 C C . ASN B 1 20 ? 19.125 18.125 8.008 1 97.06 20 ASN B C 1
ATOM 2501 O O . ASN B 1 20 ? 18.875 17.984 6.809 1 97.06 20 ASN B O 1
ATOM 2505 N N . ASN B 1 21 ? 18.859 19.234 8.688 1 96.5 21 ASN B N 1
ATOM 2506 C CA . ASN B 1 21 ? 18.328 20.469 8.102 1 96.5 21 ASN B CA 1
ATOM 2507 C C . ASN B 1 21 ? 17 20.203 7.391 1 96.5 21 ASN B C 1
ATOM 2509 O O . ASN B 1 21 ? 16.828 20.562 6.223 1 96.5 21 ASN B O 1
ATOM 2513 N N . VAL B 1 22 ? 16.141 19.5 8.031 1 98.44 22 VAL B N 1
ATOM 2514 C CA . VAL B 1 22 ? 14.82 19.234 7.48 1 98.44 22 VAL B CA 1
ATOM 2515 C C . VAL B 1 22 ? 13.969 20.484 7.539 1 98.44 22 VAL B C 1
ATOM 2517 O O . VAL B 1 22 ? 13.797 21.078 8.602 1 98.44 22 VAL B O 1
ATOM 2520 N N . SER B 1 23 ? 13.523 20.938 6.395 1 98.62 23 SER B N 1
ATOM 2521 C CA . SER B 1 23 ? 12.695 22.141 6.309 1 98.62 23 SER B CA 1
ATOM 2522 C C . SER B 1 23 ? 11.508 21.922 5.375 1 98.62 23 SER B C 1
ATOM 2524 O O . SER B 1 23 ? 11.672 21.453 4.246 1 98.62 23 SER B O 1
ATOM 2526 N N . PHE B 1 24 ? 10.336 22.141 5.836 1 98.56 24 PHE B N 1
ATOM 2527 C CA . PHE B 1 24 ? 9.125 22.219 5.027 1 98.56 24 PHE B CA 1
ATOM 2528 C C . PHE B 1 24 ? 7.977 22.828 5.82 1 98.56 24 PHE B C 1
ATOM 2530 O O . PHE B 1 24 ? 8.086 23.016 7.035 1 98.56 24 PHE B O 1
ATOM 2537 N N . SER B 1 25 ? 6.938 23.219 5.145 1 98.62 25 SER B N 1
ATOM 2538 C CA . SER B 1 25 ? 5.781 23.844 5.781 1 98.62 25 SER B CA 1
ATOM 2539 C C . SER B 1 25 ? 4.477 23.25 5.254 1 98.62 25 SER B C 1
ATOM 2541 O O . SER B 1 25 ? 4.414 22.797 4.109 1 98.62 25 SER B O 1
ATOM 2543 N N . VAL B 1 26 ? 3.49 23.25 6.09 1 98.69 26 VAL B N 1
ATOM 2544 C CA . VAL B 1 26 ? 2.148 22.797 5.73 1 98.69 26 VAL B CA 1
ATOM 2545 C C . VAL B 1 26 ? 1.188 23.984 5.742 1 98.69 26 VAL B C 1
ATOM 2547 O O . VAL B 1 26 ? 0.91 24.562 6.801 1 98.69 26 VAL B O 1
ATOM 2550 N N . PRO B 1 27 ? 0.649 24.375 4.578 1 98.38 27 PRO B N 1
ATOM 2551 C CA . PRO B 1 27 ? -0.322 25.484 4.555 1 98.38 27 PRO B CA 1
ATOM 2552 C C . PRO B 1 27 ? -1.64 25.109 5.234 1 98.38 27 PRO B C 1
ATOM 2554 O O . PRO B 1 27 ? -2.025 23.938 5.254 1 98.38 27 PRO B O 1
ATOM 2557 N N . TYR B 1 28 ? -2.307 26.141 5.793 1 98.19 28 TYR B N 1
ATOM 2558 C CA . TYR B 1 28 ? -3.666 25.938 6.277 1 98.19 28 TYR B CA 1
ATOM 2559 C C . TYR B 1 28 ? -4.57 25.438 5.156 1 98.19 28 TYR B C 1
ATOM 2561 O O . TYR B 1 28 ? -4.441 25.859 4.008 1 98.19 28 TYR B O 1
ATOM 2569 N N . GLY B 1 29 ? -5.387 24.5 5.512 1 97.94 29 GLY B N 1
ATOM 2570 C CA . GLY B 1 29 ? -6.375 24.016 4.559 1 97.94 29 GLY B CA 1
ATOM 2571 C C . GLY B 1 29 ? -5.82 23.016 3.57 1 97.94 29 GLY B C 1
ATOM 2572 O O . GLY B 1 29 ? -6.391 22.812 2.496 1 97.94 29 GLY B O 1
ATOM 2573 N N . SER B 1 30 ? -4.645 22.391 3.934 1 98.56 30 SER B N 1
ATOM 2574 C CA . SER B 1 30 ? -4.02 21.516 2.945 1 98.56 30 SER B CA 1
ATOM 2575 C C . SER B 1 30 ? -3.635 20.172 3.559 1 98.56 30 SER B C 1
ATOM 2577 O O . SER B 1 30 ? -3.645 20.016 4.781 1 98.56 30 SER B O 1
ATOM 2579 N N . ILE B 1 31 ? -3.412 19.25 2.736 1 98.81 31 ILE B N 1
ATOM 2580 C CA . ILE B 1 31 ? -2.889 17.938 3.109 1 98.81 31 ILE B CA 1
ATOM 2581 C C . ILE B 1 31 ? -1.47 17.781 2.57 1 98.81 31 ILE B C 1
ATOM 2583 O O . ILE B 1 31 ? -1.239 17.906 1.365 1 98.81 31 ILE B O 1
ATOM 2587 N N . MET B 1 32 ? -0.531 17.562 3.455 1 98.81 32 MET B N 1
ATOM 2588 C CA . MET B 1 32 ? 0.859 17.297 3.098 1 98.81 32 MET B CA 1
ATOM 2589 C C . MET B 1 32 ? 1.191 15.812 3.277 1 98.81 32 MET B C 1
ATOM 2591 O O . MET B 1 32 ? 0.982 15.258 4.355 1 98.81 32 MET B O 1
ATOM 2595 N N . GLY B 1 33 ? 1.633 15.203 2.176 1 98.75 33 GLY B N 1
ATOM 2596 C CA . GLY B 1 33 ? 2.178 13.852 2.266 1 98.75 33 GLY B CA 1
ATOM 2597 C C . GLY B 1 33 ? 3.67 13.836 2.535 1 98.75 33 GLY B C 1
ATOM 2598 O O . GLY B 1 33 ? 4.438 14.547 1.883 1 98.75 33 GLY B O 1
ATOM 2599 N N . LEU B 1 34 ? 4.07 13.133 3.543 1 98.81 34 LEU B N 1
ATOM 2600 C CA . LEU B 1 34 ? 5.473 12.891 3.867 1 98.81 34 LEU B CA 1
ATOM 2601 C C . LEU B 1 34 ? 5.887 11.484 3.449 1 98.81 34 LEU B C 1
ATOM 2603 O O . LEU B 1 34 ? 5.449 10.5 4.047 1 98.81 34 LEU B O 1
ATOM 2607 N N . ILE B 1 35 ? 6.719 11.406 2.428 1 98.38 35 ILE B N 1
ATOM 2608 C CA . ILE B 1 35 ? 7.102 10.094 1.902 1 98.38 35 ILE B CA 1
ATOM 2609 C C . ILE B 1 35 ? 8.602 9.883 2.086 1 98.38 35 ILE B C 1
ATOM 2611 O O . ILE B 1 35 ? 9.352 10.844 2.293 1 98.38 35 ILE B O 1
ATOM 2615 N N . GLY B 1 36 ? 9.023 8.656 2.047 1 97.06 36 GLY B N 1
ATOM 2616 C CA . GLY B 1 36 ? 10.406 8.227 2.227 1 97.06 36 GLY B CA 1
ATOM 2617 C C . GLY B 1 36 ? 10.539 6.758 2.564 1 97.06 36 GLY B C 1
ATOM 2618 O O . GLY B 1 36 ? 9.562 6.117 2.961 1 97.06 36 GLY B O 1
ATOM 2619 N N . GLU B 1 37 ? 11.695 6.289 2.451 1 95.38 37 GLU B N 1
ATOM 2620 C CA . GLU B 1 37 ? 11.969 4.902 2.812 1 95.38 37 GLU B CA 1
ATOM 2621 C C . GLU B 1 37 ? 11.797 4.68 4.312 1 95.38 37 GLU B C 1
ATOM 2623 O O . GLU B 1 37 ? 11.734 5.637 5.082 1 95.38 37 GLU B O 1
ATOM 2628 N N . ASN B 1 38 ? 11.711 3.379 4.613 1 92.56 38 ASN B N 1
ATOM 2629 C CA . ASN B 1 38 ? 11.742 3.07 6.039 1 92.56 38 ASN B CA 1
ATOM 2630 C C . ASN B 1 38 ? 13.055 3.508 6.68 1 92.56 38 ASN B C 1
ATOM 2632 O O . ASN B 1 38 ? 14.133 3.234 6.148 1 92.56 38 ASN B O 1
ATOM 2636 N N . GLY B 1 39 ? 12.992 4.273 7.703 1 93.31 39 GLY B N 1
ATOM 2637 C CA . GLY B 1 39 ? 14.18 4.758 8.383 1 93.31 39 GLY B CA 1
ATOM 2638 C C . GLY B 1 39 ? 14.68 6.086 7.84 1 93.31 39 GLY B C 1
ATOM 2639 O O . GLY B 1 39 ? 15.742 6.566 8.242 1 93.31 39 GLY B O 1
ATOM 2640 N N . ALA B 1 40 ? 13.859 6.699 6.996 1 96.44 40 ALA B N 1
ATOM 2641 C CA . ALA B 1 40 ? 14.32 7.914 6.328 1 96.44 40 ALA B CA 1
ATOM 2642 C C . ALA B 1 40 ? 14.219 9.117 7.258 1 96.44 40 ALA B C 1
ATOM 2644 O O . ALA B 1 40 ? 14.781 10.18 6.98 1 96.44 40 ALA B O 1
ATOM 2645 N N . GLY B 1 41 ? 13.445 8.984 8.336 1 97.38 41 GLY B N 1
ATOM 2646 C CA . GLY B 1 41 ? 13.312 10.078 9.281 1 97.38 41 GLY B CA 1
ATOM 2647 C C . GLY B 1 41 ? 11.883 10.57 9.43 1 97.38 41 GLY B C 1
ATOM 2648 O O . GLY B 1 41 ? 11.633 11.586 10.086 1 97.38 41 GLY B O 1
ATOM 2649 N N . LYS B 1 42 ? 10.914 9.914 8.781 1 97.88 42 LYS B N 1
ATOM 2650 C CA . LYS B 1 42 ? 9.516 10.344 8.828 1 97.88 42 LYS B CA 1
ATOM 2651 C C . LYS B 1 42 ? 9.008 10.391 10.258 1 97.88 42 LYS B C 1
ATOM 2653 O O . LYS B 1 42 ? 8.539 11.438 10.719 1 97.88 42 LYS B O 1
ATOM 2658 N N . SER B 1 43 ? 9.18 9.281 11.008 1 96.75 43 SER B N 1
ATOM 2659 C CA . SER B 1 43 ? 8.68 9.195 12.375 1 96.75 43 SER B CA 1
ATOM 2660 C C . SER B 1 43 ? 9.461 10.133 13.305 1 96.75 43 SER B C 1
ATOM 2662 O O . SER B 1 43 ? 8.875 10.742 14.203 1 96.75 43 SER B O 1
ATOM 2664 N N . THR B 1 44 ? 10.789 10.227 13.102 1 97.44 44 THR B N 1
ATOM 2665 C CA . THR B 1 44 ? 11.586 11.148 13.898 1 97.44 44 THR B CA 1
ATOM 2666 C C . THR B 1 44 ? 11.102 12.586 13.719 1 97.44 44 THR B C 1
ATOM 2668 O O . THR B 1 44 ? 10.977 13.328 14.695 1 97.44 44 THR B O 1
ATOM 2671 N N . THR B 1 45 ? 10.773 12.938 12.477 1 98.25 45 THR B N 1
ATOM 2672 C CA . THR B 1 45 ? 10.258 14.266 12.188 1 98.25 45 THR B CA 1
ATOM 2673 C C . THR B 1 45 ? 8.914 14.492 12.875 1 98.25 45 THR B C 1
ATOM 2675 O O . THR B 1 45 ? 8.719 15.508 13.539 1 98.25 45 THR B O 1
ATOM 2678 N N . ILE B 1 46 ? 8.031 13.523 12.781 1 97.75 46 ILE B N 1
ATOM 2679 C CA . ILE B 1 46 ? 6.703 13.625 13.367 1 97.75 46 ILE B CA 1
ATOM 2680 C C . ILE B 1 46 ? 6.82 13.719 14.891 1 97.75 46 ILE B C 1
ATOM 2682 O O . ILE B 1 46 ? 6.16 14.547 15.516 1 97.75 46 ILE B O 1
ATOM 2686 N N . ASN B 1 47 ? 7.707 12.93 15.461 1 96.31 47 ASN B N 1
ATOM 2687 C CA . ASN B 1 47 ? 7.898 12.953 16.906 1 96.31 47 ASN B CA 1
ATOM 2688 C C . ASN B 1 47 ? 8.461 14.289 17.375 1 96.31 47 ASN B C 1
ATOM 2690 O O . ASN B 1 47 ? 8.125 14.766 18.453 1 96.31 47 ASN B O 1
ATOM 2694 N N . ALA B 1 48 ? 9.312 14.844 16.578 1 95.81 48 ALA B N 1
ATOM 2695 C CA . ALA B 1 48 ? 9.844 16.172 16.906 1 95.81 48 ALA B CA 1
ATOM 2696 C C . ALA B 1 48 ? 8.742 17.219 16.875 1 95.81 48 ALA B C 1
ATOM 2698 O O . ALA B 1 48 ? 8.672 18.078 17.766 1 95.81 48 ALA B O 1
ATOM 2699 N N . ILE B 1 49 ? 7.871 17.109 15.875 1 95.5 49 ILE B N 1
ATOM 2700 C CA . ILE B 1 49 ? 6.75 18.031 15.75 1 95.5 49 ILE B CA 1
ATOM 2701 C C . ILE B 1 49 ? 5.859 17.938 16.984 1 95.5 49 ILE B C 1
ATOM 2703 O O . ILE B 1 49 ? 5.383 18.953 17.5 1 95.5 49 ILE B O 1
ATOM 2707 N N . LEU B 1 50 ? 5.703 16.75 17.5 1 93.62 50 LEU B N 1
ATOM 2708 C CA . LEU B 1 50 ? 4.809 16.469 18.625 1 93.62 50 LEU B CA 1
ATOM 2709 C C . LEU B 1 50 ? 5.52 16.703 19.953 1 93.62 50 LEU B C 1
ATOM 2711 O O . LEU B 1 50 ? 4.934 16.516 21.016 1 93.62 50 LEU B O 1
ATOM 2715 N N . ASN B 1 51 ? 6.793 17.047 19.891 1 92.12 51 ASN B N 1
ATOM 2716 C CA . ASN B 1 51 ? 7.625 17.312 21.062 1 92.12 51 ASN B CA 1
ATOM 2717 C C . ASN B 1 51 ? 7.789 16.062 21.922 1 92.12 51 ASN B C 1
ATOM 2719 O O . ASN B 1 51 ? 7.832 16.156 23.156 1 92.12 51 ASN B O 1
ATOM 2723 N N . LEU B 1 52 ? 7.762 14.953 21.266 1 91.69 52 LEU B N 1
ATOM 2724 C CA . LEU B 1 52 ? 7.988 13.695 21.953 1 91.69 52 LEU B CA 1
ATOM 2725 C C . LEU B 1 52 ? 9.477 13.375 22.047 1 91.69 52 LEU B C 1
ATOM 2727 O O . LEU B 1 52 ? 9.891 12.508 22.812 1 91.69 52 LEU B O 1
ATOM 2731 N N . ILE B 1 53 ? 10.25 14.055 21.234 1 93.06 53 ILE B N 1
ATOM 2732 C CA . ILE B 1 53 ? 11.703 13.984 21.297 1 93.06 53 ILE B CA 1
ATOM 2733 C C . ILE B 1 53 ? 12.289 15.391 21.266 1 93.06 53 ILE B C 1
ATOM 2735 O O . ILE B 1 53 ? 11.688 16.312 20.703 1 93.06 53 ILE B O 1
ATOM 2739 N N . SER B 1 54 ? 13.453 15.531 21.781 1 92.81 54 SER B N 1
ATOM 2740 C CA . SER B 1 54 ? 14.133 16.812 21.75 1 92.81 54 SER B CA 1
ATOM 2741 C C . SER B 1 54 ? 14.938 16.984 20.469 1 92.81 54 SER B C 1
ATOM 2743 O O . SER B 1 54 ? 15.68 16.078 20.078 1 92.81 54 SER B O 1
ATOM 2745 N N . LYS B 1 55 ? 14.742 18.062 19.844 1 94.06 55 LYS B N 1
ATOM 2746 C CA . LYS B 1 55 ? 15.531 18.344 18.656 1 94.06 55 LYS B CA 1
ATOM 2747 C C . LYS B 1 55 ? 16.906 18.891 19.031 1 94.06 55 LYS B C 1
ATOM 2749 O O . LYS B 1 55 ? 17.094 19.422 20.125 1 94.06 55 LYS B O 1
ATOM 2754 N N . ASP B 1 56 ? 17.875 18.75 18.219 1 96.81 56 ASP B N 1
ATOM 2755 C CA . ASP B 1 56 ? 19.234 19.219 18.469 1 96.81 56 ASP B CA 1
ATOM 2756 C C . ASP B 1 56 ? 19.5 20.531 17.719 1 96.81 56 ASP B C 1
ATOM 2758 O O . ASP B 1 56 ? 20.562 21.141 17.875 1 96.81 56 ASP B O 1
ATOM 2762 N N . GLY B 1 57 ? 18.562 20.922 16.891 1 96.06 57 GLY B N 1
ATOM 2763 C CA . GLY B 1 57 ? 18.656 22.172 16.156 1 96.06 57 GLY B CA 1
ATOM 2764 C C . GLY B 1 57 ? 17.422 22.484 15.336 1 96.06 57 GLY B C 1
ATOM 2765 O O . GLY B 1 57 ? 16.531 21.641 15.195 1 96.06 57 GLY B O 1
ATOM 2766 N N . GLY B 1 58 ? 17.312 23.703 14.922 1 96.31 58 GLY B N 1
ATOM 2767 C CA . GLY B 1 58 ? 16.219 24.156 14.086 1 96.31 58 GLY B CA 1
ATOM 2768 C C . GLY B 1 58 ? 15.031 24.672 14.875 1 96.31 58 GLY B C 1
ATOM 2769 O O . GLY B 1 58 ? 15.141 24.922 16.078 1 96.31 58 GLY B O 1
ATOM 2770 N N . GLU B 1 59 ? 13.953 24.922 14.133 1 95.88 59 GLU B N 1
ATOM 2771 C CA . GLU B 1 59 ? 12.766 25.516 14.742 1 95.88 59 GLU B CA 1
ATOM 2772 C C . GLU B 1 59 ? 11.492 24.891 14.164 1 95.88 59 GLU B C 1
ATOM 2774 O O . GLU B 1 59 ? 11.422 24.594 12.969 1 95.88 59 GLU B O 1
ATOM 2779 N N . ILE B 1 60 ? 10.555 24.703 15.047 1 95.94 60 ILE B N 1
ATOM 2780 C CA . ILE B 1 60 ? 9.234 24.234 14.648 1 95.94 60 ILE B CA 1
ATOM 2781 C C . ILE B 1 60 ? 8.172 25.219 15.125 1 95.94 60 ILE B C 1
ATOM 2783 O O . ILE B 1 60 ? 8.148 25.594 16.297 1 95.94 60 ILE B O 1
ATOM 2787 N N . LYS B 1 61 ? 7.375 25.672 14.242 1 95.69 61 LYS B N 1
ATOM 2788 C CA . LYS B 1 61 ? 6.246 26.547 14.57 1 95.69 61 LYS B CA 1
ATOM 2789 C C . LYS B 1 61 ? 4.918 25.844 14.281 1 95.69 61 LYS B C 1
ATOM 2791 O O . LYS B 1 61 ? 4.734 25.25 13.219 1 95.69 61 LYS B O 1
ATOM 2796 N N . LEU B 1 62 ? 4.043 25.906 15.242 1 95.75 62 LEU B N 1
ATOM 2797 C CA . LEU B 1 62 ? 2.678 25.391 15.117 1 95.75 62 LEU B CA 1
ATOM 2798 C C . LEU B 1 62 ? 1.664 26.516 15.375 1 95.75 62 LEU B C 1
ATOM 2800 O O . LEU B 1 62 ? 1.782 27.25 16.344 1 95.75 62 LEU B O 1
ATOM 2804 N N . PHE B 1 63 ? 0.81 26.609 14.461 1 94.25 63 PHE B N 1
ATOM 2805 C CA . PHE B 1 63 ? -0.221 27.625 14.602 1 94.25 63 PHE B CA 1
ATOM 2806 C C . PHE B 1 63 ? 0.403 29 14.797 1 94.25 63 PHE B C 1
ATOM 2808 O O . PHE B 1 63 ? -0.069 29.797 15.609 1 94.25 63 PHE B O 1
ATOM 2815 N N . GLY B 1 64 ? 1.539 29.203 14.203 1 91.25 64 GLY B N 1
ATOM 2816 C CA . GLY B 1 64 ? 2.205 30.484 14.211 1 91.25 64 GLY B CA 1
ATOM 2817 C C . GLY B 1 64 ? 3.086 30.703 15.43 1 91.25 64 GLY B C 1
ATOM 2818 O O . GLY B 1 64 ? 3.752 31.734 15.547 1 91.25 64 GLY B O 1
ATOM 2819 N N . LYS B 1 65 ? 3.113 29.734 16.25 1 90.69 65 LYS B N 1
ATOM 2820 C CA . LYS B 1 65 ? 3.883 29.875 17.484 1 90.69 65 LYS B CA 1
ATOM 2821 C C . LYS B 1 65 ? 5.043 28.891 17.531 1 90.69 65 LYS B C 1
ATOM 2823 O O . LYS B 1 65 ? 4.887 27.734 17.156 1 90.69 65 LYS B O 1
ATOM 2828 N N . VAL B 1 66 ? 6.102 29.422 18 1 90.69 66 VAL B N 1
ATOM 2829 C CA . VAL B 1 66 ? 7.266 28.547 18.141 1 90.69 66 VAL B CA 1
ATOM 2830 C C . VAL B 1 66 ? 7.023 27.547 19.266 1 90.69 66 VAL B C 1
ATOM 2832 O O . VAL B 1 66 ? 6.566 27.922 20.344 1 90.69 66 VAL B O 1
ATOM 2835 N N . MET B 1 67 ? 7.195 26.391 18.906 1 83.12 67 MET B N 1
ATOM 2836 C CA . MET B 1 67 ? 6.984 25.328 19.875 1 83.12 67 MET B CA 1
ATOM 2837 C C . MET B 1 67 ? 7.992 25.422 21.016 1 83.12 67 MET B C 1
ATOM 2839 O O . MET B 1 67 ? 9.18 25.656 20.781 1 83.12 67 MET B O 1
ATOM 2843 N N . SER B 1 68 ? 7.414 25.688 22.141 1 73.12 68 SER B N 1
ATOM 2844 C CA . SER B 1 68 ? 8.234 25.641 23.359 1 73.12 68 SER B CA 1
ATOM 2845 C C . SER B 1 68 ? 7.836 24.453 24.234 1 73.12 68 SER B C 1
ATOM 2847 O O . SER B 1 68 ? 6.766 23.875 24.062 1 73.12 68 SER B O 1
ATOM 2849 N N . ASP B 1 69 ? 8.695 23.922 24.938 1 62.91 69 ASP B N 1
ATOM 2850 C CA . ASP B 1 69 ? 8.484 22.75 25.781 1 62.91 69 ASP B CA 1
ATOM 2851 C C . ASP B 1 69 ? 7.254 22.922 26.672 1 62.91 69 ASP B C 1
ATOM 2853 O O . ASP B 1 69 ? 6.66 21.938 27.125 1 62.91 69 ASP B O 1
ATOM 2857 N N . ASN B 1 70 ? 6.785 24.141 26.766 1 59.44 70 ASN B N 1
ATOM 2858 C CA . ASN B 1 70 ? 5.75 24.391 27.766 1 59.44 70 ASN B CA 1
ATOM 2859 C C . ASN B 1 70 ? 4.371 24.516 27.125 1 59.44 70 ASN B C 1
ATOM 2861 O O . ASN B 1 70 ? 3.396 24.859 27.797 1 59.44 70 ASN B O 1
ATOM 2865 N N . ASN B 1 71 ? 4.371 24.188 25.891 1 64.38 71 ASN B N 1
ATOM 2866 C CA . ASN B 1 71 ? 3.096 24.484 25.25 1 64.38 71 ASN B CA 1
ATOM 2867 C C . ASN B 1 71 ? 2.139 23.297 25.344 1 64.38 71 ASN B C 1
ATOM 2869 O O . ASN B 1 71 ? 2.156 22.406 24.5 1 64.38 71 ASN B O 1
ATOM 2873 N N . LYS B 1 72 ? 1.404 23.125 26.438 1 61.16 72 LYS B N 1
ATOM 2874 C CA . LYS B 1 72 ? 0.456 22.047 26.688 1 61.16 72 LYS B CA 1
ATOM 2875 C C . LYS B 1 72 ? -0.82 22.234 25.875 1 61.16 72 LYS B C 1
ATOM 2877 O O . LYS B 1 72 ? -1.461 21.25 25.484 1 61.16 72 LYS B O 1
ATOM 2882 N N . ASP B 1 73 ? -1.012 23.469 25.484 1 74.44 73 ASP B N 1
ATOM 2883 C CA . ASP B 1 73 ? -2.307 23.766 24.875 1 74.44 73 ASP B CA 1
ATOM 2884 C C . ASP B 1 73 ? -2.336 23.344 23.406 1 74.44 73 ASP B C 1
ATOM 2886 O O . ASP B 1 73 ? -3.41 23.125 22.844 1 74.44 73 ASP B O 1
ATOM 2890 N N . ILE B 1 74 ? -1.148 22.984 22.922 1 83.75 74 ILE B N 1
ATOM 2891 C CA . ILE B 1 74 ? -1.09 22.703 21.484 1 83.75 74 ILE B CA 1
ATOM 2892 C C . ILE B 1 74 ? -1.651 21.312 21.203 1 83.75 74 ILE B C 1
ATOM 2894 O O . ILE B 1 74 ? -2.162 21.047 20.125 1 83.75 74 ILE B O 1
ATOM 2898 N N . LYS B 1 75 ? -1.699 20.578 22.234 1 83.69 75 LYS B N 1
ATOM 2899 C CA . LYS B 1 75 ? -2.164 19.203 22.078 1 83.69 75 LYS B CA 1
ATOM 2900 C C . LYS B 1 75 ? -3.658 19.156 21.781 1 83.69 75 LYS B C 1
ATOM 2902 O O . LYS B 1 75 ? -4.125 18.266 21.062 1 83.69 75 LYS B O 1
ATOM 2907 N N . GLU B 1 76 ? -4.375 20.125 22.281 1 92.38 76 GLU B N 1
ATOM 2908 C CA . GLU B 1 76 ? -5.812 20.203 22.031 1 92.38 76 GLU B CA 1
ATOM 2909 C C . GLU B 1 76 ? -6.109 20.391 20.562 1 92.38 76 GLU B C 1
ATOM 2911 O O . GLU B 1 76 ? -7.152 19.953 20.062 1 92.38 76 GLU B O 1
ATOM 2916 N N . ASP B 1 77 ? -5.152 20.984 19.891 1 95.62 77 ASP B N 1
ATOM 2917 C CA . ASP B 1 77 ? -5.391 21.375 18.516 1 95.62 77 ASP B CA 1
ATOM 2918 C C . ASP B 1 77 ? -4.805 20.344 17.547 1 95.62 77 ASP B C 1
ATOM 2920 O O . ASP B 1 77 ? -4.906 20.516 16.328 1 95.62 77 ASP B O 1
ATOM 2924 N N . ILE B 1 78 ? -4.188 19.281 18.109 1 97.38 78 ILE B N 1
ATOM 2925 C CA . ILE B 1 78 ? -3.529 18.297 17.25 1 97.38 78 ILE B CA 1
ATOM 2926 C C . ILE B 1 78 ? -4.125 16.922 17.5 1 97.38 78 ILE B C 1
ATOM 2928 O O . ILE B 1 78 ? -4.219 16.469 18.641 1 97.38 78 ILE B O 1
ATOM 2932 N N . GLY B 1 79 ? -4.684 16.312 16.453 1 97.56 79 GLY B N 1
ATOM 2933 C CA . GLY B 1 79 ? -5.027 14.898 16.484 1 97.56 79 GLY B CA 1
ATOM 2934 C C . GLY B 1 79 ? -3.936 14.008 15.922 1 97.56 79 GLY B C 1
ATOM 2935 O O . GLY B 1 79 ? -3.332 14.328 14.898 1 97.56 79 GLY B O 1
ATOM 2936 N N . ILE B 1 80 ? -3.654 12.938 16.609 1 97.06 80 ILE B N 1
ATOM 2937 C CA . ILE B 1 80 ? -2.574 12.055 16.172 1 97.06 80 ILE B CA 1
ATOM 2938 C C . ILE B 1 80 ? -3.109 10.641 15.992 1 97.06 80 ILE B C 1
ATOM 2940 O O . ILE B 1 80 ? -3.91 10.156 16.797 1 97.06 80 ILE B O 1
ATOM 2944 N N . VAL B 1 81 ? -2.707 10.031 14.891 1 97.62 81 VAL B N 1
ATOM 2945 C CA . VAL B 1 81 ? -3.064 8.641 14.617 1 97.62 81 VAL B CA 1
ATOM 2946 C C . VAL B 1 81 ? -1.831 7.871 14.156 1 97.62 81 VAL B C 1
ATOM 2948 O O . VAL B 1 81 ? -1.131 8.297 13.234 1 97.62 81 VAL B O 1
ATOM 2951 N N . TYR B 1 82 ? -1.569 6.742 14.789 1 96.25 82 TYR B N 1
ATOM 2952 C CA . TYR B 1 82 ? -0.486 5.84 14.414 1 96.25 82 TYR B CA 1
ATOM 2953 C C . TYR B 1 82 ? -1.024 4.605 13.703 1 96.25 82 TYR B C 1
ATOM 2955 O O . TYR B 1 82 ? -2.234 4.477 13.5 1 96.25 82 TYR B O 1
ATOM 2963 N N . ASP B 1 83 ? -0.101 3.775 13.289 1 93.25 83 ASP B N 1
ATOM 2964 C CA . ASP B 1 83 ? -0.54 2.555 12.617 1 93.25 83 ASP B CA 1
ATOM 2965 C C . ASP B 1 83 ? -0.968 1.494 13.625 1 93.25 83 ASP B C 1
ATOM 2967 O O . ASP B 1 83 ? -1.295 0.367 13.25 1 93.25 83 ASP B O 1
ATOM 2971 N N . TYR B 1 84 ? -0.958 1.849 14.891 1 90.75 84 TYR B N 1
ATOM 2972 C CA . TYR B 1 84 ? -1.429 0.976 15.953 1 90.75 84 TYR B CA 1
ATOM 2973 C C . TYR B 1 84 ? -2.338 1.732 16.922 1 90.75 84 TYR B C 1
ATOM 2975 O O . TYR B 1 84 ? -2.35 2.965 16.938 1 90.75 84 TYR B O 1
ATOM 2983 N N . MET B 1 85 ? -3.107 0.99 17.578 1 90.75 85 MET B N 1
ATOM 2984 C CA . MET B 1 85 ? -3.969 1.599 18.594 1 90.75 85 MET B CA 1
ATOM 2985 C C . MET B 1 85 ? -3.252 1.693 19.922 1 90.75 85 MET B C 1
ATOM 2987 O O . MET B 1 85 ? -2.67 0.714 20.391 1 90.75 85 MET B O 1
ATOM 2991 N N . ASN B 1 86 ? -3.307 2.881 20.484 1 89.56 86 ASN B N 1
ATOM 2992 C CA . ASN B 1 86 ? -2.568 3.135 21.719 1 89.56 86 ASN B CA 1
ATOM 2993 C C . ASN B 1 86 ? -3.434 2.889 22.953 1 89.56 86 ASN B C 1
ATOM 2995 O O . ASN B 1 86 ? -3.199 3.479 24.016 1 89.56 86 ASN B O 1
ATOM 2999 N N . PHE B 1 87 ? -4.414 2.098 22.953 1 94.62 87 PHE B N 1
ATOM 3000 C CA . PHE B 1 87 ? -5.281 1.801 24.094 1 94.62 87 PHE B CA 1
ATOM 3001 C C . PHE B 1 87 ? -5.219 0.319 24.453 1 94.62 87 PHE B C 1
ATOM 3003 O O . PHE B 1 87 ? -4.93 -0.517 23.594 1 94.62 87 PHE B O 1
ATOM 3010 N N . TYR B 1 88 ? -5.531 0.069 25.719 1 94.62 88 TYR B N 1
ATOM 3011 C CA . TYR B 1 88 ? -5.602 -1.319 26.156 1 94.62 88 TYR B CA 1
ATOM 3012 C C . TYR B 1 88 ? -6.66 -2.088 25.375 1 94.62 88 TYR B C 1
ATOM 3014 O O . TYR B 1 88 ? -7.773 -1.595 25.172 1 94.62 88 TYR B O 1
ATOM 3022 N N . GLU B 1 89 ? -6.371 -3.229 25.016 1 95.94 89 GLU B N 1
ATOM 3023 C CA . GLU B 1 89 ? -7.219 -4.016 24.125 1 95.94 89 GLU B CA 1
ATOM 3024 C C . GLU B 1 89 ? -8.484 -4.477 24.828 1 95.94 89 GLU B C 1
ATOM 3026 O O . GLU B 1 89 ? -9.445 -4.906 24.188 1 95.94 89 GLU B O 1
ATOM 3031 N N . THR B 1 90 ? -8.562 -4.387 26.125 1 97.44 90 THR B N 1
ATOM 3032 C CA . THR B 1 90 ? -9.727 -4.832 26.891 1 97.44 90 THR B CA 1
ATOM 3033 C C . THR B 1 90 ? -10.75 -3.707 27.016 1 97.44 90 THR B C 1
ATOM 3035 O O . THR B 1 90 ? -11.867 -3.928 27.5 1 97.44 90 THR B O 1
ATOM 3038 N N . LEU B 1 91 ? -10.414 -2.578 26.641 1 98.06 91 LEU B N 1
ATOM 3039 C CA . LEU B 1 91 ? -11.336 -1.448 26.734 1 98.06 91 LEU B CA 1
ATOM 3040 C C . LEU B 1 91 ? -12.352 -1.485 25.594 1 98.06 91 LEU B C 1
ATOM 3042 O O . LEU B 1 91 ? -12.086 -2.051 24.531 1 98.06 91 LEU B O 1
ATOM 3046 N N . THR B 1 92 ? -13.477 -0.938 25.859 1 98.38 92 THR B N 1
ATOM 3047 C CA . THR B 1 92 ? -14.484 -0.694 24.828 1 98.38 92 THR B CA 1
ATOM 3048 C C . THR B 1 92 ? -14.422 0.75 24.344 1 98.38 92 THR B C 1
ATOM 3050 O O . THR B 1 92 ? -13.805 1.602 24.984 1 98.38 92 THR B O 1
ATOM 3053 N N . LEU B 1 93 ? -15.055 1.021 23.234 1 98.44 93 LEU B N 1
ATOM 3054 C CA . LEU B 1 93 ? -15.086 2.385 22.703 1 98.44 93 LEU B CA 1
ATOM 3055 C C . LEU B 1 93 ? -15.852 3.311 23.656 1 98.44 93 LEU B C 1
ATOM 3057 O O . LEU B 1 93 ? -15.516 4.492 23.766 1 98.44 93 LEU B O 1
ATOM 3061 N N . LYS B 1 94 ? -16.812 2.773 24.344 1 98.12 94 LYS B N 1
ATOM 3062 C CA . LYS B 1 94 ? -17.547 3.533 25.344 1 98.12 94 LYS B CA 1
ATOM 3063 C C . LYS B 1 94 ? -16.641 3.975 26.484 1 98.12 94 LYS B C 1
ATOM 3065 O O . LYS B 1 94 ? -16.672 5.129 26.922 1 98.12 94 LYS B O 1
ATOM 3070 N N . GLN B 1 95 ? -15.828 3.064 26.953 1 98.31 95 GLN B N 1
ATOM 3071 C CA . GLN B 1 95 ? -14.898 3.365 28.031 1 98.31 95 GLN B CA 1
ATOM 3072 C C . GLN B 1 95 ? -13.844 4.375 27.594 1 98.31 95 GLN B C 1
ATOM 3074 O O . GLN B 1 95 ? -13.43 5.238 28.375 1 98.31 95 GLN B O 1
ATOM 3079 N N . ILE B 1 96 ? -13.453 4.277 26.344 1 98 96 ILE B N 1
ATOM 3080 C CA . ILE B 1 96 ? -12.445 5.188 25.797 1 98 96 ILE B CA 1
ATOM 3081 C C . ILE B 1 96 ? -13 6.613 25.781 1 98 96 ILE B C 1
ATOM 3083 O O . ILE B 1 96 ? -12.273 7.566 26.078 1 98 96 ILE B O 1
ATOM 3087 N N . SER B 1 97 ? -14.266 6.738 25.453 1 97.75 97 SER B N 1
ATOM 3088 C CA . SER B 1 97 ? -14.898 8.055 25.469 1 97.75 97 SER B CA 1
ATOM 3089 C C . SER B 1 97 ? -14.758 8.719 26.828 1 97.75 97 SER B C 1
ATOM 3091 O O . SER B 1 97 ? -14.453 9.914 26.922 1 97.75 97 SER B O 1
ATOM 3093 N N . LYS B 1 98 ? -14.922 7.996 27.859 1 97.69 98 LYS B N 1
ATOM 3094 C CA . LYS B 1 98 ? -14.828 8.523 29.219 1 97.69 98 LYS B CA 1
ATOM 3095 C C . LYS B 1 98 ? -13.414 8.992 29.531 1 97.69 98 LYS B C 1
ATOM 3097 O O . LYS B 1 98 ? -13.219 10.016 30.188 1 97.69 98 LYS B O 1
ATOM 3102 N N . ILE B 1 99 ? -12.523 8.164 29.094 1 97.75 99 ILE B N 1
ATOM 3103 C CA . ILE B 1 99 ? -11.117 8.508 29.297 1 97.75 99 ILE B CA 1
ATOM 3104 C C . ILE B 1 99 ? -10.789 9.797 28.547 1 97.75 99 ILE B C 1
ATOM 3106 O O . ILE B 1 99 ? -10.148 10.688 29.094 1 97.75 99 ILE B O 1
ATOM 3110 N N . MET B 1 100 ? -11.266 9.922 27.344 1 97.38 100 MET B N 1
ATOM 3111 C CA . MET B 1 100 ? -10.938 11.055 26.484 1 97.38 100 MET B CA 1
ATOM 3112 C C . MET B 1 100 ? -11.617 12.328 26.969 1 97.38 100 MET B C 1
ATOM 3114 O O . MET B 1 100 ? -11.062 13.422 26.844 1 97.38 100 MET B O 1
ATOM 3118 N N . GLU B 1 101 ? -12.766 12.203 27.578 1 97.19 101 GLU B N 1
ATOM 3119 C CA . GLU B 1 101 ? -13.469 13.344 28.156 1 97.19 101 GLU B CA 1
ATOM 3120 C C . GLU B 1 101 ? -12.617 14.031 29.219 1 97.19 101 GLU B C 1
ATOM 3122 O O . GLU B 1 101 ? -12.695 15.25 29.391 1 97.19 101 GLU B O 1
ATOM 3127 N N . LYS B 1 102 ? -11.852 13.227 29.844 1 96.5 102 LYS B N 1
ATOM 3128 C CA . LYS B 1 102 ? -10.984 13.766 30.891 1 96.5 102 LYS B CA 1
ATOM 3129 C C . LYS B 1 102 ? -9.672 14.281 30.297 1 96.5 102 LYS B C 1
ATOM 3131 O O . LYS B 1 102 ? -9.055 15.195 30.859 1 96.5 102 LYS B O 1
ATOM 3136 N N . ALA B 1 103 ? -9.312 13.719 29.219 1 94.31 103 ALA B N 1
ATOM 3137 C CA . ALA B 1 103 ? -8.016 14.031 28.641 1 94.31 103 ALA B CA 1
ATOM 3138 C C . ALA B 1 103 ? -8.07 15.297 27.797 1 94.31 103 ALA B C 1
ATOM 3140 O O . ALA B 1 103 ? -7.074 16.016 27.656 1 94.31 103 ALA B O 1
ATOM 3141 N N . TYR B 1 104 ? -9.242 15.609 27.25 1 96.19 104 TYR B N 1
ATOM 3142 C CA . TYR B 1 104 ? -9.383 16.75 26.359 1 96.19 104 TYR B CA 1
ATOM 3143 C C . TYR B 1 104 ? -10.508 17.672 26.812 1 96.19 104 TYR B C 1
ATOM 3145 O O . TYR B 1 104 ? -11.617 17.219 27.078 1 96.19 104 TYR B O 1
ATOM 3153 N N . LYS B 1 105 ? -10.227 18.922 26.844 1 95.62 105 LYS B N 1
ATOM 3154 C CA . LYS B 1 105 ? -11.227 19.922 27.219 1 95.62 105 LYS B CA 1
ATOM 3155 C C . LYS B 1 105 ? -12.312 20.031 26.156 1 95.62 105 LYS B C 1
ATOM 3157 O O . LYS B 1 105 ? -13.484 20.25 26.469 1 95.62 105 LYS B O 1
ATOM 3162 N N . ARG B 1 106 ? -11.969 19.828 24.906 1 96.5 106 ARG B N 1
ATOM 3163 C CA . ARG B 1 106 ? -12.906 20.047 23.797 1 96.5 106 ARG B CA 1
ATOM 3164 C C . ARG B 1 106 ? -13.453 18.719 23.281 1 96.5 106 ARG B C 1
ATOM 3166 O O . ARG B 1 106 ? -13.977 18.656 22.172 1 96.5 106 ARG B O 1
ATOM 3173 N N . TRP B 1 107 ? -13.258 17.719 24.078 1 97.75 107 TRP B N 1
ATOM 3174 C CA . TRP B 1 107 ? -13.836 16.453 23.688 1 97.75 107 TRP B CA 1
ATOM 3175 C C . TRP B 1 107 ? -15.328 16.594 23.406 1 97.75 107 TRP B C 1
ATOM 3177 O O . TRP B 1 107 ? -16.062 17.203 24.188 1 97.75 107 TRP B O 1
ATOM 3187 N N . ASN B 1 108 ? -15.789 16.047 22.297 1 98.56 108 ASN B N 1
ATOM 3188 C CA . ASN B 1 108 ? -17.188 16.094 21.875 1 98.56 108 ASN B CA 1
ATOM 3189 C C . ASN B 1 108 ? -17.75 14.688 21.688 1 98.56 108 ASN B C 1
ATOM 3191 O O . ASN B 1 108 ? -17.594 14.078 20.625 1 98.56 108 ASN B O 1
ATOM 3195 N N . ASN B 1 109 ? -18.484 14.227 22.688 1 97.94 109 ASN B N 1
ATOM 3196 C CA . ASN B 1 109 ? -19.031 12.875 22.672 1 97.94 109 ASN B CA 1
ATOM 3197 C C . ASN B 1 109 ? -20.016 12.672 21.531 1 97.94 109 ASN B C 1
ATOM 3199 O O . ASN B 1 109 ? -20.078 11.578 20.953 1 97.94 109 ASN B O 1
ATOM 3203 N N . GLU B 1 110 ? -20.766 13.633 21.234 1 98.31 110 GLU B N 1
ATOM 3204 C CA . GLU B 1 110 ? -21.719 13.531 20.125 1 98.31 110 GLU B CA 1
ATOM 3205 C C . GLU B 1 110 ? -20.984 13.32 18.797 1 98.31 110 GLU B C 1
ATOM 3207 O O . GLU B 1 110 ? -21.391 12.469 18 1 98.31 110 GLU B O 1
ATOM 3212 N N . LEU B 1 111 ? -19.984 14.117 18.625 1 98.44 111 LEU B N 1
ATOM 3213 C CA . LEU B 1 111 ? -19.172 13.961 17.422 1 98.44 111 LEU B CA 1
ATOM 3214 C C . LEU B 1 111 ? -18.547 12.57 17.359 1 98.44 111 LEU B C 1
ATOM 3216 O O . LEU B 1 111 ? -18.578 11.922 16.312 1 98.44 111 LEU B O 1
ATOM 3220 N N . TYR B 1 112 ? -18.031 12.195 18.484 1 98.56 112 TYR B N 1
ATOM 3221 C CA . TYR B 1 112 ? -17.438 10.875 18.594 1 98.56 112 TYR B CA 1
ATOM 3222 C C . TYR B 1 112 ? -18.438 9.781 18.219 1 98.56 112 TYR B C 1
ATOM 3224 O O . TYR B 1 112 ? -18.125 8.93 17.375 1 98.56 112 TYR B O 1
ATOM 3232 N N . LEU B 1 113 ? -19.578 9.797 18.719 1 98.25 113 LEU B N 1
ATOM 3233 C CA . LEU B 1 113 ? -20.609 8.805 18.453 1 98.25 113 LEU B CA 1
ATOM 3234 C C . LEU B 1 113 ? -21.047 8.844 16.984 1 98.25 113 LEU B C 1
ATOM 3236 O O . LEU B 1 113 ? -21.344 7.809 16.406 1 98.25 113 LEU B O 1
ATOM 3240 N N . ASN B 1 114 ? -21.078 9.977 16.438 1 98.31 114 ASN B N 1
ATOM 3241 C CA . ASN B 1 114 ? -21.422 10.117 15.031 1 98.31 114 ASN B CA 1
ATOM 3242 C C . ASN B 1 114 ? -20.391 9.414 14.141 1 98.31 114 ASN B C 1
ATOM 3244 O O . ASN B 1 114 ? -20.766 8.75 13.164 1 98.31 114 ASN B O 1
ATOM 3248 N N . TYR B 1 115 ? -19.109 9.57 14.477 1 98.31 115 TYR B N 1
ATOM 3249 C CA . TYR B 1 115 ? -18.062 8.875 13.719 1 98.31 115 TYR B CA 1
ATOM 3250 C C . TYR B 1 115 ? -18.188 7.367 13.883 1 98.31 115 TYR B C 1
ATOM 3252 O O . TYR B 1 115 ? -18.047 6.617 12.914 1 98.31 115 TYR B O 1
ATOM 3260 N N . LEU B 1 116 ? -18.453 6.953 15.125 1 98.5 116 LEU B N 1
ATOM 3261 C CA . LEU B 1 116 ? -18.578 5.52 15.359 1 98.5 116 LEU B CA 1
ATOM 3262 C C . LEU B 1 116 ? -19.734 4.938 14.555 1 98.5 116 LEU B C 1
ATOM 3264 O O . LEU B 1 116 ? -19.625 3.836 14.016 1 98.5 116 LEU B O 1
ATOM 3268 N N . LYS B 1 117 ? -20.812 5.676 14.516 1 98 117 LYS B N 1
ATOM 3269 C CA . LYS B 1 117 ? -21.969 5.262 13.719 1 98 117 LYS B CA 1
ATOM 3270 C C . LYS B 1 117 ? -21.625 5.219 12.234 1 98 117 LYS B C 1
ATOM 3272 O O . LYS B 1 117 ? -21.922 4.242 11.547 1 98 117 LYS B O 1
ATOM 3277 N N . LYS B 1 118 ? -20.984 6.266 11.742 1 96.69 118 LYS B N 1
ATOM 3278 C CA . LYS B 1 118 ? -20.578 6.344 10.344 1 96.69 118 LYS B CA 1
ATOM 3279 C C . LYS B 1 118 ? -19.688 5.164 9.969 1 96.69 118 LYS B C 1
ATOM 3281 O O . LYS B 1 118 ? -19.812 4.609 8.875 1 96.69 118 LYS B O 1
ATOM 3286 N N . PHE B 1 119 ? -18.812 4.754 10.922 1 97.31 119 PHE B N 1
ATOM 3287 C CA . PHE B 1 119 ? -17.844 3.691 10.672 1 97.31 119 PHE B CA 1
ATOM 3288 C C . PHE B 1 119 ? -18.438 2.328 11.016 1 97.31 119 PHE B C 1
ATOM 3290 O O . PHE B 1 119 ? -17.781 1.301 10.859 1 97.31 119 PHE B O 1
ATOM 3297 N N . LYS B 1 120 ? -19.688 2.312 11.555 1 97.06 120 LYS B N 1
ATOM 3298 C CA . LYS B 1 120 ? -20.375 1.089 11.953 1 97.06 120 LYS B CA 1
ATOM 3299 C C . LYS B 1 120 ? -19.547 0.295 12.961 1 97.06 120 LYS B C 1
ATOM 3301 O O . LYS B 1 120 ? -19.375 -0.915 12.812 1 97.06 120 LYS B O 1
ATOM 3306 N N . LEU B 1 121 ? -19.031 0.997 13.938 1 98.31 121 LEU B N 1
ATOM 3307 C CA . LEU B 1 121 ? -18.234 0.364 14.977 1 98.31 121 LEU B CA 1
ATOM 3308 C C . LEU B 1 121 ? -19.078 0.066 16.219 1 98.31 121 LEU B C 1
ATOM 3310 O O . LEU B 1 121 ? -19.828 0.926 16.672 1 98.31 121 LEU B O 1
ATOM 3314 N N . PRO B 1 122 ? -18.984 -1.106 16.703 1 98 122 PRO B N 1
ATOM 3315 C CA . PRO B 1 122 ? -19.703 -1.4 17.953 1 98 122 PRO B CA 1
ATOM 3316 C C . PRO B 1 122 ? -19.094 -0.7 19.156 1 98 122 PRO B C 1
ATOM 3318 O O . PRO B 1 122 ? -17.891 -0.8 19.391 1 98 122 PRO B O 1
ATOM 3321 N N . ILE B 1 123 ? -19.859 -0.154 19.984 1 97.31 123 ILE B N 1
ATOM 3322 C CA . ILE B 1 123 ? -19.391 0.732 21.047 1 97.31 123 ILE B CA 1
ATOM 3323 C C . ILE B 1 123 ? -19.094 -0.082 22.297 1 97.31 123 ILE B C 1
ATOM 3325 O O . ILE B 1 123 ? -18.266 0.321 23.125 1 97.31 123 ILE B O 1
ATOM 3329 N N . ASP B 1 124 ? -19.734 -1.261 22.438 1 97.5 124 ASP B N 1
ATOM 3330 C CA . ASP B 1 124 ? -19.672 -1.996 23.688 1 97.5 124 ASP B CA 1
ATOM 3331 C C . ASP B 1 124 ? -18.734 -3.201 23.578 1 97.5 124 ASP B C 1
ATOM 3333 O O . ASP B 1 124 ? -18.531 -3.928 24.547 1 97.5 124 ASP B O 1
ATOM 3337 N N . LYS B 1 125 ? -18.156 -3.42 22.422 1 97.56 125 LYS B N 1
ATOM 3338 C CA . LYS B 1 125 ? -17.234 -4.535 22.203 1 97.56 125 LYS B CA 1
ATOM 3339 C C . LYS B 1 125 ? -15.805 -4.133 22.547 1 97.56 125 LYS B C 1
ATOM 3341 O O . LYS B 1 125 ? -15.391 -3.006 22.281 1 97.56 125 LYS B O 1
ATOM 3346 N N . GLU B 1 126 ? -15.086 -5.035 23.109 1 98.25 126 GLU B N 1
ATOM 3347 C CA . GLU B 1 126 ? -13.688 -4.773 23.438 1 98.25 126 GLU B CA 1
ATOM 3348 C C . GLU B 1 126 ? -12.844 -4.617 22.172 1 98.25 126 GLU B C 1
ATOM 3350 O O . GLU B 1 126 ? -13.078 -5.305 21.172 1 98.25 126 GLU B O 1
ATOM 3355 N N . ILE B 1 127 ? -11.797 -3.865 22.219 1 97.38 127 ILE B N 1
ATOM 3356 C CA . ILE B 1 127 ? -10.93 -3.514 21.094 1 97.38 127 ILE B CA 1
ATOM 3357 C C . ILE B 1 127 ? -10.234 -4.766 20.578 1 97.38 127 ILE B C 1
ATOM 3359 O O . ILE B 1 127 ? -9.984 -4.883 19.375 1 97.38 127 ILE B O 1
ATOM 3363 N N . LYS B 1 128 ? -9.969 -5.664 21.422 1 97.19 128 LYS B N 1
ATOM 3364 C CA . LYS B 1 128 ? -9.273 -6.883 21.031 1 97.19 128 LYS B CA 1
ATOM 3365 C C . LYS B 1 128 ? -10.039 -7.629 19.938 1 97.19 128 LYS B C 1
ATOM 3367 O O . LYS B 1 128 ? -9.453 -8.383 19.156 1 97.19 128 LYS B O 1
ATOM 3372 N N . ALA B 1 129 ? -11.336 -7.426 19.875 1 96.5 129 ALA B N 1
ATOM 3373 C CA . ALA B 1 129 ? -12.188 -8.109 18.906 1 96.5 129 ALA B CA 1
ATOM 3374 C C . ALA B 1 129 ? -12.203 -7.367 17.562 1 96.5 129 ALA B C 1
ATOM 3376 O O . ALA B 1 129 ? -12.758 -7.859 16.594 1 96.5 129 ALA B O 1
ATOM 3377 N N . PHE B 1 130 ? -11.594 -6.215 17.484 1 97 130 PHE B N 1
ATOM 3378 C CA . PHE B 1 130 ? -11.625 -5.383 16.297 1 97 130 PHE B CA 1
ATOM 3379 C C . PHE B 1 130 ? -10.594 -5.855 15.273 1 97 130 PHE B C 1
ATOM 3381 O O . PHE B 1 130 ? -9.484 -6.242 15.648 1 97 130 PHE B O 1
ATOM 3388 N N . SER B 1 131 ? -11.008 -5.863 14.016 1 94.38 131 SER B N 1
ATOM 3389 C CA . SER B 1 131 ? -10.031 -6.008 12.938 1 94.38 131 SER B CA 1
ATOM 3390 C C . SER B 1 131 ? -9.094 -4.809 12.875 1 94.38 131 SER B C 1
ATOM 3392 O O . SER B 1 131 ? -9.328 -3.799 13.547 1 94.38 131 SER B O 1
ATOM 3394 N N . LYS B 1 132 ? -8.047 -4.902 12.117 1 93.62 132 LYS B N 1
ATOM 3395 C CA . LYS B 1 132 ? -7.113 -3.795 11.938 1 93.62 132 LYS B CA 1
ATOM 3396 C C . LYS B 1 132 ? -7.82 -2.561 11.391 1 93.62 132 LYS B C 1
ATOM 3398 O O . LYS B 1 132 ? -7.566 -1.441 11.836 1 93.62 132 LYS B O 1
ATOM 3403 N N . GLY B 1 133 ? -8.703 -2.779 10.391 1 95.88 133 GLY B N 1
ATOM 3404 C CA . GLY B 1 133 ? -9.461 -1.675 9.828 1 95.88 133 GLY B CA 1
ATOM 3405 C C . GLY B 1 133 ? -10.375 -0.996 10.836 1 95.88 133 GLY B C 1
ATOM 3406 O O . GLY B 1 133 ? -10.469 0.233 10.859 1 95.88 133 GLY B O 1
ATOM 3407 N N . MET B 1 134 ? -10.977 -1.761 11.672 1 96.56 134 MET B N 1
ATOM 3408 C CA . MET B 1 134 ? -11.859 -1.227 12.703 1 96.56 134 MET B CA 1
ATOM 3409 C C . MET B 1 134 ? -11.07 -0.405 13.719 1 96.56 134 MET B C 1
ATOM 3411 O O . MET B 1 134 ? -11.5 0.674 14.125 1 96.56 134 MET B O 1
ATOM 3415 N N . LYS B 1 135 ? -9.953 -0.965 14.109 1 97.25 135 LYS B N 1
ATOM 3416 C CA . LYS B 1 135 ? -9.102 -0.257 15.062 1 97.25 135 LYS B CA 1
ATOM 3417 C C . LYS B 1 135 ? -8.656 1.092 14.5 1 97.25 135 LYS B C 1
ATOM 3419 O O . LYS B 1 135 ? -8.656 2.096 15.219 1 97.25 135 LYS B O 1
ATOM 3424 N N . MET B 1 136 ? -8.289 1.109 13.258 1 97.44 136 MET B N 1
ATOM 3425 C CA . MET B 1 136 ? -7.848 2.355 12.641 1 97.44 136 MET B CA 1
ATOM 3426 C C . MET B 1 136 ? -8.992 3.361 12.57 1 97.44 136 MET B C 1
ATOM 3428 O O . MET B 1 136 ? -8.812 4.535 12.906 1 97.44 136 MET B O 1
ATOM 3432 N N . LYS B 1 137 ? -10.156 2.896 12.156 1 97.69 137 LYS B N 1
ATOM 3433 C CA . LYS B 1 137 ? -11.328 3.764 12.117 1 97.69 137 LYS B CA 1
ATOM 3434 C C . LYS B 1 137 ? -11.625 4.348 13.5 1 97.69 137 LYS B C 1
ATOM 3436 O O . LYS B 1 137 ? -11.93 5.535 13.625 1 97.69 137 LYS B O 1
ATOM 3441 N N . ALA B 1 138 ? -11.5 3.512 14.508 1 98.06 138 ALA B N 1
ATOM 3442 C CA . ALA B 1 138 ? -11.703 3.973 15.875 1 98.06 138 ALA B CA 1
ATOM 3443 C C . ALA B 1 138 ? -10.672 5.035 16.25 1 98.06 138 ALA B C 1
ATOM 3445 O O . ALA B 1 138 ? -11.016 6.059 16.844 1 98.06 138 ALA B O 1
ATOM 3446 N N . SER B 1 139 ? -9.422 4.781 15.906 1 98.19 139 SER B N 1
ATOM 3447 C CA . SER B 1 139 ? -8.352 5.727 16.203 1 98.19 139 SER B CA 1
ATOM 3448 C C . SER B 1 139 ? -8.617 7.082 15.555 1 98.19 139 SER B C 1
ATOM 3450 O O . SER B 1 139 ? -8.391 8.125 16.172 1 98.19 139 SER B O 1
ATOM 3452 N N . ILE B 1 140 ? -9.086 7.043 14.367 1 98.25 140 ILE B N 1
ATOM 3453 C CA . ILE B 1 140 ? -9.383 8.266 13.633 1 98.25 140 ILE B CA 1
ATOM 3454 C C . ILE B 1 140 ? -10.555 8.992 14.297 1 98.25 140 ILE B C 1
ATOM 3456 O O . ILE B 1 140 ? -10.516 10.211 14.484 1 98.25 140 ILE B O 1
ATOM 3460 N N . ALA B 1 141 ? -11.578 8.211 14.664 1 98.38 141 ALA B N 1
ATOM 3461 C CA . ALA B 1 141 ? -12.719 8.797 15.367 1 98.38 141 ALA B CA 1
ATOM 3462 C C . ALA B 1 141 ? -12.273 9.508 16.641 1 98.38 141 ALA B C 1
ATOM 3464 O O . ALA B 1 141 ? -12.703 10.625 16.922 1 98.38 141 ALA B O 1
ATOM 3465 N N . ILE B 1 142 ? -11.43 8.898 17.375 1 98.25 142 ILE B N 1
ATOM 3466 C CA . ILE B 1 142 ? -10.922 9.453 18.625 1 98.25 142 ILE B CA 1
ATOM 3467 C C . ILE B 1 142 ? -10.148 10.742 18.328 1 98.25 142 ILE B C 1
ATOM 3469 O O . ILE B 1 142 ? -10.375 11.766 18.984 1 98.25 142 ILE B O 1
ATOM 3473 N N . ALA B 1 143 ? -9.32 10.672 17.328 1 98.06 143 ALA B N 1
ATOM 3474 C CA . ALA B 1 143 ? -8.445 11.797 17 1 98.06 143 ALA B CA 1
ATOM 3475 C C . ALA B 1 143 ? -9.258 13.008 16.547 1 98.06 143 ALA B C 1
ATOM 3477 O O . ALA B 1 143 ? -8.867 14.156 16.781 1 98.06 143 ALA B O 1
ATOM 3478 N N . LEU B 1 144 ? -10.375 12.781 15.961 1 98.38 144 LEU B N 1
ATOM 3479 C CA . LEU B 1 144 ? -11.148 13.859 15.344 1 98.38 144 LEU B CA 1
ATOM 3480 C C . LEU B 1 144 ? -12.172 14.43 16.328 1 98.38 144 LEU B C 1
ATOM 3482 O O . LEU B 1 144 ? -12.703 15.523 16.109 1 98.38 144 LEU B O 1
ATOM 3486 N N . SER B 1 145 ? -12.367 13.758 17.406 1 98.5 145 SER B N 1
ATOM 3487 C CA . SER B 1 145 ? -13.539 14.055 18.219 1 98.5 145 SER B CA 1
ATOM 3488 C C . SER B 1 145 ? -13.234 15.117 19.266 1 98.5 145 SER B C 1
ATOM 3490 O O . SER B 1 145 ? -14.086 15.453 20.078 1 98.5 145 SER B O 1
ATOM 3492 N N . HIS B 1 146 ? -12.07 15.656 19.312 1 97.81 146 HIS B N 1
ATOM 3493 C CA . HIS B 1 146 ? -11.781 16.797 20.188 1 97.81 146 HIS B CA 1
ATOM 3494 C C . HIS B 1 146 ? -11.516 18.062 19.375 1 97.81 146 HIS B C 1
ATOM 3496 O O . HIS B 1 146 ? -10.922 19.016 19.875 1 97.81 146 HIS B O 1
ATOM 3502 N N . HIS B 1 147 ? -11.875 17.984 18.094 1 97.5 147 HIS B N 1
ATOM 3503 C CA . HIS B 1 147 ? -11.875 19.125 17.188 1 97.5 147 HIS B CA 1
ATOM 3504 C C . HIS B 1 147 ? -10.461 19.656 16.969 1 97.5 147 HIS B C 1
ATOM 3506 O O . HIS B 1 147 ? -10.211 20.859 17.141 1 97.5 147 HIS B O 1
ATOM 3512 N N . PRO B 1 148 ? -9.609 18.812 16.531 1 98.19 148 PRO B N 1
ATOM 3513 C CA . PRO B 1 148 ? -8.266 19.312 16.203 1 98.19 148 PRO B CA 1
ATOM 3514 C C . PRO B 1 148 ? -8.25 20.203 14.961 1 98.19 148 PRO B C 1
ATOM 3516 O O . PRO B 1 148 ? -9.188 20.172 14.164 1 98.19 148 PRO B O 1
ATOM 3519 N N . LYS B 1 149 ? -7.203 20.969 14.844 1 98.06 149 LYS B N 1
ATOM 3520 C CA . LYS B 1 149 ? -6.984 21.766 13.641 1 98.06 149 LYS B CA 1
ATOM 3521 C C . LYS B 1 149 ? -5.941 21.125 12.734 1 98.06 149 LYS B C 1
ATOM 3523 O O . LYS B 1 149 ? -5.98 21.297 11.516 1 98.06 149 LYS B O 1
ATOM 3528 N N . LEU B 1 150 ? -5.039 20.406 13.352 1 98.62 150 LEU B N 1
ATOM 3529 C CA . LEU B 1 150 ? -4 19.688 12.625 1 98.62 150 LEU B CA 1
ATOM 3530 C C . LEU B 1 150 ? -4.074 18.188 12.93 1 98.62 150 LEU B C 1
ATOM 3532 O O . LEU B 1 150 ? -4.055 17.781 14.094 1 98.62 150 LEU B O 1
ATOM 3536 N N . LEU B 1 151 ? -4.262 17.422 11.938 1 98.69 151 LEU B N 1
ATOM 3537 C CA . LEU B 1 151 ? -4.207 15.961 12.055 1 98.69 151 LEU B CA 1
ATOM 3538 C C . LEU B 1 151 ? -2.865 15.422 11.578 1 98.69 151 LEU B C 1
ATOM 3540 O O . LEU B 1 151 ? -2.42 15.75 10.477 1 98.69 151 LEU B O 1
ATOM 3544 N N . ILE B 1 152 ? -2.156 14.695 12.375 1 98.62 152 ILE B N 1
ATOM 3545 C CA . ILE B 1 152 ? -0.884 14.07 12.031 1 98.62 152 ILE B CA 1
ATOM 3546 C C . ILE B 1 152 ? -1.042 12.555 12.031 1 98.62 152 ILE B C 1
ATOM 3548 O O . ILE B 1 152 ? -1.396 11.953 13.047 1 98.62 152 ILE B O 1
ATOM 3552 N N . LEU B 1 153 ? -0.815 11.977 10.891 1 98.44 153 LEU B N 1
ATOM 3553 C CA . LEU B 1 153 ? -0.965 10.531 10.711 1 98.44 153 LEU B CA 1
ATOM 3554 C C . LEU B 1 153 ? 0.372 9.891 1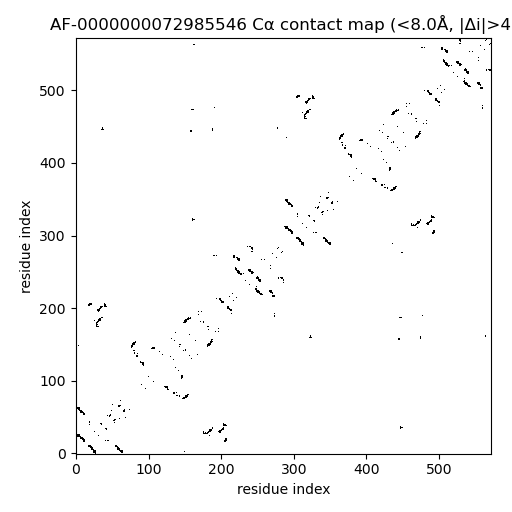0.367 1 98.44 153 LEU B C 1
ATOM 3556 O O . LEU B 1 153 ? 1.027 10.289 9.398 1 98.44 153 LEU B O 1
ATOM 3560 N N . ASP B 1 154 ? 0.75 8.992 11.117 1 97.56 154 ASP B N 1
ATOM 3561 C CA . ASP B 1 154 ? 1.988 8.266 10.867 1 97.56 154 ASP B CA 1
ATOM 3562 C C . ASP B 1 154 ? 1.701 6.836 10.414 1 97.56 154 ASP B C 1
ATOM 3564 O O . ASP B 1 154 ? 1.507 5.941 11.234 1 97.56 154 ASP B O 1
ATOM 3568 N N . GLU B 1 155 ? 1.645 6.609 9.039 1 95.75 155 GLU B N 1
ATOM 3569 C CA . GLU B 1 155 ? 1.42 5.324 8.391 1 95.75 155 GLU B CA 1
ATOM 3570 C C . GLU B 1 155 ? 0.059 4.742 8.766 1 95.75 155 GLU B C 1
ATOM 3572 O O . GLU B 1 155 ? -0.071 3.535 8.977 1 95.75 155 GLU B O 1
ATOM 3577 N N . ALA B 1 156 ? -0.929 5.59 8.852 1 92.81 156 ALA B N 1
ATOM 3578 C CA . ALA B 1 156 ? -2.244 5.242 9.383 1 92.81 156 ALA B CA 1
ATOM 3579 C C . ALA B 1 156 ? -3.004 4.336 8.422 1 92.81 156 ALA B C 1
ATOM 3581 O O . ALA B 1 156 ? -3.977 3.686 8.805 1 92.81 156 ALA B O 1
ATOM 3582 N N . THR B 1 157 ? -2.545 4.227 7.176 1 90.12 157 THR B N 1
ATOM 3583 C CA . THR B 1 157 ? -3.312 3.428 6.23 1 90.12 157 THR B CA 1
ATOM 3584 C C . THR B 1 157 ? -2.566 2.145 5.875 1 90.12 157 THR B C 1
ATOM 3586 O O . THR B 1 157 ? -3.016 1.375 5.023 1 90.12 157 THR B O 1
ATOM 3589 N N . SER B 1 158 ? -1.516 1.945 6.547 1 89.12 158 SER B N 1
ATOM 3590 C CA . SER B 1 158 ? -0.69 0.777 6.258 1 89.12 158 SER B CA 1
ATOM 3591 C C . SER B 1 158 ? -1.424 -0.516 6.598 1 89.12 158 SER B C 1
ATOM 3593 O O . SER B 1 158 ? -2.053 -0.621 7.652 1 89.12 158 SER B O 1
ATOM 3595 N N . GLY B 1 159 ? -1.366 -1.481 5.703 1 89.38 159 GLY B N 1
ATOM 3596 C CA . GLY B 1 159 ? -1.929 -2.797 5.961 1 89.38 159 GLY B CA 1
ATOM 3597 C C . GLY B 1 159 ? -3.43 -2.857 5.746 1 89.38 159 GLY B C 1
ATOM 3598 O O . GLY B 1 159 ? -4.051 -3.902 5.949 1 89.38 159 GLY B O 1
ATOM 3599 N N . LEU B 1 160 ? -4.062 -1.777 5.359 1 94.62 160 LEU B N 1
ATOM 3600 C CA . LEU B 1 160 ? -5.5 -1.724 5.113 1 94.62 160 LEU B CA 1
ATOM 3601 C C . LEU B 1 160 ? -5.812 -2.031 3.654 1 94.62 160 LEU B C 1
ATOM 3603 O O . LEU B 1 160 ? -5.016 -1.724 2.766 1 94.62 160 LEU B O 1
ATOM 3607 N N . ASP B 1 161 ? -6.969 -2.648 3.428 1 95.25 161 ASP B N 1
ATOM 3608 C CA . ASP B 1 161 ? -7.375 -2.902 2.049 1 95.25 161 ASP B CA 1
ATOM 3609 C C . ASP B 1 161 ? -7.93 -1.639 1.396 1 95.25 161 ASP B C 1
ATOM 3611 O O . ASP B 1 161 ? -8.219 -0.656 2.082 1 95.25 161 ASP B O 1
ATOM 3615 N N . PRO B 1 162 ? -8.109 -1.632 0.112 1 95.12 162 PRO B N 1
ATOM 3616 C CA . PRO B 1 162 ? -8.484 -0.43 -0.637 1 95.12 162 PRO B CA 1
ATOM 3617 C C . PRO B 1 162 ? -9.844 0.125 -0.213 1 95.12 162 PRO B C 1
ATOM 3619 O O . PRO B 1 162 ? -10.062 1.338 -0.268 1 95.12 162 PRO B O 1
ATOM 3622 N N . ILE B 1 163 ? -10.734 -0.742 0.213 1 94.81 163 ILE B N 1
ATOM 3623 C CA . ILE B 1 163 ? -12.078 -0.303 0.571 1 94.81 163 ILE B CA 1
ATOM 3624 C C . ILE B 1 163 ? -12.023 0.533 1.849 1 94.81 163 ILE B C 1
ATOM 3626 O O . ILE B 1 163 ? -12.555 1.645 1.893 1 94.81 163 ILE B O 1
ATOM 3630 N N . VAL B 1 164 ? -11.352 0.017 2.838 1 95.75 164 VAL B N 1
ATOM 3631 C CA . VAL B 1 164 ? -11.219 0.714 4.113 1 95.75 164 VAL B CA 1
ATOM 3632 C C . VAL B 1 164 ? -10.414 1.999 3.916 1 95.75 164 VAL B C 1
ATOM 3634 O O . VAL B 1 164 ? -10.781 3.051 4.449 1 95.75 164 VAL B O 1
ATOM 3637 N N . ARG B 1 165 ? -9.391 1.944 3.152 1 95.94 165 ARG B N 1
ATOM 3638 C CA . ARG B 1 165 ? -8.57 3.119 2.885 1 95.94 165 ARG B CA 1
ATOM 3639 C C . ARG B 1 165 ? -9.391 4.223 2.223 1 95.94 165 ARG B C 1
ATOM 3641 O O . ARG B 1 165 ? -9.281 5.391 2.598 1 95.94 165 ARG B O 1
ATOM 3648 N N . ASP B 1 166 ? -10.133 3.818 1.265 1 95 166 ASP B N 1
ATOM 3649 C CA . ASP B 1 166 ? -10.969 4.781 0.551 1 95 166 ASP B CA 1
ATOM 3650 C C . ASP B 1 166 ? -11.906 5.512 1.509 1 95 166 ASP B C 1
ATOM 3652 O O . ASP B 1 166 ? -12.086 6.727 1.402 1 95 166 ASP B O 1
ATOM 3656 N N . GLU B 1 167 ? -12.461 4.797 2.406 1 94.81 167 GLU B N 1
ATOM 3657 C CA . GLU B 1 167 ? -13.344 5.383 3.41 1 94.81 167 GLU B CA 1
ATOM 3658 C C . GLU B 1 167 ? -12.602 6.387 4.285 1 94.81 167 GLU B C 1
ATOM 3660 O O . GLU B 1 167 ? -13.109 7.477 4.555 1 94.81 167 GLU B O 1
ATOM 3665 N N . ILE B 1 168 ? -11.477 6.023 4.66 1 96.69 168 ILE B N 1
ATOM 3666 C CA . ILE B 1 168 ? -10.68 6.859 5.547 1 96.69 168 ILE B CA 1
ATOM 3667 C C . ILE B 1 168 ? -10.227 8.117 4.805 1 96.69 168 ILE B C 1
ATOM 3669 O O . ILE B 1 168 ? -10.273 9.219 5.355 1 96.69 168 ILE B O 1
ATOM 3673 N N . LEU B 1 169 ? -9.781 7.977 3.562 1 97.12 169 LEU B N 1
ATOM 3674 C CA . LEU B 1 169 ? -9.336 9.109 2.764 1 97.12 169 LEU B CA 1
ATOM 3675 C C . LEU B 1 169 ? -10.461 10.125 2.588 1 97.12 169 LEU B C 1
ATOM 3677 O O . LEU B 1 169 ? -10.219 11.336 2.604 1 97.12 169 LEU B O 1
ATOM 3681 N N . ASP B 1 170 ? -11.672 9.617 2.475 1 95.25 170 ASP B N 1
ATOM 3682 C CA . ASP B 1 170 ? -12.828 10.5 2.361 1 95.25 170 ASP B CA 1
ATOM 3683 C C . ASP B 1 170 ? -12.984 11.359 3.611 1 95.25 170 ASP B C 1
ATOM 3685 O O . ASP B 1 170 ? -13.344 12.539 3.52 1 95.25 170 ASP B O 1
ATOM 3689 N N . ILE B 1 171 ? -12.719 10.75 4.715 1 96.94 171 ILE B N 1
ATOM 3690 C CA . ILE B 1 171 ? -12.82 11.469 5.98 1 96.94 171 ILE B CA 1
ATOM 3691 C C . ILE B 1 171 ? -11.781 12.586 6.023 1 96.94 171 ILE B C 1
ATOM 3693 O O . ILE B 1 171 ? -12.062 13.688 6.504 1 96.94 171 ILE B O 1
ATOM 3697 N N . PHE B 1 172 ? -10.617 12.32 5.52 1 98.19 172 PHE B N 1
ATOM 3698 C CA . PHE B 1 172 ? -9.555 13.32 5.504 1 98.19 172 PHE B CA 1
ATOM 3699 C C . PHE B 1 172 ? -9.922 14.492 4.602 1 98.19 172 PHE B C 1
ATOM 3701 O O . PHE B 1 172 ? -9.703 15.648 4.953 1 98.19 172 PHE B O 1
ATOM 3708 N N . LEU B 1 173 ? -10.492 14.18 3.471 1 97.31 173 LEU B N 1
ATOM 3709 C CA . LEU B 1 173 ? -10.914 15.227 2.549 1 97.31 173 LEU B CA 1
ATOM 3710 C C . LEU B 1 173 ? -12 16.094 3.178 1 97.31 173 LEU B C 1
ATOM 3712 O O . LEU B 1 173 ? -11.984 17.328 3.037 1 97.31 173 LEU B O 1
ATOM 3716 N N . ASP B 1 174 ? -12.883 15.445 3.883 1 96.62 174 ASP B N 1
ATOM 3717 C CA . ASP B 1 174 ? -13.93 16.172 4.586 1 96.62 174 ASP B CA 1
ATOM 3718 C C . ASP B 1 174 ? -13.336 17.094 5.652 1 96.62 174 ASP B C 1
ATOM 3720 O O . ASP B 1 174 ? -13.773 18.234 5.816 1 96.62 174 ASP B O 1
ATOM 3724 N N . PHE B 1 175 ? -12.398 16.641 6.363 1 98.19 175 PHE B N 1
ATOM 3725 C CA . PHE B 1 175 ? -11.758 17.375 7.453 1 98.19 175 PHE B CA 1
ATOM 3726 C C . PHE B 1 175 ? -11.164 18.688 6.949 1 98.19 175 PHE B C 1
ATOM 3728 O O . PHE B 1 175 ? -11.289 19.719 7.605 1 98.19 175 PHE B O 1
ATOM 3735 N N . VAL B 1 176 ? -10.578 18.688 5.75 1 98.25 176 VAL B N 1
ATOM 3736 C CA . VAL B 1 176 ? -9.828 19.844 5.281 1 98.25 176 VAL B CA 1
ATOM 3737 C C . VAL B 1 176 ? -10.758 20.781 4.504 1 98.25 176 VAL B C 1
ATOM 3739 O O . VAL B 1 176 ? -10.312 21.781 3.939 1 98.25 176 VAL B O 1
ATOM 3742 N N . GLN B 1 177 ? -12 20.391 4.441 1 96.56 177 GLN B N 1
ATOM 3743 C CA . GLN B 1 177 ? -12.953 21.344 3.869 1 96.56 177 GLN B CA 1
ATOM 3744 C C . GLN B 1 177 ? -12.945 22.656 4.645 1 96.56 177 GLN B C 1
ATOM 3746 O O . GLN B 1 177 ? -13.203 23.719 4.07 1 96.56 177 GLN B O 1
ATOM 3751 N N . ASP B 1 178 ? -12.75 22.5 5.965 1 97.44 178 ASP B N 1
ATOM 3752 C CA . ASP B 1 178 ? -12.477 23.703 6.75 1 97.44 178 ASP B CA 1
ATOM 3753 C C . ASP B 1 178 ? -11.055 24.203 6.496 1 97.44 178 ASP B C 1
ATOM 3755 O O . ASP B 1 178 ? -10.078 23.516 6.801 1 97.44 178 ASP B O 1
ATOM 3759 N N . GLU B 1 179 ? -10.922 25.375 6.035 1 96.69 179 GLU B N 1
ATOM 3760 C CA . GLU B 1 179 ? -9.641 25.938 5.609 1 96.69 179 GLU B CA 1
ATOM 3761 C C . GLU B 1 179 ? -8.703 26.125 6.797 1 96.69 179 GLU B C 1
ATOM 3763 O O . GLU B 1 179 ? -7.504 26.359 6.617 1 96.69 179 GLU B O 1
ATOM 3768 N N . LYS B 1 180 ? -9.258 25.984 7.949 1 97.38 180 LYS B N 1
ATOM 3769 C CA . LYS B 1 180 ? -8.43 26.109 9.148 1 97.38 180 LYS B CA 1
ATOM 3770 C C . LYS B 1 180 ? -7.797 24.781 9.523 1 97.38 180 LYS B C 1
ATOM 3772 O O . LYS B 1 180 ? -6.953 24.719 10.422 1 97.38 180 LYS B O 1
ATOM 3777 N N . HIS B 1 181 ? -8.211 23.734 8.891 1 98.38 181 HIS B N 1
ATOM 3778 C CA . HIS B 1 181 ? -7.73 22.391 9.203 1 98.38 181 HIS B CA 1
ATOM 3779 C C . HIS B 1 181 ? -6.691 21.938 8.188 1 98.38 181 HIS B C 1
ATOM 3781 O O . HIS B 1 181 ? -6.801 22.234 7 1 98.38 181 HIS B O 1
ATOM 3787 N N . SER B 1 182 ? -5.66 21.234 8.656 1 98.81 182 SER B N 1
ATOM 3788 C CA . SER B 1 182 ? -4.664 20.641 7.773 1 98.81 182 SER B CA 1
ATOM 3789 C C . SER B 1 182 ? -4.266 19.25 8.242 1 98.81 182 SER B C 1
ATOM 3791 O O . SER B 1 182 ? -4.59 18.844 9.367 1 98.81 182 SER B O 1
ATOM 3793 N N . ILE B 1 183 ? -3.633 18.516 7.371 1 98.88 183 ILE B N 1
ATOM 3794 C CA . ILE B 1 183 ? -3.209 17.156 7.684 1 98.88 183 ILE B CA 1
ATOM 3795 C C . ILE B 1 183 ? -1.757 16.953 7.254 1 98.88 183 ILE B C 1
ATOM 3797 O O . ILE B 1 183 ? -1.356 17.391 6.176 1 98.88 183 ILE B O 1
ATOM 3801 N N . LEU B 1 184 ? -0.946 16.438 8.086 1 98.88 184 LEU B N 1
ATOM 3802 C CA . LEU B 1 184 ? 0.336 15.844 7.734 1 98.88 184 LEU B CA 1
ATOM 3803 C C . LEU B 1 184 ? 0.262 14.32 7.809 1 98.88 184 LEU B C 1
ATOM 3805 O O . LEU B 1 184 ? 0.02 13.758 8.875 1 98.88 184 LEU B O 1
ATOM 3809 N N . ILE B 1 185 ? 0.453 13.664 6.668 1 98.69 185 ILE B N 1
ATOM 3810 C CA . ILE B 1 185 ? 0.278 12.219 6.641 1 98.69 185 ILE B CA 1
ATOM 3811 C C . ILE B 1 185 ? 1.52 11.562 6.043 1 98.69 185 ILE B C 1
ATOM 3813 O O . ILE B 1 185 ? 1.921 11.883 4.922 1 98.69 185 ILE B O 1
ATOM 3817 N N . SER B 1 186 ? 2.18 10.758 6.809 1 98.25 186 SER B N 1
ATOM 3818 C CA . SER B 1 186 ? 3.229 9.898 6.27 1 98.25 186 SER B CA 1
ATOM 3819 C C . SER B 1 186 ? 2.652 8.586 5.75 1 98.25 186 SER B C 1
ATOM 3821 O O . SER B 1 186 ? 1.764 8 6.371 1 98.25 186 SER B O 1
ATOM 3823 N N . SER B 1 187 ? 3.033 8.133 4.609 1 96.06 187 SER B N 1
ATOM 3824 C CA . SER B 1 187 ? 2.531 6.883 4.047 1 96.06 187 SER B CA 1
ATOM 3825 C C . SER B 1 187 ? 3.52 6.289 3.047 1 96.06 187 SER B C 1
ATOM 3827 O O . SER B 1 187 ? 4.266 7.02 2.395 1 96.06 187 SER B O 1
ATOM 3829 N N . HIS B 1 188 ? 3.445 4.969 2.98 1 93.5 188 HIS B N 1
ATOM 3830 C CA . HIS B 1 188 ? 4.188 4.266 1.938 1 93.5 188 HIS B CA 1
ATOM 3831 C C . HIS B 1 188 ? 3.311 4.004 0.719 1 93.5 188 HIS B C 1
ATOM 3833 O O . HIS B 1 188 ? 3.797 3.531 -0.31 1 93.5 188 HIS B O 1
ATOM 3839 N N . ILE B 1 189 ? 2.113 4.238 0.819 1 93.75 189 ILE B N 1
ATOM 3840 C CA . ILE B 1 189 ? 1.179 4.051 -0.286 1 93.75 189 ILE B CA 1
ATOM 3841 C C . ILE B 1 189 ? 0.986 5.371 -1.028 1 93.75 189 ILE B C 1
ATOM 3843 O O . ILE B 1 189 ? 0.07 6.137 -0.72 1 93.75 189 ILE B O 1
ATOM 3847 N N . THR B 1 190 ? 1.711 5.559 -2.047 1 95.62 190 THR B N 1
ATOM 3848 C CA . THR B 1 190 ? 1.784 6.852 -2.723 1 95.62 190 THR B CA 1
ATOM 3849 C C . THR B 1 190 ? 0.512 7.113 -3.523 1 95.62 190 THR B C 1
ATOM 3851 O O . THR B 1 190 ? 0.139 8.266 -3.742 1 95.62 190 THR B O 1
ATOM 3854 N N . SER B 1 191 ? -0.198 6.035 -3.93 1 94 191 SER B N 1
ATOM 3855 C CA . SER B 1 191 ? -1.433 6.227 -4.684 1 94 191 SER B CA 1
ATOM 3856 C C . SER B 1 191 ? -2.492 6.93 -3.844 1 94 191 SER B C 1
ATOM 3858 O O . SER B 1 191 ? -3.303 7.695 -4.371 1 94 191 SER B O 1
ATOM 3860 N N . ASP B 1 192 ? -2.473 6.664 -2.57 1 96.25 192 ASP B N 1
ATOM 3861 C CA . ASP B 1 192 ? -3.393 7.352 -1.671 1 96.25 192 ASP B CA 1
ATOM 3862 C C . ASP B 1 192 ? -3.09 8.844 -1.614 1 96.25 192 ASP B C 1
ATOM 3864 O O . ASP B 1 192 ? -4.004 9.672 -1.624 1 96.25 192 ASP B O 1
ATOM 3868 N N . LEU B 1 193 ? -1.822 9.133 -1.578 1 97.62 193 LEU B N 1
ATOM 3869 C CA . LEU B 1 193 ? -1.397 10.523 -1.518 1 97.62 193 LEU B CA 1
ATOM 3870 C C . LEU B 1 193 ? -1.717 11.25 -2.822 1 97.62 193 LEU B C 1
ATOM 3872 O O . LEU B 1 193 ? -2.08 12.422 -2.811 1 97.62 193 LEU B O 1
ATOM 3876 N N . GLU B 1 194 ? -1.571 10.562 -3.902 1 96.5 194 GLU B N 1
ATOM 3877 C CA . GLU B 1 194 ? -1.921 11.148 -5.191 1 96.5 194 GLU B CA 1
ATOM 3878 C C . GLU B 1 194 ? -3.396 11.539 -5.238 1 96.5 194 GLU B C 1
ATOM 3880 O O . GLU B 1 194 ? -3.768 12.508 -5.914 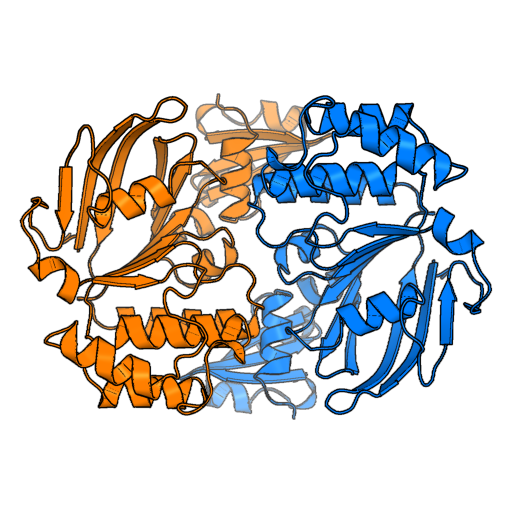1 96.5 194 GLU B O 1
ATOM 3885 N N . LYS B 1 195 ? -4.168 10.82 -4.5 1 94.38 195 LYS B N 1
ATOM 3886 C CA . LYS B 1 195 ? -5.609 11.062 -4.492 1 94.38 195 LYS B CA 1
ATOM 3887 C C . LYS B 1 195 ? -5.953 12.281 -3.639 1 94.38 195 LYS B C 1
ATOM 3889 O O . LYS B 1 195 ? -6.836 13.062 -3.994 1 94.38 195 LYS B O 1
ATOM 3894 N N . ILE B 1 196 ? -5.168 12.484 -2.557 1 97.5 196 ILE B N 1
ATOM 3895 C CA . ILE B 1 196 ? -5.777 13.414 -1.606 1 97.5 196 ILE B CA 1
ATOM 3896 C C . ILE B 1 196 ? -4.793 14.531 -1.276 1 97.5 196 ILE B C 1
ATOM 3898 O O . ILE B 1 196 ? -5.188 15.594 -0.783 1 97.5 196 ILE B O 1
ATOM 3902 N N . ALA B 1 197 ? -3.496 14.336 -1.432 1 98.56 197 ALA B N 1
ATOM 3903 C CA . ALA B 1 197 ? -2.512 15.312 -0.965 1 98.56 197 ALA B CA 1
ATOM 3904 C C . ALA B 1 197 ? -2.471 16.531 -1.881 1 98.56 197 ALA B C 1
ATOM 3906 O O . ALA B 1 197 ? -2.715 16.422 -3.084 1 98.56 197 ALA B O 1
ATOM 3907 N N . ASP B 1 198 ? -2.152 17.672 -1.278 1 98.5 198 ASP B N 1
ATOM 3908 C CA . ASP B 1 198 ? -1.877 18.891 -2.037 1 98.5 198 ASP B CA 1
ATOM 3909 C C . ASP B 1 198 ? -0.382 19.031 -2.307 1 98.5 198 ASP B C 1
ATOM 3911 O O . ASP B 1 198 ? 0.018 19.5 -3.379 1 98.5 198 ASP B O 1
ATOM 3915 N N . TYR B 1 199 ? 0.347 18.672 -1.317 1 98.75 199 TYR B N 1
ATOM 3916 C CA . TYR B 1 199 ? 1.802 18.781 -1.369 1 98.75 199 TYR B CA 1
ATOM 3917 C C . TYR B 1 199 ? 2.457 17.469 -0.976 1 98.75 199 TYR B C 1
ATOM 3919 O O . TYR B 1 199 ? 1.87 16.672 -0.239 1 98.75 199 TYR B O 1
ATOM 3927 N N . ILE B 1 200 ? 3.654 17.281 -1.476 1 98.75 200 ILE B N 1
ATOM 3928 C CA . ILE B 1 200 ? 4.445 16.094 -1.163 1 98.75 200 ILE B CA 1
ATOM 3929 C C . ILE B 1 200 ? 5.844 16.516 -0.711 1 98.75 200 ILE B C 1
ATOM 3931 O O . ILE B 1 200 ? 6.52 17.281 -1.394 1 98.75 200 ILE B O 1
ATOM 3935 N N . THR B 1 201 ? 6.223 16.062 0.419 1 98.81 201 THR B N 1
ATOM 3936 C CA . THR B 1 201 ? 7.594 16.203 0.899 1 98.81 201 THR B CA 1
ATOM 3937 C C . THR B 1 201 ? 8.289 14.844 0.922 1 98.81 201 THR B C 1
ATOM 3939 O O . THR B 1 201 ? 7.785 13.891 1.523 1 98.81 201 THR B O 1
ATOM 3942 N N . PHE B 1 202 ? 9.375 14.805 0.235 1 98.69 202 PHE B N 1
ATOM 3943 C CA . PHE B 1 202 ? 10.156 13.578 0.157 1 98.69 202 PHE B CA 1
ATOM 3944 C C . PHE B 1 202 ? 11.406 13.68 1.018 1 98.69 202 PHE B C 1
ATOM 3946 O O . PHE B 1 202 ? 12.273 14.516 0.765 1 98.69 202 PHE B O 1
ATOM 3953 N N . ILE B 1 203 ? 11.484 12.773 2.014 1 98.38 203 ILE B N 1
ATOM 3954 C CA . ILE B 1 203 ? 12.641 12.742 2.906 1 98.38 203 ILE B CA 1
ATOM 3955 C C . ILE B 1 203 ? 13.461 11.484 2.641 1 98.38 203 ILE B C 1
ATOM 3957 O O . ILE B 1 203 ? 12.906 10.391 2.484 1 98.38 203 ILE B O 1
ATOM 3961 N N . ARG B 1 204 ? 14.727 11.617 2.564 1 96.81 204 ARG B N 1
ATOM 3962 C CA . ARG B 1 204 ? 15.672 10.523 2.357 1 96.81 204 ARG B CA 1
ATOM 3963 C C . ARG B 1 204 ? 16.922 10.719 3.197 1 96.81 204 ARG B C 1
ATOM 3965 O O . ARG B 1 204 ? 17.562 11.773 3.131 1 96.81 204 ARG B O 1
ATOM 3972 N N . ASN B 1 205 ? 17.234 9.703 3.959 1 96.06 205 ASN B N 1
ATOM 3973 C CA . ASN B 1 205 ? 18.438 9.703 4.777 1 96.06 205 ASN B CA 1
ATOM 3974 C C . ASN B 1 205 ? 18.516 10.953 5.648 1 96.06 205 ASN B C 1
ATOM 3976 O O . ASN B 1 205 ? 19.578 11.586 5.73 1 96.06 205 ASN B O 1
ATOM 3980 N N . GLY B 1 206 ? 17.359 11.336 6.117 1 97.75 206 GLY B N 1
ATOM 3981 C CA . GLY B 1 206 ? 17.312 12.422 7.086 1 97.75 206 GLY B CA 1
ATOM 3982 C C . GLY B 1 206 ? 17.328 13.797 6.441 1 97.75 206 GLY B C 1
ATOM 3983 O O . GLY B 1 206 ? 17.453 14.812 7.129 1 97.75 206 GLY B O 1
ATOM 3984 N N . GLU B 1 207 ? 17.203 13.836 5.117 1 98.12 207 GLU B N 1
ATOM 3985 C CA . GLU B 1 207 ? 17.203 15.109 4.398 1 98.12 207 GLU B CA 1
ATOM 3986 C C . GLU B 1 207 ? 15.992 15.211 3.475 1 98.12 207 GLU B C 1
ATOM 3988 O O . GLU B 1 207 ? 15.555 14.211 2.9 1 98.12 207 GLU B O 1
ATOM 3993 N N . VAL B 1 208 ? 15.5 16.422 3.344 1 98.44 208 VAL B N 1
ATOM 3994 C CA . VAL B 1 208 ? 14.398 16.656 2.416 1 98.44 208 VAL B CA 1
ATOM 3995 C C . VAL B 1 208 ? 14.938 16.75 0.988 1 98.44 208 VAL B C 1
ATOM 3997 O O . VAL B 1 208 ? 15.789 17.594 0.689 1 98.44 208 VAL B O 1
ATOM 4000 N N . ILE B 1 209 ? 14.453 15.906 0.149 1 97.5 209 ILE B N 1
ATOM 4001 C CA . ILE B 1 209 ? 14.852 15.898 -1.255 1 97.5 209 ILE B CA 1
ATOM 4002 C C . ILE B 1 209 ? 14.047 16.938 -2.025 1 97.5 209 ILE B C 1
ATOM 4004 O O . ILE B 1 209 ? 14.602 17.672 -2.846 1 97.5 209 ILE B O 1
ATOM 4008 N N . PHE B 1 210 ? 12.797 17 -1.815 1 97.12 210 PHE B N 1
ATOM 4009 C CA . PHE B 1 210 ? 11.945 18.062 -2.369 1 97.12 210 PHE B CA 1
ATOM 4010 C C . PHE B 1 210 ? 10.664 18.203 -1.557 1 97.12 210 PHE B C 1
ATOM 4012 O O . PHE B 1 210 ? 10.305 17.312 -0.791 1 97.12 210 PHE B O 1
ATOM 4019 N N . SER B 1 211 ? 10.07 19.266 -1.606 1 98.25 211 SER B N 1
ATOM 4020 C CA . SER B 1 211 ? 8.727 19.594 -1.146 1 98.25 211 SER B CA 1
ATOM 4021 C C . SER B 1 211 ? 7.961 20.406 -2.191 1 98.25 211 SER B C 1
ATOM 4023 O O . SER B 1 211 ? 8.234 21.578 -2.395 1 98.25 211 SER B O 1
ATOM 4025 N N . LYS B 1 212 ? 7.023 19.703 -2.844 1 97.88 212 LYS B N 1
ATOM 4026 C CA . LYS B 1 212 ? 6.434 20.312 -4.031 1 97.88 212 LYS B CA 1
ATOM 4027 C C . LYS B 1 212 ? 4.922 20.109 -4.066 1 97.88 212 LYS B C 1
ATOM 4029 O O . LYS B 1 212 ? 4.391 19.266 -3.338 1 97.88 212 LYS B O 1
ATOM 4034 N N . ASP B 1 213 ? 4.312 20.906 -4.883 1 98.06 213 ASP B N 1
ATOM 4035 C CA . ASP B 1 213 ? 2.904 20.703 -5.199 1 98.06 213 ASP B CA 1
ATOM 4036 C C . ASP B 1 213 ? 2.695 19.344 -5.887 1 98.06 213 ASP B C 1
ATOM 4038 O O . ASP B 1 213 ? 3.424 19 -6.816 1 98.06 213 ASP B O 1
ATOM 4042 N N . LYS B 1 214 ? 1.724 18.594 -5.375 1 98.19 214 LYS B N 1
ATOM 4043 C CA . LYS B 1 214 ? 1.462 17.266 -5.914 1 98.19 214 LYS B CA 1
ATOM 4044 C C . LYS B 1 214 ? 1.121 17.344 -7.402 1 98.19 214 LYS B C 1
ATOM 4046 O O . LYS B 1 214 ? 1.574 16.5 -8.188 1 98.19 214 LYS B O 1
ATOM 4051 N N . ASP B 1 215 ? 0.389 18.297 -7.824 1 96.44 215 ASP B N 1
ATOM 4052 C CA . ASP B 1 215 ? -0.031 18.406 -9.219 1 96.44 215 ASP B CA 1
ATOM 4053 C C . ASP B 1 215 ? 1.162 18.688 -10.133 1 96.44 215 ASP B C 1
ATOM 4055 O O . ASP B 1 215 ? 1.196 18.219 -11.273 1 96.44 215 ASP B O 1
ATOM 4059 N N . ASP B 1 216 ? 2.084 19.438 -9.602 1 96.81 216 ASP B N 1
ATOM 4060 C CA . ASP B 1 216 ? 3.311 19.656 -10.367 1 96.81 216 ASP B CA 1
ATOM 4061 C C . ASP B 1 216 ? 4.016 18.328 -10.648 1 96.81 216 ASP B C 1
ATOM 4063 O O . ASP B 1 216 ? 4.43 18.062 -11.781 1 96.81 216 ASP B O 1
ATOM 4067 N N . LEU B 1 217 ? 4.094 17.5 -9.664 1 96.94 217 LEU B N 1
ATOM 4068 C CA . LEU B 1 217 ? 4.766 16.203 -9.773 1 96.94 217 LEU B CA 1
ATOM 4069 C C . LEU B 1 217 ? 4.027 15.289 -10.75 1 96.94 217 LEU B C 1
ATOM 4071 O O . LEU B 1 217 ? 4.656 14.562 -11.523 1 96.94 217 LEU B O 1
ATOM 4075 N N . ILE B 1 218 ? 2.713 15.344 -10.727 1 94.69 218 ILE B N 1
ATOM 4076 C CA . ILE B 1 218 ? 1.899 14.383 -11.469 1 94.69 218 ILE B CA 1
ATOM 4077 C C . ILE B 1 218 ? 1.754 14.852 -12.914 1 94.69 218 ILE B C 1
ATOM 4079 O O . ILE B 1 218 ? 1.756 14.031 -13.836 1 94.69 218 ILE B O 1
ATOM 4083 N N . TYR B 1 219 ? 1.708 16.188 -13.172 1 93.94 219 TYR B N 1
ATOM 4084 C CA . TYR B 1 219 ? 1.317 16.641 -14.5 1 93.94 219 TYR B CA 1
ATOM 4085 C C . TYR B 1 219 ? 2.5 17.266 -15.234 1 93.94 219 TYR B C 1
ATOM 4087 O O . TYR B 1 219 ? 2.521 17.328 -16.469 1 93.94 219 TYR B O 1
ATOM 4095 N N . ASN B 1 220 ? 3.451 17.766 -14.484 1 96.19 220 ASN B N 1
ATOM 4096 C CA . ASN B 1 220 ? 4.551 18.484 -15.133 1 96.19 220 ASN B CA 1
ATOM 4097 C C . ASN B 1 220 ? 5.801 17.609 -15.219 1 96.19 220 ASN B C 1
ATOM 4099 O O . ASN B 1 220 ? 6.578 17.734 -16.172 1 96.19 220 ASN B O 1
ATOM 4103 N N . TYR B 1 221 ? 6.012 16.812 -14.227 1 96.94 221 TYR B N 1
ATOM 4104 C CA . TYR B 1 221 ? 7.105 15.844 -14.32 1 96.94 221 TYR B CA 1
ATOM 4105 C C . TYR B 1 221 ? 6.777 14.734 -15.312 1 96.94 221 TYR B C 1
ATOM 4107 O O . TYR B 1 221 ? 5.605 14.43 -15.547 1 96.94 221 TYR B O 1
ATOM 4115 N N . ALA B 1 222 ? 7.801 14.141 -15.867 1 97.56 222 ALA B N 1
ATOM 4116 C CA . ALA B 1 222 ? 7.625 13.047 -16.812 1 97.56 222 ALA B CA 1
ATOM 4117 C C . ALA B 1 222 ? 8.867 12.164 -16.875 1 97.56 222 ALA B C 1
ATOM 4119 O O . ALA B 1 222 ? 9.93 12.547 -16.375 1 97.56 222 ALA B O 1
ATOM 4120 N N . ILE B 1 223 ? 8.68 11.047 -17.406 1 97.38 223 ILE B N 1
ATOM 4121 C CA . ILE B 1 223 ? 9.781 10.094 -17.562 1 97.38 223 ILE B CA 1
ATOM 4122 C C . ILE B 1 223 ? 9.992 9.797 -19.047 1 97.38 223 ILE B C 1
ATOM 4124 O O . ILE B 1 223 ? 9.086 9.328 -19.734 1 97.38 223 ILE B O 1
ATOM 4128 N N . ILE B 1 224 ? 11.148 10.055 -19.547 1 97.44 224 ILE B N 1
ATOM 4129 C CA . ILE B 1 224 ? 11.547 9.664 -20.891 1 97.44 224 ILE B CA 1
ATOM 4130 C C . ILE B 1 224 ? 12.148 8.258 -20.859 1 97.44 224 ILE B C 1
ATOM 4132 O O . ILE B 1 224 ? 13.094 7.996 -20.125 1 97.44 224 ILE B O 1
ATOM 4136 N N . LYS B 1 225 ? 11.57 7.453 -21.578 1 96.12 225 LYS B N 1
ATOM 4137 C CA . LYS B 1 225 ? 12.141 6.125 -21.781 1 96.12 225 LYS B CA 1
ATOM 4138 C C . LYS B 1 225 ? 12.859 6.047 -23.125 1 96.12 225 LYS B C 1
ATOM 4140 O O . LYS B 1 225 ? 12.258 6.301 -24.172 1 96.12 225 LYS B O 1
ATOM 4145 N N . CYS B 1 226 ? 14.148 5.668 -23.109 1 96.38 226 CYS B N 1
ATOM 4146 C CA . CYS B 1 226 ? 14.898 5.738 -24.359 1 96.38 226 CYS B CA 1
ATOM 4147 C C . CYS B 1 226 ? 16.078 4.773 -24.344 1 96.38 226 CYS B C 1
ATOM 4149 O O . CYS B 1 226 ? 16.438 4.238 -23.297 1 96.38 226 CYS B O 1
ATOM 4151 N N . ASN B 1 227 ? 16.516 4.469 -25.5 1 95.5 227 ASN B N 1
ATOM 4152 C CA . ASN B 1 227 ? 17.719 3.66 -25.625 1 95.5 227 ASN B CA 1
ATOM 4153 C C . ASN B 1 227 ? 18.984 4.504 -25.422 1 95.5 227 ASN B C 1
ATOM 4155 O O . ASN B 1 227 ? 18.891 5.699 -25.141 1 95.5 227 ASN B O 1
ATOM 4159 N N . THR B 1 228 ? 20.094 3.867 -25.531 1 95.5 228 THR B N 1
ATOM 4160 C CA . THR B 1 228 ? 21.375 4.516 -25.234 1 95.5 228 THR B CA 1
ATOM 4161 C C . THR B 1 228 ? 21.641 5.66 -26.203 1 95.5 228 THR B C 1
ATOM 4163 O O . THR B 1 228 ? 22.125 6.719 -25.812 1 95.5 228 THR B O 1
ATOM 4166 N N . GLU B 1 229 ? 21.375 5.465 -27.438 1 95.06 229 GLU B N 1
ATOM 4167 C CA . GLU B 1 229 ? 21.578 6.5 -28.453 1 95.06 229 GLU B CA 1
ATOM 4168 C C . GLU B 1 229 ? 20.703 7.719 -28.188 1 95.06 229 GLU B C 1
ATOM 4170 O O . GLU B 1 229 ? 21.172 8.859 -28.25 1 95.06 229 GLU B O 1
ATOM 4175 N N . GLN B 1 230 ? 19.484 7.465 -27.875 1 96.25 230 GLN B N 1
ATOM 4176 C CA . GLN B 1 230 ? 18.531 8.531 -27.562 1 96.25 230 GLN B CA 1
ATOM 4177 C C . GLN B 1 230 ? 18.938 9.266 -26.297 1 96.25 230 GLN B C 1
ATOM 4179 O O . GLN B 1 230 ? 18.766 10.484 -26.188 1 96.25 230 GLN B O 1
ATOM 4184 N N . PHE B 1 231 ? 19.406 8.547 -25.375 1 96.56 231 PHE B N 1
ATOM 4185 C CA . PHE B 1 231 ? 19.828 9.133 -24.109 1 96.56 231 PHE B CA 1
ATOM 4186 C C . PHE B 1 231 ? 20.906 10.188 -24.344 1 96.56 231 PHE B C 1
ATOM 4188 O O . PHE B 1 231 ? 20.891 11.25 -23.719 1 96.56 231 PHE B O 1
ATOM 4195 N N . LYS B 1 232 ? 21.812 9.93 -25.266 1 95.69 232 LYS B N 1
ATOM 4196 C CA . LYS B 1 232 ? 22.891 10.852 -25.578 1 95.69 232 LYS B CA 1
ATOM 4197 C C . LYS B 1 232 ? 22.375 12.148 -26.188 1 95.69 232 LYS B C 1
ATOM 4199 O O . LYS B 1 232 ? 23.031 13.18 -26.125 1 95.69 232 LYS B O 1
ATOM 4204 N N . GLU B 1 233 ? 21.219 12.031 -26.719 1 96.56 233 GLU B N 1
ATOM 4205 C CA . GLU B 1 233 ? 20.625 13.188 -27.375 1 96.56 233 GLU B CA 1
ATOM 4206 C C . GLU B 1 233 ? 19.953 14.109 -26.375 1 96.56 233 GLU B C 1
ATOM 4208 O O . GLU B 1 233 ? 19.625 15.258 -26.688 1 96.56 233 GLU B O 1
ATOM 4213 N N . ILE B 1 234 ? 19.625 13.641 -25.234 1 97.06 234 ILE B N 1
ATOM 4214 C CA . ILE B 1 234 ? 18.922 14.445 -24.25 1 97.06 234 ILE B CA 1
ATOM 4215 C C . ILE B 1 234 ? 19.875 15.438 -23.609 1 97.06 234 ILE B C 1
ATOM 4217 O O . ILE B 1 234 ? 20.969 15.062 -23.156 1 97.06 234 ILE B O 1
ATOM 4221 N N . ASN B 1 235 ? 19.516 16.703 -23.578 1 96.75 235 ASN B N 1
ATOM 4222 C CA . ASN B 1 235 ? 20.328 17.734 -22.953 1 96.75 235 ASN B CA 1
ATOM 4223 C C . ASN B 1 235 ? 20.484 17.5 -21.453 1 96.75 235 ASN B C 1
ATOM 4225 O O . ASN B 1 235 ? 19.484 17.312 -20.75 1 96.75 235 ASN B O 1
ATOM 4229 N N . LYS B 1 236 ? 21.625 17.594 -20.969 1 96 236 LYS B N 1
ATOM 4230 C CA . LYS B 1 236 ? 21.938 17.344 -19.562 1 96 236 LYS B CA 1
ATOM 4231 C C . LYS B 1 236 ? 21.156 18.297 -18.656 1 96 236 LYS B C 1
ATOM 4233 O O . LYS B 1 236 ? 20.781 17.922 -17.547 1 96 236 LYS B O 1
ATOM 4238 N N . SER B 1 237 ? 20.938 19.438 -19.172 1 95.62 237 SER B N 1
ATOM 4239 C CA . SER B 1 237 ? 20.234 20.453 -18.375 1 95.62 237 SER B CA 1
ATOM 4240 C C . SER B 1 237 ? 18.781 20.078 -18.156 1 95.62 237 SER B C 1
ATOM 4242 O O . SER B 1 237 ? 18.109 20.609 -17.266 1 95.62 237 SER B O 1
ATOM 4244 N N . ASP B 1 238 ? 18.234 19.156 -19 1 96.75 238 ASP B N 1
ATOM 4245 C CA . ASP B 1 238 ? 16.828 18.766 -18.906 1 96.75 238 ASP B CA 1
ATOM 4246 C C . ASP B 1 238 ? 16.641 17.594 -17.953 1 96.75 238 ASP B C 1
ATOM 4248 O O . ASP B 1 238 ? 15.516 17.266 -17.562 1 96.75 238 ASP B O 1
ATOM 4252 N N . ILE B 1 239 ? 17.766 17.031 -17.531 1 97.38 239 ILE B N 1
ATOM 4253 C CA . ILE B 1 239 ? 17.719 15.789 -16.766 1 97.38 239 ILE B CA 1
ATOM 4254 C C . ILE B 1 239 ? 17.75 16.125 -15.266 1 97.38 239 ILE B C 1
ATOM 4256 O O . ILE B 1 239 ? 18.641 16.812 -14.789 1 97.38 239 ILE B O 1
ATOM 4260 N N . ILE B 1 240 ? 16.781 15.648 -14.602 1 96.69 240 ILE B N 1
ATOM 4261 C CA . ILE B 1 240 ? 16.797 15.758 -13.148 1 96.69 240 ILE B CA 1
ATOM 4262 C C . ILE B 1 240 ? 17.562 14.578 -12.539 1 96.69 240 ILE B C 1
ATOM 4264 O O . ILE B 1 240 ? 18.516 14.773 -11.789 1 96.69 240 ILE B O 1
ATOM 4268 N N . VAL B 1 241 ? 17.062 13.398 -12.844 1 97.06 241 VAL B N 1
ATOM 4269 C CA . VAL B 1 241 ? 17.688 12.141 -12.445 1 97.06 241 VAL B CA 1
ATOM 4270 C C . VAL B 1 241 ? 17.469 11.094 -13.539 1 97.06 241 VAL B C 1
ATOM 4272 O O . VAL B 1 241 ? 16.516 11.172 -14.305 1 97.06 241 VAL B O 1
ATOM 4275 N N . TYR B 1 242 ? 18.359 10.18 -13.688 1 96.75 242 TYR B N 1
ATOM 4276 C CA . TYR B 1 242 ? 18.219 9.109 -14.672 1 96.75 242 TYR B CA 1
ATOM 4277 C C . TYR B 1 242 ? 18.672 7.773 -14.102 1 96.75 242 TYR B C 1
ATOM 4279 O O . TYR B 1 242 ? 19.406 7.734 -13.109 1 96.75 242 TYR B O 1
ATOM 4287 N N . ARG B 1 243 ? 18.125 6.766 -14.672 1 95.25 243 ARG B N 1
ATOM 4288 C CA . ARG B 1 243 ? 18.484 5.41 -14.273 1 95.25 243 ARG B CA 1
ATOM 4289 C C . ARG B 1 243 ? 18.5 4.469 -15.469 1 95.25 243 ARG B C 1
ATOM 4291 O O . ARG B 1 243 ? 17.656 4.586 -16.359 1 95.25 243 ARG B O 1
ATOM 4298 N N . LYS B 1 244 ? 19.469 3.65 -15.5 1 91.25 244 LYS B N 1
ATOM 4299 C CA . LYS B 1 244 ? 19.5 2.594 -16.5 1 91.25 244 LYS B CA 1
ATOM 4300 C C . LYS B 1 244 ? 18.906 1.299 -15.961 1 91.25 244 LYS B C 1
ATOM 4302 O O . LYS B 1 244 ? 19.312 0.823 -14.898 1 91.25 244 LYS B O 1
ATOM 4307 N N . GLN B 1 245 ? 17.906 0.815 -16.516 1 82.44 245 GLN B N 1
ATOM 4308 C CA . GLN B 1 245 ? 17.312 -0.48 -16.172 1 82.44 245 GLN B CA 1
ATOM 4309 C C . GLN B 1 245 ? 17.359 -1.43 -17.375 1 82.44 245 GLN B C 1
ATOM 4311 O O . GLN B 1 245 ? 16.625 -1.248 -18.344 1 82.44 245 GLN B O 1
ATOM 4316 N N . ASP B 1 246 ? 18.125 -2.434 -17.266 1 80.06 246 ASP B N 1
ATOM 4317 C CA . ASP B 1 246 ? 18.328 -3.379 -18.344 1 80.06 246 ASP B CA 1
ATOM 4318 C C . ASP B 1 246 ? 18.781 -2.66 -19.625 1 80.06 246 ASP B C 1
ATOM 4320 O O . ASP B 1 246 ? 19.844 -2.031 -19.641 1 80.06 246 ASP B O 1
ATOM 4324 N N . TYR B 1 247 ? 17.859 -2.641 -20.625 1 84.25 247 TYR B N 1
ATOM 4325 C CA . TYR B 1 247 ? 18.281 -2.094 -21.906 1 84.25 247 TYR B CA 1
ATOM 4326 C C . TYR B 1 247 ? 17.609 -0.753 -22.188 1 84.25 247 TYR B C 1
ATOM 4328 O O . TYR B 1 247 ? 17.641 -0.248 -23.312 1 84.25 247 TYR B O 1
ATOM 4336 N N . GLN B 1 248 ? 17.141 -0.171 -21.125 1 92.69 248 GLN B N 1
ATOM 4337 C CA . GLN B 1 248 ? 16.406 1.076 -21.312 1 92.69 248 GLN B CA 1
ATOM 4338 C C . GLN B 1 248 ? 16.812 2.111 -20.266 1 92.69 248 GLN B C 1
ATOM 4340 O O . GLN B 1 248 ? 17.156 1.76 -19.141 1 92.69 248 GLN B O 1
ATOM 4345 N N . TRP B 1 249 ? 16.859 3.379 -20.766 1 95.44 249 TRP B N 1
ATOM 4346 C CA . TRP B 1 249 ? 17.094 4.496 -19.859 1 95.44 249 TRP B CA 1
ATOM 4347 C C . TRP B 1 249 ? 15.773 5.16 -19.469 1 95.44 249 TRP B C 1
ATOM 4349 O O . TRP B 1 249 ? 14.883 5.344 -20.312 1 95.44 249 TRP B O 1
ATOM 4359 N N . GLN B 1 250 ? 15.648 5.414 -18.234 1 97 250 GLN B N 1
ATOM 4360 C CA . GLN B 1 250 ? 14.562 6.242 -17.734 1 97 250 GLN B CA 1
ATOM 4361 C C . GLN B 1 250 ? 15.078 7.59 -17.234 1 97 250 GLN B C 1
ATOM 4363 O O . GLN B 1 250 ? 15.945 7.645 -16.359 1 97 250 GLN B O 1
ATOM 4368 N N . VAL B 1 251 ? 14.578 8.633 -17.797 1 97.69 251 VAL B N 1
ATOM 4369 C CA . VAL B 1 251 ? 15.062 9.969 -17.484 1 97.69 251 VAL B CA 1
ATOM 4370 C C . VAL B 1 251 ? 13.922 10.82 -16.938 1 97.69 251 VAL B C 1
ATOM 4372 O O . VAL B 1 251 ? 12.93 11.062 -17.625 1 97.69 251 VAL B O 1
ATOM 4375 N N . LEU B 1 252 ? 14.102 11.219 -15.734 1 97.88 252 LEU B N 1
ATOM 4376 C CA . LEU B 1 252 ? 13.125 12.117 -15.133 1 97.88 252 LEU B CA 1
ATOM 4377 C C . LEU B 1 252 ? 13.352 13.555 -15.602 1 97.88 252 LEU B C 1
ATOM 4379 O O . LEU B 1 252 ? 14.469 14.07 -15.523 1 97.88 252 LEU B O 1
ATOM 4383 N N . VAL B 1 253 ? 12.344 14.133 -16.062 1 97.5 253 VAL B N 1
ATOM 4384 C CA . VAL B 1 253 ? 12.398 15.516 -16.5 1 97.5 253 VAL B CA 1
ATOM 4385 C C . VAL B 1 253 ? 11.242 16.297 -15.891 1 97.5 253 VAL B C 1
ATOM 4387 O O . VAL B 1 253 ? 10.289 15.719 -15.367 1 97.5 253 VAL B O 1
ATOM 4390 N N . ASN B 1 254 ? 11.523 17.547 -15.875 1 94.12 254 ASN B N 1
ATOM 4391 C CA . ASN B 1 254 ? 10.414 18.406 -15.508 1 94.12 254 ASN B CA 1
ATOM 4392 C C . ASN B 1 254 ? 9.977 19.297 -16.672 1 94.12 254 ASN B C 1
ATOM 4394 O O . ASN B 1 254 ? 10.688 19.406 -17.672 1 94.12 254 ASN B O 1
ATOM 4398 N N . ASN B 1 255 ? 8.688 19.656 -16.828 1 93.75 255 ASN B N 1
ATOM 4399 C CA . ASN B 1 255 ? 8.039 20.391 -17.906 1 93.75 255 ASN B CA 1
ATOM 4400 C C . ASN B 1 255 ? 7.68 19.469 -19.062 1 93.75 255 ASN B C 1
ATOM 4402 O O . ASN B 1 255 ? 8.188 19.625 -20.172 1 93.75 255 ASN B O 1
ATOM 4406 N N . LYS B 1 256 ? 6.891 18.562 -18.844 1 96.25 256 LYS B N 1
ATOM 4407 C CA . LYS B 1 256 ? 6.484 17.516 -19.766 1 96.25 256 LYS B CA 1
ATOM 4408 C C . LYS B 1 256 ? 6.156 18.094 -21.141 1 96.25 256 LYS B C 1
ATOM 4410 O O . LYS B 1 256 ? 6.621 17.578 -22.156 1 96.25 256 LYS B O 1
ATOM 4415 N N . GLU B 1 257 ? 5.469 19.156 -21.234 1 95.5 257 GLU B N 1
ATOM 4416 C CA . GLU B 1 257 ? 5.051 19.766 -22.5 1 95.5 257 GLU B CA 1
ATOM 4417 C C . GLU B 1 257 ? 6.254 20.219 -23.312 1 95.5 257 GLU B C 1
ATOM 4419 O O . GLU B 1 257 ? 6.328 19.953 -24.516 1 95.5 257 GLU B O 1
ATOM 4424 N N . LYS B 1 258 ? 7.098 20.906 -22.672 1 96.31 258 LYS B N 1
ATOM 4425 C CA . LYS B 1 258 ? 8.305 21.375 -23.344 1 96.31 258 LYS B CA 1
ATOM 4426 C C . LYS B 1 258 ? 9.141 20.203 -23.859 1 96.31 258 LYS B C 1
ATOM 4428 O O . LYS B 1 258 ? 9.68 20.266 -24.969 1 96.31 258 LYS B O 1
ATOM 4433 N N . MET B 1 259 ? 9.258 19.172 -23.062 1 96.62 259 MET B N 1
ATOM 4434 C CA . MET B 1 259 ? 10.07 18.016 -23.422 1 96.62 259 MET B CA 1
ATOM 4435 C C . MET B 1 259 ? 9.461 17.266 -24.609 1 96.62 259 MET B C 1
ATOM 4437 O O . MET B 1 259 ? 10.188 16.75 -25.469 1 96.62 259 MET B O 1
ATOM 4441 N N . MET B 1 260 ? 8.117 17.188 -24.625 1 96.12 260 MET B N 1
ATOM 4442 C CA . MET B 1 260 ? 7.426 16.516 -25.719 1 96.12 260 MET B CA 1
ATOM 4443 C C . MET B 1 260 ? 7.703 17.219 -27.047 1 96.12 260 MET B C 1
ATOM 4445 O O . MET B 1 260 ? 7.816 16.578 -28.094 1 96.12 260 MET B O 1
ATOM 4449 N N . LYS B 1 261 ? 7.793 18.5 -27.031 1 96.12 261 LYS B N 1
ATOM 4450 C CA . LYS B 1 261 ? 8.078 19.297 -28.219 1 96.12 261 LYS B CA 1
ATOM 4451 C C . LYS B 1 261 ? 9.555 19.172 -28.609 1 96.12 261 LYS B C 1
ATOM 4453 O O . LYS B 1 261 ? 9.883 19.109 -29.797 1 96.12 261 LYS B O 1
ATOM 4458 N N . LYS B 1 262 ? 10.359 19.172 -27.609 1 96.19 262 LYS B N 1
ATOM 4459 C CA . LYS B 1 262 ? 11.805 19.188 -27.828 1 96.19 262 LYS B CA 1
ATOM 4460 C C . LYS B 1 262 ? 12.305 17.828 -28.297 1 96.19 262 LYS B C 1
ATOM 4462 O O . LYS B 1 262 ? 13.203 17.75 -29.141 1 96.19 262 LYS B O 1
ATOM 4467 N N . TYR B 1 263 ? 11.828 16.797 -27.703 1 96.44 263 TYR B N 1
ATOM 4468 C CA . TYR B 1 263 ? 12.258 15.445 -28.016 1 96.44 263 TYR B CA 1
ATOM 4469 C C . TYR B 1 263 ? 11.164 14.68 -28.75 1 96.44 263 TYR B C 1
ATOM 4471 O O . TYR B 1 263 ? 10.68 13.656 -28.266 1 96.44 263 TYR B O 1
ATOM 4479 N N . ARG B 1 264 ? 10.992 15.023 -30.016 1 92 264 ARG B N 1
ATOM 4480 C CA . ARG B 1 264 ? 9.977 14.406 -30.859 1 92 264 ARG B CA 1
ATOM 4481 C C . ARG B 1 264 ? 10.328 12.961 -31.172 1 92 264 ARG B C 1
ATOM 4483 O O . ARG B 1 264 ? 11.477 12.656 -31.516 1 92 264 ARG B O 1
ATOM 4490 N N . GLY B 1 265 ? 9.398 12.094 -30.953 1 92.56 265 GLY B N 1
ATOM 4491 C CA . GLY B 1 265 ? 9.641 10.695 -31.266 1 92.56 265 GLY B CA 1
ATOM 4492 C C . GLY B 1 265 ? 10.031 9.867 -30.047 1 92.56 265 GLY B C 1
ATOM 4493 O O . GLY B 1 265 ? 10.07 8.633 -30.125 1 92.56 265 GLY B O 1
ATOM 4494 N N . PHE B 1 266 ? 10.344 10.594 -28.969 1 95.88 266 PHE B N 1
ATOM 4495 C CA . PHE B 1 266 ? 10.664 9.867 -27.75 1 95.88 266 PHE B CA 1
ATOM 4496 C C . PHE B 1 266 ? 9.398 9.414 -27.031 1 95.88 266 PHE B C 1
ATOM 4498 O O . PHE B 1 266 ? 8.336 10.008 -27.219 1 95.88 266 PHE B O 1
ATOM 4505 N N . VAL B 1 267 ? 9.562 8.383 -26.312 1 95.19 267 VAL B N 1
ATOM 4506 C CA . VAL B 1 267 ? 8.477 7.953 -25.438 1 95.19 267 VAL B CA 1
ATOM 4507 C C . VAL B 1 267 ? 8.531 8.719 -24.125 1 95.19 267 VAL B C 1
ATOM 4509 O O . VAL B 1 267 ? 9.5 8.609 -23.375 1 95.19 267 VAL B O 1
ATOM 4512 N N . ILE B 1 268 ? 7.543 9.492 -23.922 1 95.56 268 ILE B N 1
ATOM 4513 C CA . ILE B 1 268 ? 7.461 10.297 -22.703 1 95.56 268 ILE B CA 1
ATOM 4514 C C . ILE B 1 268 ? 6.184 9.945 -21.938 1 95.56 268 ILE B C 1
ATOM 4516 O O . ILE B 1 268 ? 5.078 10.172 -22.438 1 95.56 268 ILE B O 1
ATOM 4520 N N . ASP B 1 269 ? 6.332 9.43 -20.75 1 93.12 269 ASP B N 1
ATOM 4521 C CA . ASP B 1 269 ? 5.207 8.977 -19.953 1 93.12 269 ASP B CA 1
ATOM 4522 C C . ASP B 1 269 ? 5.004 9.883 -18.734 1 93.12 269 ASP B C 1
ATOM 4524 O O . ASP B 1 269 ? 5.949 10.516 -18.266 1 93.12 269 ASP B O 1
ATOM 4528 N N . ASN B 1 270 ? 3.719 9.922 -18.344 1 92 270 ASN B N 1
ATOM 4529 C CA . ASN B 1 270 ? 3.471 10.547 -17.047 1 92 270 ASN B CA 1
ATOM 4530 C C . ASN B 1 270 ? 4.203 9.82 -15.922 1 92 270 ASN B C 1
ATOM 4532 O O . ASN B 1 270 ? 4.516 8.633 -16.047 1 92 270 ASN B O 1
ATOM 4536 N N . SER B 1 271 ? 4.473 10.602 -14.938 1 92.31 271 SER B N 1
ATOM 4537 C CA . SER B 1 271 ? 5.137 10.016 -13.773 1 92.31 271 SER B CA 1
ATOM 4538 C C . SER B 1 271 ? 4.184 9.898 -12.594 1 92.31 271 SER B C 1
ATOM 4540 O O . SER B 1 271 ? 3.283 10.727 -12.43 1 92.31 271 SER B O 1
ATOM 4542 N N . SER B 1 272 ? 4.34 8.852 -11.812 1 94.88 272 SER B N 1
ATOM 4543 C CA . SER B 1 272 ? 3.697 8.766 -10.508 1 94.88 272 SER B CA 1
ATOM 4544 C C . SER B 1 272 ? 4.645 9.203 -9.391 1 94.88 272 SER B C 1
ATOM 4546 O O . SER B 1 272 ? 5.852 9.344 -9.617 1 94.88 272 SER B O 1
ATOM 4548 N N . ILE B 1 273 ? 4.133 9.422 -8.242 1 96.88 273 ILE B N 1
ATOM 4549 C CA . ILE B 1 273 ? 4.965 9.773 -7.094 1 96.88 273 ILE B CA 1
ATOM 4550 C C . ILE B 1 273 ? 5.945 8.641 -6.801 1 96.88 273 ILE B C 1
ATOM 4552 O O . ILE B 1 273 ? 7.113 8.891 -6.496 1 96.88 273 ILE B O 1
ATOM 4556 N N . GLU B 1 274 ? 5.473 7.473 -6.965 1 96.25 274 GLU B N 1
ATOM 4557 C CA . GLU B 1 274 ? 6.32 6.309 -6.742 1 96.25 274 GLU B CA 1
ATOM 4558 C C . GLU B 1 274 ? 7.477 6.262 -7.738 1 96.25 274 GLU B C 1
ATOM 4560 O O . GLU B 1 274 ? 8.617 5.984 -7.363 1 96.25 274 GLU B O 1
ATOM 4565 N N . ASP B 1 275 ? 7.199 6.539 -8.992 1 95.12 275 ASP B N 1
ATOM 4566 C CA . ASP B 1 275 ? 8.234 6.574 -10.023 1 95.12 275 ASP B CA 1
ATOM 4567 C C . ASP B 1 275 ? 9.312 7.594 -9.672 1 95.12 275 ASP B C 1
ATOM 4569 O O . ASP B 1 275 ? 10.508 7.309 -9.789 1 95.12 275 ASP B O 1
ATOM 4573 N N . ILE B 1 276 ? 8.82 8.711 -9.305 1 96.62 276 ILE B N 1
ATOM 4574 C CA . ILE B 1 276 ? 9.734 9.797 -8.977 1 96.62 276 ILE B CA 1
ATOM 4575 C C . ILE B 1 276 ? 10.617 9.398 -7.805 1 96.62 276 ILE B C 1
ATOM 4577 O O . ILE B 1 276 ? 11.844 9.562 -7.859 1 96.62 276 ILE B O 1
ATOM 4581 N N . MET B 1 277 ? 10.023 8.836 -6.785 1 96.81 277 MET B N 1
ATOM 4582 C CA . MET B 1 277 ? 10.766 8.383 -5.613 1 96.81 277 MET B CA 1
ATOM 4583 C C . MET B 1 277 ? 11.82 7.352 -6.008 1 96.81 277 MET B C 1
ATOM 4585 O O . MET B 1 277 ? 12.977 7.445 -5.586 1 96.81 277 MET B O 1
ATOM 4589 N N . LEU B 1 278 ? 11.406 6.398 -6.793 1 95.88 278 LEU B N 1
ATOM 4590 C CA . LEU B 1 278 ? 12.297 5.328 -7.215 1 95.88 278 LEU B CA 1
ATOM 4591 C C . LEU B 1 278 ? 13.484 5.887 -8 1 95.88 278 LEU B C 1
ATOM 4593 O O . LEU B 1 278 ? 14.625 5.469 -7.793 1 95.88 278 LEU B O 1
ATOM 4597 N N . LEU B 1 279 ? 13.211 6.82 -8.883 1 96.25 279 LEU B N 1
ATOM 4598 C CA . LEU B 1 279 ? 14.273 7.402 -9.695 1 96.25 279 LEU B CA 1
ATOM 4599 C C . LEU B 1 279 ? 15.25 8.195 -8.836 1 96.25 279 LEU B C 1
ATOM 4601 O O . LEU B 1 279 ? 16.469 8.109 -9.031 1 96.25 279 LEU B O 1
ATOM 4605 N N . TYR B 1 280 ? 14.711 8.906 -7.855 1 95.69 280 TYR B N 1
ATOM 4606 C CA . TYR B 1 280 ? 15.578 9.68 -6.973 1 95.69 280 TYR B CA 1
ATOM 4607 C C . TYR B 1 280 ? 16.469 8.758 -6.141 1 95.69 280 TYR B C 1
ATOM 4609 O O . TYR B 1 280 ? 17.609 9.109 -5.812 1 95.69 280 TYR B O 1
ATOM 4617 N N . VAL B 1 281 ? 15.953 7.625 -5.805 1 95.12 281 VAL B N 1
ATOM 4618 C CA . VAL B 1 281 ? 16.656 6.742 -4.879 1 95.12 281 VAL B CA 1
ATOM 4619 C C . VAL B 1 281 ? 17.625 5.855 -5.652 1 95.12 281 VAL B C 1
ATOM 4621 O O . VAL B 1 281 ? 18.781 5.668 -5.23 1 95.12 281 VAL B O 1
ATOM 4624 N N . LYS B 1 282 ? 17.203 5.34 -6.785 1 93.44 282 LYS B N 1
ATOM 4625 C CA . LYS B 1 282 ? 17.984 4.332 -7.496 1 93.44 282 LYS B CA 1
ATOM 4626 C C . LYS B 1 282 ? 18.781 4.953 -8.648 1 93.44 282 LYS B C 1
ATOM 4628 O O . LYS B 1 282 ? 19.656 4.312 -9.219 1 93.44 282 LYS B O 1
ATOM 4633 N N . GLY B 1 283 ? 18.344 6.141 -8.961 1 94.5 283 GLY B N 1
ATOM 4634 C CA . GLY B 1 283 ? 18.953 6.758 -10.133 1 94.5 283 GLY B CA 1
ATOM 4635 C C . GLY B 1 283 ? 20.188 7.59 -9.797 1 94.5 283 GLY B C 1
ATOM 4636 O O . GLY B 1 283 ? 20.656 7.566 -8.664 1 94.5 283 GLY B O 1
ATOM 4637 N N . GLU B 1 284 ? 20.688 8.219 -10.867 1 93.31 284 GLU B N 1
ATOM 4638 C CA . GLU B 1 284 ? 21.859 9.078 -10.766 1 93.31 284 GLU B CA 1
ATOM 4639 C C . GLU B 1 284 ? 21.547 10.5 -11.234 1 93.31 284 GLU B C 1
ATOM 4641 O O . GLU B 1 284 ? 20.609 10.703 -12.016 1 93.31 284 GLU B O 1
ATOM 4646 N N . ARG B 1 285 ? 22.281 11.414 -10.641 1 87.75 285 ARG B N 1
ATOM 4647 C CA . ARG B 1 285 ? 22.188 12.805 -11.086 1 87.75 285 ARG B CA 1
ATOM 4648 C C . ARG B 1 285 ? 23.359 13.18 -11.984 1 87.75 285 ARG B C 1
ATOM 4650 O O . ARG B 1 285 ? 24.422 12.57 -11.906 1 87.75 285 ARG B O 1
ATOM 4657 N N . ILE B 1 286 ? 23 14.094 -12.891 1 78.12 286 ILE B N 1
ATOM 4658 C CA . ILE B 1 286 ? 24.094 14.547 -13.734 1 78.12 286 ILE B CA 1
ATOM 4659 C C . ILE B 1 286 ? 25.031 15.461 -12.938 1 78.12 286 ILE B C 1
ATOM 4661 O O . ILE B 1 286 ? 24.562 16.297 -12.156 1 78.12 286 ILE B O 1
#

Nearest PDB structures (foldseek):
  8k1n-assembly1_D  TM=9.139E-01  e=3.193E-19  Mycobacterium tuberculosis H37Rv
  6xji-assembly1_D  TM=6.934E-01  e=3.348E-20  Staphylococcus aureus
  4hzi-assembly1_B  TM=7.256E-01  e=5.028E-18  Leptospira interrogans serovar Copenhageni str. Fiocruz L1-130
  7x0q-assembly1_B  TM=6.972E-01  e=3.142E-16  Acetivibrio thermocellus
  2awo-assembly2_C  TM=6.794E-01  e=1.435E-14  Escherichia coli K-12

=== Feature glossary ===
The record interleaves many kinds of information about one protein. Here is each kind framed as the question it answers.

Q: Are the domains correctly placed relative to each other?
A: Predicted aligned error is AlphaFold's pairwise confidence. Unlike pLDDT (per-residue), PAE is per-residue-pair and captures whether two parts of the structure are correctly placed relative to each other. Units are ångströms of expected positional error.

Q: Which residues are in helices, strands, or loops?
A: Eight-state secondary structure (DSSP): H is the canonical α-helix, G the tighter 3₁₀-helix, I the wider π-helix; E/B are β-structure, T and S are turns and bends, and '-' is everything else. DSSP derives these from the pattern of main-chain N–H···O=C hydrogen bonds, not from the sequence.

Q: What if only a Cα trace is available?
A: P-SEA three-state annotation labels each residue as helix, strand, or coil based purely on the geometry of the Cα trace. It serves as a fallback when the full backbone (and thus DSSP) is unavailable.

Q: What are the backbone torsion angles?
A: φ (phi) and ψ (psi) are the two rotatable backbone dihedrals per residue: φ is the C(i-1)–N–Cα–C torsion, ψ is the N–Cα–C–N(i+1) torsion, both in degrees on (−180°, 180°]. α-helical residues cluster near (−60°, −45°); β-strand residues near (−120°, +130°). A Ramachandran plot is simply a scatter of (φ, ψ) for every residue.

Q: What known structures does this most resemble?
A: Structural nearest neighbors (via Foldseek easy-search vs the PDB). Reported per hit: target PDB id, E-value, and alignment TM-score. A TM-score above ~0.5 is the conventional threshold for 'same fold'.

Q: What family and function is it annotated with?
A: Database cross-references. InterPro integrates a dozen domain/family signature databases into unified entries with residue-range hits. GO terms attach function/process/location labels with evidence codes. CATH codes position the fold in a four-level structural taxonomy. Organism is the NCBI-taxonomy species name.

Q: Which residues are buried vs exposed?
A: Solvent accessibility: the surface area of each residue that a 1.4 Å water probe can touch, in Å². When only backbone atoms are present the absolute values are lower than full-atom SASA (side chains contribute most of the area) and are flagged as backbone-only.

Q: What do the diagnostic plots show?
A: Three diagnostic plots accompany the record. The Cα contact map visualizes the tertiary structure as a 2D adjacency matrix (8 Å cutoff, sequence-local contacts suppressed). The Ramachandran plot shows the distribution of backbone (φ, ψ) torsions, with points in the α and β basins reflecting secondary structure content. The PAE plot shows AlphaFold's inter-residue confidence as a color matrix.

Q: What is the amino-acid chain?
A: The amino-acid sequence is the protein's primary structure: the linear order of residues from the N-terminus to the C-terminus, written in one-letter code. Everything else here — the 3D coordinates, the secondary structure, the domain annotations — is ultimately a consequence of this string.

Q: What do the rendered images show?
A: The six renders are orthographic views along the three Cartesian axes in both directions. Representation (cartoon, sticks, or surface) and color scheme (sequence-rainbow or by-chain) vary across proteins so the training set covers all the common visualization conventions.

Q: Where is each backbone atom in 3D?
A: The mmCIF table is the protein's shape written out atom by atom. For each backbone N, Cα, C, and carbonyl O, it records an (x, y, z) coordinate triple in Å plus the residue type, chain letter, and residue number.

Q: How mobile is each atom in the crystal?
A: For experimental (PDB) structures, the B-factor (temperature factor) quantifies the positional spread of each atom in the crystal — a combination of thermal vibration and static disorder — in units of Å². High B-factors mark flexible loops or poorly resolved regions; low B-factors mark the rigid, well-ordered core.

Q: How big and how compact is the whole molecule?
A: Three whole-structure scalars: the radius of gyration (RMS distance of Cα from centroid, in Å), the count of Cα–Cα contacts (pairs closer than 8 Å and separated by more than four residues in sequence — i.e. tertiary, not local, contacts), and the bounding-box dimensions. Together they distinguish compact globular folds from extended fibres or disordered chains.

Q: What does the local fold look like, residue by residue?
A: A 3Di character summarizes, for each residue, the relative orientation of the Cα frame of its nearest spatial neighbor. Because it encodes fold topology rather than chemistry, 3Di alignments detect remote structural similarity that sequence alignment misses.

Q: How confident is the AlphaFold model at each residue?
A: For AlphaFold models, the B-factor field carries pLDDT — the model's own estimate of local accuracy on a 0–100 scale. Regions with pLDDT<50 should be treated as essentially unmodeled; they often correspond to intrinsically disordered segments.